Protein AF-A0A2G9MST7-F1 (afdb_monomer_lite)

Foldseek 3Di:
DDPDPDDDLVNLLVVLCPPPVLVVQLVVQLVVQLVVVCQLVFVDADVVVSDGDDDLDDDDPVNVVLSNLLSNLVSSLRSLVVVCVVVPVPPDDPPVVVVLVCQQDPSCLSVCCVPVNPPPNPPPCPVCVVVPVVSSVVSSVSSVVSSVVSSVVVVVSPDDPPDDDDDDDDDDDDDPCVVDVVSVVVVVVVVVVVVCVVPVVVVVVPDADADQDDDDWDDQQPATAFQFKAKDWFAADVPGDELDPLFRTHIYIFGAPFGARQGDDPVDPLVNCLRGRQGFFATPCCVVLVHGSPCLPVLLVSLLVLLPDDDDPVLVVLLCVLQQRDWDCGRQHHRNGTHRLVRDPDSLSSSLSSQSSVCSVPPVVPDDSRRSSRNSVNSVCSSVVPVGSVRSNVSSVSD

pLDDT: mean 81.4, std 18.34, range [33.88, 98.69]

Sequence (399 aa):
MVKKKHKNEFSTLIDILKLEKIKKVFFISTVLSLIVYSFLYGIWKIPFLNLGINRTSEIVMNDYLFLILISVLLSLLIALIYYEKKNALVLASSGGFIGLLSAICPVCQSIGIVAFGSTLLNIPTAFLVPYLGFLKLASVLLLVLAVYLKIDHIHGNTCKTCKTKKSIHKKYKEPFILRNNIALTLLVVWVLLAGVNNLLIPKAFATTSLVESSGGSVSLGAFEYGPKMTLKPMPLAAGEQPAIASYKSKVKSLPTISELQMKPLTGDAVQDVLNNIIPTGTPWYGTQAGVSFDDPITAQNLWAKGKALQLSPDEEQRWSRIVNSFTCDYCCGSPQNPTIITRCGCAHAGAAQGMAKWFVKNYGDSYSDEEIYGEMARWYALWYPGPTIKRIMQEAQAS

Radius of gyration: 28.37 Å; chains: 1; bounding box: 69×52×87 Å

Structure (mmCIF, N/CA/C/O backbone):
data_AF-A0A2G9MST7-F1
#
_entry.id   AF-A0A2G9MST7-F1
#
loop_
_atom_site.group_PDB
_atom_site.id
_atom_site.type_symbol
_atom_site.label_atom_id
_atom_site.label_alt_id
_atom_site.label_comp_id
_atom_site.label_asym_id
_atom_site.label_entity_id
_atom_site.label_seq_id
_atom_site.pdbx_PDB_ins_code
_atom_site.Cartn_x
_atom_site.Cartn_y
_atom_site.Cartn_z
_atom_site.occupancy
_atom_site.B_iso_or_equiv
_atom_site.auth_seq_id
_atom_site.auth_comp_id
_atom_site.auth_asym_id
_atom_site.auth_atom_id
_atom_site.pdbx_PDB_model_num
ATOM 1 N N . MET A 1 1 ? -43.817 -6.602 53.966 1.00 50.41 1 MET A N 1
ATOM 2 C CA . MET A 1 1 ? -42.590 -6.895 53.187 1.00 50.41 1 MET A CA 1
ATOM 3 C C . MET A 1 1 ? -42.469 -5.890 52.048 1.00 50.41 1 MET A C 1
ATOM 5 O O . MET A 1 1 ? -43.285 -5.924 51.138 1.00 50.41 1 MET A O 1
ATOM 9 N N . VAL A 1 2 ? -41.504 -4.968 52.095 1.00 55.59 2 VAL A N 1
ATOM 10 C CA . VAL A 1 2 ? -41.272 -4.011 50.996 1.00 55.59 2 VAL A CA 1
ATOM 11 C C . VAL A 1 2 ? -40.466 -4.723 49.907 1.00 55.59 2 VAL A C 1
ATOM 13 O O . VAL A 1 2 ? -39.307 -5.070 50.131 1.00 55.59 2 VAL A O 1
ATOM 16 N N . LYS A 1 3 ? -41.068 -4.975 48.735 1.00 62.59 3 LYS A N 1
ATOM 17 C CA . LYS A 1 3 ? -40.346 -5.486 47.556 1.00 62.59 3 LYS A CA 1
ATOM 18 C C . LYS A 1 3 ? -39.276 -4.461 47.164 1.00 62.59 3 LYS A C 1
ATOM 20 O O . LYS A 1 3 ? -39.597 -3.412 46.610 1.00 62.59 3 LYS A O 1
ATOM 25 N N . LYS A 1 4 ? -38.001 -4.750 47.443 1.00 68.25 4 LYS A N 1
ATOM 26 C CA . LYS A 1 4 ? -36.882 -3.974 46.887 1.00 68.25 4 LYS A CA 1
ATOM 27 C C . LYS A 1 4 ? -36.927 -4.117 45.365 1.00 68.25 4 LYS A C 1
ATOM 29 O O . LYS A 1 4 ? -36.751 -5.213 44.840 1.00 68.25 4 LYS A O 1
ATOM 34 N N . LYS A 1 5 ? -37.190 -3.015 44.662 1.00 79.38 5 LYS A N 1
ATOM 35 C CA . LYS A 1 5 ? -37.153 -2.958 43.197 1.00 79.38 5 LYS A CA 1
ATOM 36 C C . LYS A 1 5 ? -35.712 -3.230 42.754 1.00 79.38 5 LYS A C 1
ATOM 38 O O . LYS A 1 5 ? -34.819 -2.456 43.094 1.00 79.38 5 LYS A O 1
ATOM 43 N N . HIS A 1 6 ? -35.482 -4.334 42.046 1.00 75.69 6 HIS A N 1
ATOM 44 C CA . HIS A 1 6 ? -34.188 -4.616 41.427 1.00 75.69 6 HIS A CA 1
ATOM 45 C C . HIS A 1 6 ? -33.892 -3.508 40.409 1.00 75.69 6 HIS A C 1
ATOM 47 O O . HIS A 1 6 ? -34.579 -3.393 39.395 1.00 75.69 6 HIS A O 1
ATOM 53 N N . LYS A 1 7 ? -32.913 -2.649 40.708 1.00 84.19 7 LYS A N 1
ATOM 54 C CA . LYS A 1 7 ? -32.352 -1.726 39.718 1.00 84.19 7 LYS A CA 1
ATOM 55 C C . LYS A 1 7 ? -31.540 -2.554 38.726 1.00 84.19 7 LYS A C 1
ATOM 57 O O . LYS A 1 7 ? -30.720 -3.358 39.153 1.00 84.19 7 LYS A O 1
ATOM 62 N N . ASN A 1 8 ? -31.786 -2.376 37.430 1.00 90.94 8 ASN A N 1
ATOM 63 C CA . ASN A 1 8 ? -30.961 -2.994 36.395 1.00 90.94 8 ASN A CA 1
ATOM 64 C C . ASN A 1 8 ? -29.635 -2.227 36.247 1.00 90.94 8 ASN A C 1
ATOM 66 O O . ASN A 1 8 ? -29.546 -1.046 36.589 1.00 90.94 8 ASN A O 1
ATOM 70 N N . GLU A 1 9 ? -28.613 -2.883 35.710 1.00 89.94 9 GLU A N 1
ATOM 71 C CA . GLU A 1 9 ? -27.285 -2.304 35.460 1.00 89.94 9 GLU A CA 1
ATOM 72 C C . GLU A 1 9 ? -27.353 -1.004 34.640 1.00 89.94 9 GLU A C 1
ATOM 74 O O . GLU A 1 9 ? -26.670 -0.023 34.936 1.00 89.94 9 GLU A O 1
ATOM 79 N N . PHE A 1 10 ? -28.262 -0.949 33.664 1.00 92.12 10 PHE A N 1
ATOM 80 C CA . PHE A 1 10 ? -28.488 0.238 32.842 1.00 92.12 10 PHE A CA 1
ATOM 81 C C . PHE A 1 10 ? -28.939 1.456 33.665 1.00 92.12 10 PHE A C 1
ATOM 83 O O . PHE A 1 10 ? -28.467 2.571 33.444 1.00 92.12 10 PHE A O 1
ATOM 90 N N . SER A 1 11 ? -29.802 1.261 34.668 1.00 93.75 11 SER A N 1
ATOM 91 C CA . SER A 1 11 ? -30.194 2.342 35.578 1.00 93.75 11 SER A CA 1
ATOM 92 C C . SER A 1 11 ? -29.020 2.835 36.424 1.00 93.75 11 SER A C 1
ATOM 94 O O . SER A 1 11 ? -28.901 4.037 36.646 1.00 93.75 11 SER A O 1
ATOM 96 N N . THR A 1 12 ? -28.111 1.940 36.829 1.00 92.38 12 THR A N 1
ATOM 97 C CA . THR A 1 12 ? -26.875 2.316 37.528 1.00 92.38 12 THR A CA 1
ATOM 98 C C . THR A 1 12 ? -25.975 3.170 36.640 1.00 92.38 12 THR A C 1
ATOM 100 O O . THR A 1 12 ? -25.480 4.194 37.105 1.00 92.38 12 THR A O 1
ATOM 103 N N . LEU A 1 13 ? -25.817 2.818 35.360 1.00 95.12 13 LEU A N 1
ATOM 104 C CA . LEU A 1 13 ? -25.071 3.641 34.404 1.00 95.12 13 LEU A CA 1
ATOM 105 C C . LEU A 1 13 ? -25.666 5.052 34.290 1.00 95.12 13 LEU A C 1
ATOM 107 O O . LEU A 1 13 ? -24.936 6.037 34.400 1.00 95.12 13 LEU A O 1
ATOM 111 N N . ILE A 1 14 ? -26.988 5.161 34.114 1.00 97.00 14 ILE A N 1
ATOM 112 C CA . ILE A 1 14 ? -27.676 6.458 34.026 1.00 97.00 14 ILE A CA 1
ATOM 113 C C . ILE A 1 14 ? -27.476 7.275 35.308 1.00 97.00 14 ILE A C 1
ATOM 115 O O . ILE A 1 14 ? -27.196 8.472 35.235 1.00 97.00 14 ILE A O 1
ATOM 119 N N . ASP A 1 15 ? -27.601 6.648 36.477 1.00 95.31 15 ASP A N 1
ATOM 120 C CA . ASP A 1 15 ? -27.421 7.317 37.767 1.00 95.31 15 ASP A CA 1
ATOM 121 C C . ASP A 1 15 ? -25.981 7.835 37.939 1.00 95.31 15 ASP A C 1
ATOM 123 O O . ASP A 1 15 ? -25.781 8.961 38.395 1.00 95.31 15 ASP A O 1
ATOM 127 N N . ILE A 1 16 ? -24.976 7.065 37.503 1.00 95.19 16 ILE A N 1
ATOM 128 C CA . ILE A 1 16 ? -23.566 7.484 37.505 1.00 95.19 16 ILE A CA 1
ATOM 129 C C . ILE A 1 16 ? -23.345 8.672 36.561 1.00 95.19 16 ILE A C 1
ATOM 131 O O . ILE A 1 16 ? -22.702 9.651 36.943 1.00 95.19 16 ILE A O 1
ATOM 135 N N . LEU A 1 17 ? -23.901 8.626 35.347 1.00 96.69 17 LEU A N 1
ATOM 136 C CA . LEU A 1 17 ? -23.744 9.689 34.347 1.00 96.69 17 LEU A CA 1
ATOM 137 C C . LEU A 1 17 ? -24.474 10.988 34.714 1.00 96.69 17 LEU A C 1
ATOM 139 O O . LEU A 1 17 ? -24.108 12.053 34.216 1.00 96.69 17 LEU A O 1
ATOM 143 N N . LYS A 1 18 ? -25.473 10.939 35.602 1.00 97.44 18 LYS A N 1
ATOM 144 C CA . LYS A 1 18 ? -26.136 12.139 36.139 1.00 97.44 18 LYS A CA 1
ATOM 145 C C . LYS A 1 18 ? -25.251 12.938 37.095 1.00 97.44 18 LYS A C 1
ATOM 147 O O . LYS A 1 18 ? -25.505 14.124 37.296 1.00 97.44 18 LYS A O 1
ATOM 152 N N . LEU A 1 19 ? -24.214 12.331 37.673 1.00 96.00 19 LEU A N 1
ATOM 153 C CA . LEU A 1 19 ? -23.286 13.036 38.555 1.00 96.00 19 LEU A CA 1
ATOM 154 C C . LEU A 1 19 ? -22.510 14.083 37.752 1.00 96.00 19 LEU A C 1
ATOM 156 O O . LEU A 1 19 ? -21.767 13.738 36.837 1.00 96.00 19 LEU A O 1
ATOM 160 N N . GLU A 1 20 ? -22.621 15.359 38.125 1.00 97.12 20 GLU A N 1
ATOM 161 C CA . GLU A 1 20 ? -22.095 16.489 37.342 1.00 97.12 20 GLU A CA 1
ATOM 162 C C . GLU A 1 20 ? -20.607 16.339 36.977 1.00 97.12 20 GLU A C 1
ATOM 164 O O . GLU A 1 20 ? -20.201 16.586 35.840 1.00 97.12 20 GLU A O 1
ATOM 169 N N . LYS A 1 21 ? -19.788 15.861 37.924 1.00 96.25 21 LYS A N 1
ATOM 170 C CA . LYS A 1 21 ? -18.356 15.619 37.693 1.00 96.25 21 LYS A CA 1
ATOM 171 C C . LYS A 1 21 ? -18.115 14.495 36.677 1.00 96.25 21 LYS A C 1
ATOM 173 O O . LYS A 1 21 ? -17.229 14.628 35.842 1.00 96.25 21 LYS A O 1
ATOM 178 N N . ILE A 1 22 ? -18.902 13.418 36.720 1.00 95.94 22 ILE A N 1
ATOM 179 C CA . ILE A 1 22 ? -18.782 12.291 35.780 1.00 95.94 22 ILE A CA 1
ATOM 180 C C . ILE A 1 22 ? -19.303 12.688 34.400 1.00 95.94 22 ILE A C 1
ATOM 182 O O . ILE A 1 22 ? -18.644 12.415 33.401 1.00 95.94 22 ILE A O 1
ATOM 186 N N . LYS A 1 23 ? -20.428 13.411 34.350 1.00 97.38 23 LYS A N 1
ATOM 187 C CA . LYS A 1 23 ? -20.981 13.999 33.128 1.00 97.38 23 LYS A CA 1
ATOM 188 C C . LYS A 1 23 ? -19.923 14.831 32.399 1.00 97.38 23 LYS A C 1
ATOM 190 O O . LYS A 1 23 ? -19.689 14.614 31.216 1.00 97.38 23 LYS A O 1
ATOM 195 N N . LYS A 1 24 ? -19.233 15.732 33.112 1.00 96.69 24 LYS A N 1
ATOM 196 C CA . LYS A 1 24 ? -18.137 16.547 32.555 1.00 96.69 24 LYS A CA 1
ATOM 197 C C . LYS A 1 24 ? -17.011 15.685 31.970 1.00 96.69 24 LYS A C 1
ATOM 199 O O . LYS A 1 24 ? -16.608 15.922 30.835 1.00 96.69 24 LYS A O 1
ATOM 204 N N . VAL A 1 25 ? -16.548 14.663 32.696 1.00 94.19 25 VAL A N 1
ATOM 205 C CA . VAL A 1 25 ? -15.507 13.735 32.206 1.00 94.19 25 VAL A CA 1
ATOM 206 C C . VAL A 1 25 ? -15.961 12.993 30.946 1.00 94.19 25 VAL A C 1
ATOM 208 O O . VAL A 1 25 ? -15.200 12.914 29.984 1.00 94.19 25 VAL A O 1
ATOM 211 N N . PHE A 1 26 ? -17.199 12.499 30.915 1.00 96.06 26 PHE A N 1
ATOM 212 C CA . PHE A 1 26 ? -17.776 11.817 29.755 1.00 96.06 26 PHE A CA 1
ATOM 213 C C . PHE A 1 26 ? -17.820 12.716 28.506 1.00 96.06 26 PHE A C 1
ATOM 215 O O . PHE A 1 26 ? -17.359 12.312 27.441 1.00 96.06 26 PHE A O 1
ATOM 222 N N . PHE A 1 27 ? -18.309 13.955 28.625 1.00 97.69 27 PHE A N 1
ATOM 223 C CA . PHE A 1 27 ? -18.374 14.873 27.480 1.00 97.69 27 PHE A CA 1
ATOM 224 C C . PHE A 1 27 ? -16.985 15.272 26.967 1.00 97.69 27 PHE A C 1
ATOM 226 O O . PHE A 1 27 ? -16.748 15.217 25.762 1.00 97.69 27 PHE A O 1
ATOM 233 N N . ILE A 1 28 ? -16.054 15.617 27.867 1.00 94.69 28 ILE A N 1
ATOM 234 C CA . ILE A 1 28 ? -14.681 15.995 27.487 1.00 94.69 28 ILE A CA 1
ATOM 235 C C . ILE A 1 28 ? -13.982 14.829 26.779 1.00 94.69 28 ILE A C 1
ATOM 237 O O . ILE A 1 28 ? -13.390 15.018 25.718 1.00 94.69 28 ILE A O 1
ATOM 241 N N . SER A 1 29 ? -14.085 13.615 27.332 1.00 90.94 29 SER A N 1
ATOM 242 C CA . SER A 1 29 ? -13.493 12.421 26.713 1.00 90.94 29 SER A CA 1
ATOM 243 C C . SER A 1 29 ? -14.134 12.073 25.368 1.00 90.94 29 SER A C 1
ATOM 245 O O . SER A 1 29 ? -13.408 11.658 24.467 1.00 90.94 29 SER A O 1
ATOM 247 N N . THR A 1 30 ? -15.435 12.320 25.180 1.00 94.88 30 THR A N 1
ATOM 248 C CA . THR A 1 30 ? -16.123 12.063 23.900 1.00 94.88 30 THR A CA 1
ATOM 249 C C . THR A 1 30 ? -15.610 12.980 22.801 1.00 94.88 30 THR A C 1
ATOM 251 O O . THR A 1 30 ? -15.257 12.503 21.723 1.00 94.88 30 THR A O 1
ATOM 254 N N . VAL A 1 31 ? -15.508 14.283 23.081 1.00 96.44 31 VAL A N 1
ATOM 255 C CA . VAL A 1 31 ? -14.976 15.269 22.127 1.00 96.44 31 VAL A CA 1
ATOM 256 C C . VAL A 1 31 ? -13.520 14.959 21.788 1.00 96.44 31 VAL A C 1
ATOM 258 O O . VAL A 1 31 ? -13.163 14.915 20.613 1.00 96.44 31 VAL A O 1
ATOM 261 N N . LEU A 1 32 ? -12.690 14.679 22.798 1.00 90.44 32 LEU A N 1
ATOM 262 C CA . LEU A 1 32 ? -11.285 14.338 22.581 1.00 90.44 32 LEU A CA 1
ATOM 263 C C . LEU A 1 32 ? -11.137 13.058 21.744 1.00 90.44 32 LEU A C 1
ATOM 265 O O . LEU A 1 32 ? -10.347 13.032 20.802 1.00 90.44 32 LEU A O 1
ATOM 269 N N . SER A 1 33 ? -11.928 12.024 22.043 1.00 88.31 33 SER A N 1
ATOM 270 C CA . SER A 1 33 ? -11.906 10.756 21.304 1.00 88.31 33 SER A CA 1
ATOM 271 C C . SER A 1 33 ? -12.343 10.944 19.852 1.00 88.31 33 SER A C 1
ATOM 273 O O . SER A 1 33 ? -11.692 10.413 18.960 1.00 88.31 33 SER A O 1
ATOM 275 N N . LEU A 1 34 ? -13.376 11.752 19.587 1.00 93.44 34 LEU A N 1
ATOM 276 C CA . LEU A 1 34 ? -13.817 12.072 18.225 1.00 93.44 34 LEU A CA 1
ATOM 277 C C . LEU A 1 34 ? -12.734 12.795 17.419 1.00 93.44 34 LEU A C 1
ATOM 279 O O . LEU A 1 34 ? -12.506 12.456 16.258 1.00 93.44 34 LEU A O 1
ATOM 283 N N . ILE A 1 35 ? -12.046 13.769 18.019 1.00 91.12 35 ILE A N 1
ATOM 284 C CA . ILE A 1 35 ? -10.950 14.498 17.361 1.00 91.12 35 ILE A CA 1
ATOM 285 C C . ILE A 1 35 ? -9.809 13.535 17.021 1.00 91.12 35 ILE A C 1
ATOM 287 O O . ILE A 1 35 ? -9.371 13.475 15.873 1.00 91.12 35 ILE A O 1
ATOM 291 N N . VAL A 1 36 ? -9.364 12.740 17.997 1.00 85.81 36 VAL A N 1
ATOM 292 C CA . VAL A 1 36 ? -8.258 11.792 17.810 1.00 85.81 36 VAL A CA 1
ATOM 293 C C . VAL A 1 36 ? -8.626 10.718 16.791 1.00 85.81 36 VAL A C 1
ATOM 295 O O . VAL A 1 36 ? -7.870 10.480 15.852 1.00 85.81 36 VAL A O 1
ATOM 298 N N . TYR A 1 37 ? -9.796 10.090 16.919 1.00 86.38 37 TYR A N 1
ATOM 299 C CA . TYR A 1 37 ? -10.200 9.039 15.996 1.00 86.38 37 TYR A CA 1
ATOM 300 C C . TYR A 1 37 ? -10.483 9.571 14.595 1.00 86.38 37 TYR A C 1
ATOM 302 O O . TYR A 1 37 ? -10.068 8.923 13.646 1.00 86.38 37 TYR A O 1
ATOM 310 N N . SER A 1 38 ? -11.101 10.743 14.424 1.00 90.62 38 SER A N 1
ATOM 311 C CA . SER A 1 38 ? -11.298 11.327 13.084 1.00 90.62 38 SER A CA 1
ATOM 312 C C . SER A 1 38 ? -9.972 11.628 12.379 1.00 90.62 38 SER A C 1
ATOM 314 O O . SER A 1 38 ? -9.843 11.348 11.186 1.00 90.62 38 SER A O 1
ATOM 316 N N . PHE A 1 39 ? -8.969 12.116 13.116 1.00 86.81 39 PHE A N 1
ATOM 317 C CA . PHE A 1 39 ? -7.615 12.299 12.598 1.00 86.81 39 PHE A CA 1
ATOM 318 C C . PHE A 1 39 ? -6.977 10.960 12.203 1.00 86.81 39 PHE A C 1
ATOM 320 O O . PHE A 1 39 ? -6.524 10.791 11.071 1.00 86.81 39 PHE A O 1
ATOM 327 N N . LEU A 1 40 ? -6.998 9.976 13.110 1.00 81.06 40 LEU A N 1
ATOM 328 C CA . LEU A 1 40 ? -6.417 8.648 12.881 1.00 81.06 40 LEU A CA 1
ATOM 329 C C . LEU A 1 40 ? -7.111 7.865 11.758 1.00 81.06 40 LEU A C 1
ATOM 331 O O . LEU A 1 40 ? -6.500 6.998 11.132 1.00 81.06 40 LEU A O 1
ATOM 335 N N . TYR A 1 41 ? -8.381 8.168 11.509 1.00 82.69 41 TYR A N 1
ATOM 336 C CA . TYR A 1 41 ? -9.174 7.598 10.427 1.00 82.69 41 TYR A CA 1
ATOM 337 C C . TYR A 1 41 ? -8.927 8.282 9.072 1.00 82.69 41 TYR A C 1
ATOM 339 O O . TYR A 1 41 ? -9.440 7.826 8.051 1.00 82.69 41 TYR A O 1
ATOM 347 N N . GLY A 1 42 ? -8.146 9.367 9.049 1.00 84.38 42 GLY A N 1
ATOM 348 C CA . GLY A 1 42 ? -7.814 10.106 7.833 1.00 84.38 42 GLY A CA 1
ATOM 349 C C . GLY A 1 42 ? -8.934 11.015 7.327 1.00 84.38 42 GLY A C 1
ATOM 350 O O . GLY A 1 42 ? -8.991 11.290 6.132 1.00 84.38 42 GLY A O 1
ATOM 351 N N . ILE A 1 43 ? -9.840 11.474 8.202 1.00 89.75 43 ILE A N 1
ATOM 352 C CA . ILE A 1 43 ? -10.917 12.404 7.808 1.00 89.75 43 ILE A CA 1
ATOM 353 C C . ILE A 1 43 ? -10.360 13.790 7.479 1.00 89.75 43 ILE A C 1
ATOM 355 O O . ILE A 1 43 ? -10.877 14.479 6.603 1.00 89.75 43 ILE A O 1
ATOM 359 N N . TRP A 1 44 ? -9.312 14.213 8.179 1.00 91.75 44 TRP A N 1
ATOM 360 C CA . TRP A 1 44 ? -8.703 15.525 8.004 1.00 91.75 44 TRP A CA 1
ATOM 361 C C . TRP A 1 44 ? -7.190 15.458 8.210 1.00 91.75 44 TRP A C 1
ATOM 363 O O . TRP A 1 44 ? -6.653 14.499 8.767 1.00 91.75 44 TRP A O 1
ATOM 373 N N . LYS A 1 45 ? -6.502 16.494 7.731 1.00 85.56 45 LYS A N 1
ATOM 374 C CA . LYS A 1 45 ? -5.056 16.687 7.881 1.00 85.56 45 LYS A CA 1
ATOM 375 C C . LYS A 1 45 ? -4.796 17.982 8.629 1.00 85.56 45 LYS A C 1
ATOM 377 O O . LYS A 1 45 ? -5.592 18.914 8.536 1.00 85.56 45 LYS A O 1
ATOM 382 N N . ILE A 1 46 ? -3.666 18.063 9.319 1.00 84.38 46 ILE A N 1
ATOM 383 C CA . ILE A 1 46 ? -3.212 19.306 9.941 1.00 84.38 46 ILE A CA 1
ATOM 384 C C . ILE A 1 46 ? -2.712 20.229 8.816 1.00 84.38 46 ILE A C 1
ATOM 386 O O . ILE A 1 46 ? -1.675 19.925 8.217 1.00 84.38 46 ILE A O 1
ATOM 390 N N . PRO A 1 47 ? -3.417 21.333 8.500 1.00 77.56 47 PRO A N 1
ATOM 391 C CA . PRO A 1 47 ? -3.209 22.079 7.256 1.00 77.56 47 PRO A CA 1
ATOM 392 C C . PRO A 1 47 ? -1.808 22.690 7.141 1.00 77.56 47 PRO A C 1
ATOM 394 O O . PRO A 1 47 ? -1.244 22.720 6.055 1.00 77.56 47 PRO A O 1
ATOM 397 N N . PHE A 1 48 ? -1.211 23.115 8.256 1.00 86.25 48 PHE A N 1
ATOM 398 C CA . PHE A 1 48 ? 0.110 23.754 8.273 1.00 86.25 48 PHE A CA 1
ATOM 399 C C . PHE A 1 48 ? 1.286 22.765 8.308 1.00 86.25 48 PHE A C 1
ATOM 401 O O . PHE A 1 48 ? 2.400 23.143 7.964 1.00 86.25 48 PHE A O 1
ATOM 408 N N . LEU A 1 49 ? 1.060 21.504 8.696 1.00 71.69 49 LEU A N 1
ATOM 409 C CA . LEU A 1 49 ? 2.104 20.465 8.713 1.00 71.69 49 LEU A CA 1
ATOM 410 C C . LEU A 1 49 ? 1.999 19.500 7.529 1.00 71.69 49 LEU A C 1
ATOM 412 O O . LEU A 1 49 ? 2.868 18.650 7.362 1.00 71.69 49 LEU A O 1
ATOM 416 N N . ASN A 1 50 ? 0.901 19.567 6.764 1.00 73.62 50 ASN A N 1
ATOM 417 C CA . ASN A 1 50 ? 0.496 18.533 5.807 1.00 73.62 50 ASN A CA 1
ATOM 418 C C . ASN A 1 50 ? 0.551 17.110 6.408 1.00 73.62 50 ASN A C 1
ATOM 420 O O . ASN A 1 50 ? 0.761 16.116 5.713 1.00 73.62 50 ASN A O 1
ATOM 424 N N . LEU A 1 51 ? 0.381 17.019 7.729 1.00 75.62 51 LEU A N 1
ATOM 425 C CA . LEU A 1 51 ? 0.485 15.785 8.486 1.00 75.62 51 LEU A CA 1
ATOM 426 C C . LEU A 1 51 ? -0.919 15.209 8.653 1.00 75.62 51 LEU A C 1
ATOM 428 O O . LEU A 1 51 ? -1.814 15.855 9.200 1.00 75.62 51 LEU A O 1
ATOM 432 N N . GLY A 1 52 ? -1.120 13.999 8.149 1.00 72.56 52 GLY A N 1
ATOM 433 C CA . GLY A 1 52 ? -2.372 13.267 8.271 1.00 72.56 52 GLY A CA 1
ATOM 434 C C . GLY A 1 52 ? -2.315 11.937 7.535 1.00 72.56 52 GLY A C 1
ATOM 435 O O . GLY A 1 52 ? -1.390 11.673 6.765 1.00 72.56 52 GLY A O 1
ATOM 436 N N . ILE A 1 53 ? -3.298 11.085 7.798 1.00 73.75 53 ILE A N 1
ATOM 437 C CA . ILE A 1 53 ? -3.346 9.733 7.244 1.00 73.75 53 ILE A CA 1
ATOM 438 C C . ILE A 1 53 ? -4.144 9.771 5.946 1.00 73.75 53 ILE A C 1
ATOM 440 O O . ILE A 1 53 ? -5.314 10.146 5.935 1.00 73.75 53 ILE A O 1
ATOM 444 N N . ASN A 1 54 ? -3.496 9.411 4.838 1.00 65.62 54 ASN A N 1
ATOM 445 C CA . ASN A 1 54 ? -4.176 9.276 3.556 1.00 65.62 54 ASN A CA 1
ATOM 446 C C . ASN A 1 54 ? -4.953 7.968 3.544 1.00 65.62 54 ASN A C 1
ATOM 448 O O . ASN A 1 54 ? -4.370 6.888 3.649 1.00 65.62 54 ASN A O 1
ATOM 452 N N . ARG A 1 55 ? -6.270 8.068 3.393 1.00 63.72 55 ARG A N 1
ATOM 453 C CA . ARG A 1 55 ? -7.124 6.903 3.216 1.00 63.72 55 ARG A CA 1
ATOM 454 C C . ARG A 1 55 ? -7.212 6.554 1.732 1.00 63.72 55 ARG A C 1
ATOM 456 O O . ARG A 1 55 ? -7.395 7.432 0.897 1.00 63.72 55 ARG A O 1
ATOM 463 N N . THR A 1 56 ? -7.096 5.268 1.416 1.00 58.19 56 THR A N 1
ATOM 464 C CA . THR A 1 56 ? -7.194 4.743 0.042 1.00 58.19 56 THR A CA 1
ATOM 465 C C . THR A 1 56 ? -8.634 4.470 -0.397 1.00 58.19 56 THR A C 1
ATOM 467 O O . THR A 1 56 ? -8.880 4.190 -1.566 1.00 58.19 56 THR A O 1
ATOM 470 N N . SER A 1 57 ? -9.593 4.542 0.528 1.00 71.88 57 SER A N 1
ATOM 471 C CA . SER A 1 57 ? -11.021 4.346 0.277 1.00 71.88 57 SER A CA 1
ATOM 472 C C . SER A 1 57 ? -11.812 5.597 0.641 1.00 71.88 57 SER A C 1
ATOM 474 O O . SER A 1 57 ? -11.493 6.262 1.631 1.00 71.88 57 SER A O 1
ATOM 476 N N . GLU A 1 58 ? -12.898 5.846 -0.084 1.00 79.88 58 GLU A N 1
ATOM 477 C CA . GLU A 1 58 ? -13.861 6.896 0.246 1.00 79.88 58 GLU A CA 1
ATOM 478 C C . GLU A 1 58 ? -14.460 6.705 1.648 1.00 79.88 58 GLU A C 1
ATOM 480 O O . GLU A 1 58 ? -14.537 5.591 2.181 1.00 79.88 58 GLU A O 1
ATOM 485 N N . ILE A 1 59 ? -14.855 7.819 2.267 1.00 84.31 59 ILE A N 1
ATOM 486 C CA . ILE A 1 59 ? -15.513 7.813 3.571 1.00 84.31 59 ILE A CA 1
ATOM 487 C C . ILE A 1 59 ? -17.007 7.613 3.351 1.00 84.31 59 ILE A C 1
ATOM 489 O O . ILE A 1 59 ? -17.679 8.467 2.782 1.00 84.31 59 ILE A O 1
ATOM 493 N N . VAL A 1 60 ? -17.526 6.484 3.827 1.00 90.31 60 VAL A N 1
ATOM 494 C CA . VAL A 1 60 ? -18.953 6.153 3.741 1.00 90.31 60 VAL A CA 1
ATOM 495 C C . VAL A 1 60 ? -19.662 6.461 5.060 1.00 90.31 60 VAL A C 1
ATOM 497 O O . VAL A 1 60 ? -19.030 6.545 6.111 1.00 90.31 60 VAL A O 1
ATOM 500 N N . MET A 1 61 ? -20.995 6.564 5.049 1.00 93.44 61 MET A N 1
ATOM 501 C CA . MET A 1 61 ? -21.799 6.841 6.255 1.00 93.44 61 MET A CA 1
ATOM 502 C C . MET A 1 61 ? -21.478 5.894 7.430 1.00 93.44 61 MET A C 1
ATOM 504 O O . MET A 1 61 ? -21.367 6.323 8.579 1.00 93.44 61 MET A O 1
ATOM 508 N N . ASN A 1 62 ? -21.243 4.612 7.136 1.00 87.75 62 ASN A N 1
ATOM 509 C CA . ASN A 1 62 ? -20.900 3.601 8.142 1.00 87.75 62 ASN A CA 1
ATOM 510 C C . ASN A 1 62 ? -19.599 3.915 8.895 1.00 87.75 62 ASN A C 1
ATOM 512 O O . ASN A 1 62 ? -19.437 3.500 10.041 1.00 87.75 62 ASN A O 1
ATOM 516 N N . ASP A 1 63 ? -18.680 4.657 8.279 1.00 88.81 63 ASP A N 1
ATOM 517 C CA . ASP A 1 63 ? -17.440 5.074 8.921 1.00 88.81 63 ASP A CA 1
ATOM 518 C C . ASP A 1 63 ? -17.690 6.138 9.992 1.00 88.81 63 ASP A C 1
ATOM 520 O O . ASP A 1 63 ? -17.150 6.041 11.094 1.00 88.81 63 ASP A O 1
ATOM 524 N N . TYR A 1 64 ? -18.556 7.113 9.705 1.00 94.62 64 TYR A N 1
ATOM 525 C CA . TYR A 1 64 ? -18.955 8.128 10.679 1.00 94.62 64 TYR A CA 1
ATOM 526 C C . TYR A 1 64 ? -19.704 7.505 11.858 1.00 94.62 64 TYR A C 1
ATOM 528 O O . TYR A 1 64 ? -19.405 7.817 13.010 1.00 94.62 64 TYR A O 1
ATOM 536 N N . LEU A 1 65 ? -20.627 6.576 11.584 1.00 94.62 65 LEU A N 1
ATOM 537 C CA . LEU A 1 65 ? -21.345 5.843 12.630 1.00 94.62 65 LEU A CA 1
ATOM 538 C C . LEU A 1 65 ? -20.385 5.054 13.525 1.00 94.62 65 LEU A C 1
ATOM 540 O O . LEU A 1 65 ? -20.489 5.127 14.749 1.00 94.62 65 LEU A O 1
ATOM 544 N N . PHE A 1 66 ? -19.420 4.354 12.925 1.00 92.12 66 PHE A N 1
ATOM 545 C CA . PHE A 1 66 ? -18.387 3.630 13.663 1.00 92.12 66 PHE A CA 1
ATOM 546 C C . PHE A 1 66 ? -17.562 4.566 14.560 1.00 92.12 66 PHE A C 1
ATOM 548 O O . PHE A 1 66 ? -17.378 4.272 15.741 1.00 92.12 66 PHE A O 1
ATOM 555 N N . LEU A 1 67 ? -17.119 5.715 14.040 1.00 93.06 67 LEU A N 1
ATOM 556 C CA . LEU A 1 67 ? -16.324 6.691 14.793 1.00 93.06 67 LEU A CA 1
ATOM 557 C C . LEU A 1 67 ? -17.086 7.312 15.967 1.00 93.06 67 LEU A C 1
ATOM 559 O O . LEU A 1 67 ? -16.526 7.468 17.055 1.00 93.06 67 LEU A O 1
ATOM 563 N N . ILE A 1 68 ? -18.360 7.651 15.768 1.00 95.56 68 ILE A N 1
ATOM 564 C CA . ILE A 1 68 ? -19.214 8.185 16.834 1.00 95.56 68 ILE A CA 1
ATOM 565 C C . ILE A 1 68 ? -19.422 7.118 17.907 1.00 95.56 68 ILE A C 1
ATOM 567 O O . ILE A 1 68 ? -19.207 7.382 19.091 1.00 95.56 68 ILE A O 1
ATOM 571 N N . LEU A 1 69 ? -19.778 5.900 17.496 1.00 95.12 69 LEU A N 1
ATOM 572 C CA . LEU A 1 69 ? -20.064 4.805 18.414 1.00 95.12 69 LEU A CA 1
ATOM 573 C C . LEU A 1 69 ? -18.843 4.434 19.261 1.00 95.12 69 LEU A C 1
ATOM 575 O O . LEU A 1 69 ? -18.957 4.344 20.485 1.00 95.12 69 LEU A O 1
ATOM 579 N N . ILE A 1 70 ? -17.668 4.280 18.642 1.00 92.44 70 ILE A N 1
ATOM 580 C CA . ILE A 1 70 ? -16.445 3.921 19.369 1.00 92.44 70 ILE A CA 1
ATOM 581 C C . ILE A 1 70 ? -16.020 5.032 20.339 1.00 92.44 70 ILE A C 1
ATOM 583 O O . ILE A 1 70 ? -15.638 4.745 21.473 1.00 92.44 70 ILE A O 1
ATOM 587 N N . SER A 1 71 ? -16.173 6.301 19.946 1.00 92.69 71 SER A N 1
ATOM 588 C CA . SER A 1 71 ? -15.842 7.453 20.794 1.00 92.69 71 SER A CA 1
ATOM 589 C C . SER A 1 71 ? -16.748 7.538 22.018 1.00 92.69 71 SER A C 1
ATOM 591 O O . SER A 1 71 ? -16.266 7.772 23.127 1.00 92.69 71 SER A O 1
ATOM 593 N N . VAL A 1 72 ? -18.053 7.310 21.844 1.00 96.06 72 VAL A N 1
ATOM 594 C CA . VAL A 1 72 ? -19.024 7.301 22.947 1.00 96.06 72 VAL A CA 1
ATOM 595 C C . VAL A 1 72 ? -18.735 6.149 23.906 1.00 96.06 72 VAL A C 1
ATOM 597 O O . VAL A 1 72 ? -18.632 6.368 25.112 1.00 96.06 72 VAL A O 1
ATOM 600 N N . LEU A 1 73 ? -18.559 4.931 23.391 1.00 94.31 73 LEU A N 1
ATOM 601 C CA . LEU A 1 73 ? -18.310 3.751 24.218 1.00 94.31 73 LEU A CA 1
ATOM 602 C C . LEU A 1 73 ? -16.988 3.851 24.997 1.00 94.31 73 LEU A C 1
ATOM 604 O O . LEU A 1 73 ? -16.946 3.516 26.183 1.00 94.31 73 LEU A O 1
ATOM 608 N N . LEU A 1 74 ? -15.926 4.371 24.374 1.00 91.38 74 LEU A N 1
ATOM 609 C CA . LEU A 1 74 ? -14.644 4.587 25.047 1.00 91.38 74 LEU A CA 1
ATOM 610 C C . LEU A 1 74 ? -14.789 5.623 26.167 1.00 91.38 74 LEU A C 1
ATOM 612 O O . LEU A 1 74 ? -14.265 5.450 27.267 1.00 91.38 74 LEU A O 1
ATOM 616 N N . SER A 1 75 ? -15.552 6.680 25.911 1.00 93.62 75 SER A N 1
ATOM 617 C CA . SER A 1 75 ? -15.797 7.751 26.876 1.00 93.62 75 SER A CA 1
ATOM 618 C C . SER A 1 75 ? -16.653 7.290 28.053 1.00 93.62 75 SER A C 1
ATOM 620 O O . SER A 1 75 ? -16.389 7.677 29.193 1.00 93.62 75 SER A O 1
ATOM 622 N N . LEU A 1 76 ? -17.632 6.406 27.817 1.00 95.62 76 LEU A N 1
ATOM 623 C CA . LEU A 1 76 ? -18.373 5.722 28.882 1.00 95.62 76 LEU A CA 1
ATOM 624 C C . LEU A 1 76 ? -17.426 4.910 29.766 1.00 95.62 76 LEU A C 1
ATOM 626 O O . LEU A 1 76 ? -17.478 5.022 30.991 1.00 95.62 76 LEU A O 1
ATOM 630 N N . LEU A 1 77 ? -16.525 4.137 29.158 1.00 92.56 77 LEU A N 1
ATOM 631 C CA . LEU A 1 77 ? -15.550 3.339 29.894 1.00 92.56 77 LEU A CA 1
ATOM 632 C C . LEU A 1 77 ? -14.628 4.216 30.760 1.00 92.56 77 LEU A C 1
ATOM 634 O O . LEU A 1 77 ? -14.446 3.932 31.946 1.00 92.56 77 LEU A O 1
ATOM 638 N N . ILE A 1 78 ? -14.096 5.310 30.203 1.00 89.94 78 ILE A N 1
ATOM 639 C CA . ILE A 1 78 ? -13.258 6.280 30.930 1.00 89.94 78 ILE A CA 1
ATOM 640 C C . ILE A 1 78 ? -14.029 6.892 32.108 1.00 89.94 78 ILE A C 1
ATOM 642 O O . ILE A 1 78 ? -13.500 6.975 33.219 1.00 89.94 78 ILE A O 1
ATOM 646 N N . ALA A 1 79 ? -15.286 7.286 31.895 1.00 94.69 79 ALA A N 1
ATOM 647 C CA . ALA A 1 79 ? -16.134 7.863 32.934 1.00 94.69 79 ALA A CA 1
ATOM 648 C C . ALA A 1 79 ? -16.399 6.877 34.088 1.00 94.69 79 ALA A C 1
ATOM 650 O O . ALA A 1 79 ? -16.333 7.269 35.257 1.00 94.69 79 ALA A O 1
ATOM 651 N N . LEU A 1 80 ? -16.634 5.596 33.781 1.00 92.69 80 LEU A N 1
ATOM 652 C CA . LEU A 1 80 ? -16.834 4.540 34.780 1.00 92.69 80 LEU A CA 1
ATOM 653 C C . LEU A 1 80 ? -15.563 4.260 35.590 1.00 92.69 80 LEU A C 1
ATOM 655 O O . LEU A 1 80 ? -15.628 4.110 36.809 1.00 92.69 80 LEU A O 1
ATOM 659 N N . ILE A 1 81 ? -14.398 4.250 34.940 1.00 88.56 81 ILE A N 1
ATOM 660 C CA . ILE A 1 81 ? -13.102 4.088 35.618 1.00 88.56 81 ILE A CA 1
ATOM 661 C C . ILE A 1 81 ? -12.810 5.279 36.527 1.00 88.56 81 ILE A C 1
ATOM 663 O O . ILE A 1 81 ? -12.375 5.109 37.667 1.00 88.56 81 ILE A O 1
ATOM 667 N N . TYR A 1 82 ? -13.079 6.496 36.055 1.00 90.56 82 TYR A N 1
ATOM 668 C CA . TYR A 1 82 ? -12.928 7.694 36.870 1.00 90.56 82 TYR A CA 1
ATOM 669 C C . TYR A 1 82 ? -13.864 7.671 38.091 1.00 90.56 82 TYR A C 1
ATOM 671 O O . TYR A 1 82 ? -13.437 8.001 39.201 1.00 90.56 82 TYR A O 1
ATOM 679 N N . TYR A 1 83 ? -15.119 7.239 37.912 1.00 92.81 83 TYR A N 1
ATOM 680 C CA . TYR A 1 83 ? -16.076 7.057 39.005 1.00 92.81 83 TYR A CA 1
ATOM 681 C C . TYR A 1 83 ? -15.568 6.055 40.049 1.00 92.81 83 TYR A C 1
ATOM 683 O O . TYR A 1 83 ? -15.562 6.360 41.240 1.00 92.81 83 TYR A O 1
ATOM 691 N N . GLU A 1 84 ? -15.108 4.883 39.620 1.00 88.56 84 GLU A N 1
ATOM 692 C CA . GLU A 1 84 ? -14.577 3.850 40.511 1.00 88.56 84 GLU A CA 1
ATOM 693 C C . GLU A 1 84 ? -13.361 4.351 41.303 1.00 88.56 84 GLU A C 1
ATOM 695 O O . GLU A 1 84 ? -13.348 4.261 42.533 1.00 88.56 84 GLU A O 1
ATOM 700 N N . LYS A 1 85 ? -12.386 4.969 40.616 1.00 86.00 85 LYS A N 1
ATOM 701 C CA . LYS A 1 85 ? -11.175 5.528 41.236 1.00 86.00 85 LYS A CA 1
ATOM 702 C C . LYS A 1 85 ? -11.516 6.549 42.319 1.00 86.00 85 LYS A C 1
ATOM 704 O O . LYS A 1 85 ? -10.891 6.568 43.375 1.00 86.00 85 LYS A O 1
ATOM 709 N N . LYS A 1 86 ? -12.515 7.397 42.069 1.00 89.06 86 LYS A N 1
ATOM 710 C CA . LYS A 1 86 ? -12.928 8.439 43.012 1.00 89.06 86 LYS A CA 1
ATOM 711 C C . LYS A 1 86 ? -13.650 7.884 44.244 1.00 89.06 86 LYS A C 1
ATOM 713 O O . LYS A 1 86 ? -13.577 8.496 45.303 1.00 89.06 86 LYS A O 1
ATOM 718 N N . ASN A 1 87 ? -14.330 6.748 44.118 1.00 86.50 87 ASN A N 1
ATOM 719 C CA . ASN A 1 87 ? -15.043 6.115 45.230 1.00 86.50 87 ASN A CA 1
ATOM 720 C C . ASN A 1 87 ? -14.196 5.075 45.981 1.00 86.50 87 ASN A C 1
ATOM 722 O O . ASN A 1 87 ? -14.737 4.356 46.816 1.00 86.50 87 ASN A O 1
ATOM 726 N N . ALA A 1 88 ? -12.888 4.998 45.696 1.00 73.75 88 ALA A N 1
ATOM 727 C CA . ALA A 1 88 ? -11.944 4.085 46.341 1.00 73.75 88 ALA A CA 1
ATOM 728 C C . ALA A 1 88 ? -12.423 2.619 46.374 1.00 73.75 88 ALA A C 1
ATOM 730 O O . ALA A 1 88 ? -12.075 1.867 47.287 1.00 73.75 88 ALA A O 1
ATOM 731 N N . LEU A 1 89 ? -13.210 2.196 45.373 1.00 65.94 89 LEU A N 1
ATOM 732 C CA . LEU A 1 89 ? -13.468 0.777 45.157 1.00 65.94 89 LEU A CA 1
ATOM 733 C C . LEU A 1 89 ? -12.107 0.119 44.903 1.00 65.94 89 LEU A C 1
ATOM 735 O O . LEU A 1 89 ? -11.355 0.575 44.042 1.00 65.94 89 LEU A O 1
ATOM 739 N N . VAL A 1 90 ? -11.771 -0.882 45.721 1.00 55.66 90 VAL A N 1
ATOM 740 C CA . VAL A 1 90 ? -10.447 -1.517 45.797 1.00 55.66 90 VAL A CA 1
ATOM 741 C C . VAL A 1 90 ? -9.857 -1.736 44.404 1.00 55.66 90 VAL A C 1
ATOM 743 O O . VAL A 1 90 ? -10.385 -2.496 43.595 1.00 55.66 90 VAL A O 1
ATOM 746 N N . LEU A 1 91 ? -8.736 -1.058 44.157 1.00 48.78 91 LEU A N 1
ATOM 747 C CA . LEU A 1 91 ? -8.015 -1.019 42.892 1.00 48.78 91 LEU A CA 1
ATOM 748 C C . LEU A 1 91 ? -7.250 -2.338 42.671 1.00 48.78 91 LEU A C 1
ATOM 750 O O . LEU A 1 91 ? -6.027 -2.393 42.765 1.00 48.78 91 LEU A O 1
ATOM 754 N N . ALA A 1 92 ? -7.963 -3.433 42.415 1.00 48.09 92 ALA A N 1
ATOM 755 C CA . ALA A 1 92 ? -7.346 -4.677 41.975 1.00 48.09 92 ALA A CA 1
ATOM 756 C C . ALA A 1 92 ? -7.266 -4.695 40.435 1.00 48.09 92 ALA A C 1
ATOM 758 O O . ALA A 1 92 ? -8.259 -4.914 39.749 1.00 48.09 92 ALA A O 1
ATOM 759 N N . SER A 1 93 ? -6.050 -4.507 39.912 1.00 51.53 93 SER A N 1
ATOM 760 C CA . SER A 1 93 ? -5.619 -4.634 38.503 1.00 51.53 93 SER A CA 1
ATOM 761 C C . SER A 1 93 ? -5.795 -3.407 37.584 1.00 51.53 93 SER A C 1
ATOM 763 O O . SER A 1 93 ? -6.615 -3.348 36.674 1.00 51.53 93 SER A O 1
ATOM 765 N N . SER A 1 94 ? -4.889 -2.442 37.738 1.00 46.31 94 SER A N 1
ATOM 766 C CA . SER A 1 94 ? -4.622 -1.372 36.762 1.00 46.31 94 SER A CA 1
ATOM 767 C C . SER A 1 94 ? -3.970 -1.856 35.450 1.00 46.31 94 SER A C 1
ATOM 769 O O . SER A 1 94 ? -3.818 -1.066 34.522 1.00 46.31 94 SER A O 1
ATOM 771 N N . GLY A 1 95 ? -3.611 -3.142 35.331 1.00 49.56 95 GLY A N 1
ATOM 772 C CA . GLY A 1 95 ? -2.957 -3.699 34.137 1.00 49.56 95 GLY A CA 1
ATOM 773 C C . GLY A 1 95 ? -3.880 -3.938 32.933 1.00 49.56 95 GLY A C 1
ATOM 774 O O . GLY A 1 95 ? -3.407 -3.955 31.801 1.00 49.56 95 GLY A O 1
ATOM 775 N N . GLY A 1 96 ? -5.196 -4.078 33.136 1.00 54.38 96 GLY A N 1
ATOM 776 C CA . GLY A 1 96 ? -6.135 -4.397 32.047 1.00 54.38 96 GLY A CA 1
ATOM 777 C C . GLY A 1 96 ? -6.430 -3.235 31.090 1.00 54.38 96 GLY A C 1
ATOM 778 O O . GLY A 1 96 ? -6.834 -3.460 29.954 1.00 54.38 96 GLY A O 1
ATOM 779 N N . PHE A 1 97 ? -6.206 -1.988 31.517 1.00 52.56 97 PHE A N 1
ATOM 780 C CA . PHE A 1 97 ? -6.593 -0.805 30.741 1.00 52.56 97 PHE A CA 1
ATOM 781 C C . PHE A 1 97 ? -5.694 -0.567 29.518 1.00 52.56 97 PHE A C 1
ATOM 783 O O . PHE A 1 97 ? -6.178 -0.181 28.457 1.00 52.56 97 PHE A O 1
ATOM 790 N N . ILE A 1 98 ? -4.398 -0.875 29.641 1.00 50.97 98 ILE A N 1
ATOM 791 C CA . ILE A 1 98 ? -3.436 -0.772 28.533 1.00 50.97 98 ILE A CA 1
ATOM 792 C C . ILE A 1 98 ? -3.709 -1.860 27.480 1.00 50.97 98 ILE A C 1
ATOM 794 O O . ILE A 1 98 ? -3.642 -1.582 26.287 1.00 50.97 98 ILE A O 1
ATOM 798 N N . GLY A 1 99 ? -4.102 -3.066 27.908 1.00 52.84 99 GLY A N 1
ATOM 799 C CA . GLY A 1 99 ? -4.488 -4.158 27.005 1.00 52.84 99 GLY A CA 1
ATOM 800 C C . GLY A 1 99 ? -5.820 -3.930 26.281 1.00 52.84 99 GLY A C 1
ATOM 801 O O . GLY A 1 99 ? -6.014 -4.414 25.170 1.00 52.84 99 GLY A O 1
ATOM 802 N N . LEU A 1 100 ? -6.741 -3.170 26.880 1.00 54.06 100 LEU A N 1
ATOM 803 C CA . LEU A 1 100 ? -8.023 -2.867 26.247 1.00 54.06 100 LEU A CA 1
ATOM 804 C C . LEU A 1 100 ? -7.868 -1.822 25.131 1.00 54.06 100 LEU A C 1
ATOM 806 O O . LEU A 1 100 ? -8.460 -1.960 24.067 1.00 54.06 100 LEU A O 1
ATOM 810 N N . LEU A 1 101 ? -7.027 -0.805 25.340 1.00 53.59 101 LEU A N 1
ATOM 811 C CA . LEU A 1 101 ? -6.755 0.225 24.332 1.00 53.59 101 LEU A CA 1
ATOM 812 C C . LEU A 1 101 ? -6.011 -0.324 23.105 1.00 53.59 101 LEU A C 1
ATOM 814 O O . LEU A 1 101 ? -6.246 0.151 21.996 1.00 53.59 101 LEU A O 1
ATOM 818 N N . SER A 1 102 ? -5.164 -1.344 23.276 1.00 51.84 102 SER A N 1
ATOM 819 C CA . SER A 1 102 ? -4.476 -2.005 22.161 1.00 51.84 102 SER A CA 1
ATOM 820 C C . SER A 1 102 ? -5.376 -2.969 21.376 1.00 51.84 102 SER A C 1
ATOM 822 O O . SER A 1 102 ? -5.204 -3.099 20.166 1.00 51.84 102 SER A O 1
ATOM 824 N N . ALA A 1 103 ? -6.366 -3.597 22.022 1.00 47.16 103 ALA A N 1
ATOM 825 C CA . ALA A 1 103 ? -7.259 -4.576 21.394 1.00 47.16 103 ALA A CA 1
ATOM 826 C C . ALA A 1 103 ? -8.408 -3.965 20.567 1.00 47.16 103 ALA A C 1
ATOM 828 O O . ALA A 1 103 ? -9.040 -4.666 19.777 1.00 47.16 103 ALA A O 1
ATOM 829 N N . ILE A 1 104 ? -8.715 -2.677 20.746 1.00 54.00 104 ILE A N 1
ATOM 830 C CA . ILE A 1 104 ? -9.987 -2.105 20.283 1.00 54.00 104 ILE A CA 1
ATOM 831 C C . ILE A 1 104 ? -9.934 -1.489 18.879 1.00 54.00 104 ILE A C 1
ATOM 833 O O . ILE A 1 104 ? -10.993 -1.215 18.332 1.00 54.00 104 ILE A O 1
ATOM 837 N N . CYS A 1 105 ? -8.789 -1.311 18.213 1.00 57.12 105 CYS A N 1
ATOM 838 C CA . CYS A 1 105 ? -8.798 -0.578 16.939 1.00 57.12 105 CYS A CA 1
ATOM 839 C C . CYS A 1 105 ? -8.159 -1.309 15.748 1.00 57.12 105 CYS A C 1
ATOM 841 O O . CYS A 1 105 ? -6.946 -1.479 15.715 1.00 57.12 105 CYS A O 1
ATOM 843 N N . PRO A 1 106 ? -8.912 -1.582 14.666 1.00 52.06 106 PRO A N 1
ATOM 844 C CA . PRO A 1 106 ? -8.331 -1.794 13.336 1.00 52.06 106 PRO A CA 1
ATOM 845 C C . PRO A 1 106 ? -7.565 -0.549 12.838 1.00 52.06 106 PRO A C 1
ATOM 847 O O . PRO A 1 106 ? -6.676 -0.654 12.001 1.00 52.06 106 PRO A O 1
ATOM 850 N N . VAL A 1 107 ? -7.853 0.631 13.413 1.00 51.75 107 VAL A N 1
ATOM 851 C CA . VAL A 1 107 ? -7.091 1.885 13.230 1.00 51.75 107 VAL A CA 1
ATOM 852 C C . VAL A 1 107 ? -5.718 1.832 13.932 1.00 51.75 107 VAL A C 1
ATOM 854 O O . VAL A 1 107 ? -4.886 2.713 13.735 1.00 51.75 107 VAL A O 1
ATOM 857 N N . CYS A 1 108 ? -5.407 0.782 14.706 1.00 51.75 108 CYS A N 1
ATOM 858 C CA . CYS A 1 108 ? -4.075 0.577 15.283 1.00 51.75 108 CYS A CA 1
ATOM 859 C C . CYS A 1 108 ? -2.981 0.322 14.238 1.00 51.75 108 CYS A C 1
ATOM 861 O O . CYS A 1 108 ? -1.820 0.269 14.620 1.00 51.75 108 CYS A O 1
ATOM 863 N N . GLN A 1 109 ? -3.282 0.247 12.939 1.00 52.59 109 GLN A N 1
ATOM 864 C CA . GLN A 1 109 ? -2.224 0.444 11.945 1.00 52.59 109 GLN A CA 1
ATOM 865 C C . GLN A 1 109 ? -1.648 1.850 12.024 1.00 52.59 109 GLN A C 1
ATOM 867 O O . GLN A 1 109 ? -0.441 2.002 12.124 1.00 52.59 109 GLN A O 1
ATOM 872 N N . SER A 1 110 ? -2.494 2.877 12.085 1.00 49.41 110 SER A N 1
ATOM 873 C CA . SER A 1 110 ? -2.062 4.266 12.220 1.00 49.41 110 SER A CA 1
ATOM 874 C C . SER A 1 110 ? -1.309 4.499 13.533 1.00 49.41 110 SER A C 1
ATOM 876 O O . SER A 1 110 ? -0.247 5.112 13.540 1.00 49.41 110 SER A O 1
ATOM 878 N N . ILE A 1 111 ? -1.829 3.973 14.652 1.00 48.66 111 ILE A N 1
ATOM 879 C CA . ILE A 1 111 ? -1.172 4.103 15.963 1.00 48.66 111 ILE A CA 1
ATOM 880 C C . ILE A 1 111 ? 0.093 3.255 16.024 1.00 48.66 111 ILE A C 1
ATOM 882 O O . ILE A 1 111 ? 1.083 3.717 16.565 1.00 48.66 111 ILE A O 1
ATOM 886 N N . GLY A 1 112 ? 0.110 2.052 15.457 1.00 47.62 112 GLY A N 1
ATOM 887 C CA . GLY A 1 112 ? 1.312 1.230 15.433 1.00 47.62 112 GLY A CA 1
ATOM 888 C C . GLY A 1 112 ? 2.399 1.804 14.517 1.00 47.62 112 GLY A C 1
ATOM 889 O O . GLY A 1 112 ? 3.569 1.719 14.872 1.00 47.62 112 GLY A O 1
ATOM 890 N N . ILE A 1 113 ? 2.029 2.481 13.417 1.00 47.78 113 ILE A N 1
ATOM 891 C CA . ILE A 1 113 ? 2.959 3.234 12.555 1.00 47.78 113 ILE A CA 1
ATOM 892 C C . ILE A 1 113 ? 3.605 4.368 13.359 1.00 47.78 113 ILE A C 1
ATOM 894 O O . ILE A 1 113 ? 4.811 4.584 13.262 1.00 47.78 113 ILE A O 1
ATOM 898 N N . VAL A 1 114 ? 2.814 5.071 14.177 1.00 46.19 114 VAL A N 1
ATOM 899 C CA . VAL A 1 114 ? 3.282 6.203 14.993 1.00 46.19 114 VAL A CA 1
ATOM 900 C C . VAL A 1 114 ? 4.026 5.752 16.261 1.00 46.19 114 VAL A C 1
ATOM 902 O O . VAL A 1 114 ? 4.978 6.409 16.664 1.00 46.19 114 VAL A O 1
ATOM 905 N N . ALA A 1 115 ? 3.619 4.649 16.893 1.00 39.22 115 ALA A N 1
ATOM 906 C CA . ALA A 1 115 ? 4.112 4.220 18.206 1.00 39.22 115 ALA A CA 1
ATOM 907 C C . ALA A 1 115 ? 5.267 3.212 18.146 1.00 39.22 115 ALA A C 1
ATOM 909 O O . ALA A 1 115 ? 6.099 3.207 19.049 1.00 39.22 115 ALA A O 1
ATOM 910 N N . PHE A 1 116 ? 5.332 2.363 17.115 1.00 41.69 116 PHE A N 1
ATOM 911 C CA . PHE A 1 116 ? 6.343 1.300 17.014 1.00 41.69 116 PHE A CA 1
ATOM 912 C C . PHE A 1 116 ? 7.323 1.488 15.852 1.00 41.69 116 PHE A C 1
ATOM 914 O O . PHE A 1 116 ? 8.252 0.695 15.706 1.00 41.69 116 PHE A O 1
ATOM 921 N N . GLY A 1 117 ? 7.164 2.548 15.054 1.00 37.56 117 GLY A N 1
ATOM 922 C CA . GLY A 1 117 ? 7.951 2.734 13.841 1.00 37.56 117 GLY A CA 1
ATOM 923 C C . GLY A 1 117 ? 7.630 1.673 12.782 1.00 37.56 117 GLY A C 1
ATOM 924 O O . GLY A 1 117 ? 6.937 0.684 13.018 1.00 37.56 117 GLY A O 1
ATOM 925 N N . SER A 1 118 ? 8.123 1.890 11.567 1.00 45.44 118 SER A N 1
ATOM 926 C CA . SER A 1 118 ? 7.796 1.104 10.367 1.00 45.44 118 SER A CA 1
ATOM 927 C C . SER A 1 118 ? 8.179 -0.386 10.416 1.00 45.44 118 SER A C 1
ATOM 929 O O . SER A 1 118 ? 7.849 -1.124 9.490 1.00 45.44 118 SER A O 1
ATOM 931 N N . THR A 1 119 ? 8.860 -0.858 11.460 1.00 41.22 119 THR A N 1
ATOM 932 C CA . THR A 1 119 ? 9.481 -2.190 11.502 1.00 41.22 119 THR A CA 1
ATOM 933 C C . THR A 1 119 ? 8.512 -3.337 11.798 1.00 41.22 119 THR A C 1
ATOM 935 O O . THR A 1 119 ? 8.762 -4.446 11.339 1.00 41.22 119 THR A O 1
ATOM 938 N N . LEU A 1 120 ? 7.388 -3.105 12.492 1.00 37.25 120 LEU A N 1
ATOM 939 C CA . LEU A 1 120 ? 6.401 -4.160 12.806 1.00 37.25 120 LEU A CA 1
ATOM 940 C C . LEU A 1 120 ? 5.182 -4.201 11.862 1.00 37.25 120 LEU A C 1
ATOM 942 O O . LEU A 1 120 ? 4.344 -5.091 11.992 1.00 37.25 120 LEU A O 1
ATOM 946 N N . LEU A 1 121 ? 5.060 -3.266 10.910 1.00 42.22 121 LEU A N 1
ATOM 947 C CA . LEU A 1 121 ? 3.819 -3.055 10.141 1.00 42.22 121 LEU A CA 1
ATOM 948 C C . LEU A 1 121 ? 3.940 -3.157 8.619 1.00 42.22 121 LEU A C 1
ATOM 950 O O . LEU A 1 121 ? 2.975 -2.873 7.918 1.00 42.22 121 LEU A O 1
ATOM 954 N N . ASN A 1 122 ? 5.058 -3.660 8.100 1.00 44.97 122 ASN A N 1
ATOM 955 C CA . ASN A 1 122 ? 5.145 -4.049 6.687 1.00 44.97 122 ASN A CA 1
ATOM 956 C C . ASN A 1 122 ? 4.447 -5.387 6.374 1.00 44.97 122 ASN A C 1
ATOM 958 O O . ASN A 1 122 ? 4.592 -5.904 5.269 1.00 44.97 122 ASN A O 1
ATOM 962 N N . ILE A 1 123 ? 3.666 -5.951 7.305 1.00 47.84 123 ILE A N 1
ATOM 963 C CA . ILE A 1 123 ? 2.757 -7.053 6.977 1.00 47.84 123 ILE A CA 1
ATOM 964 C C . ILE A 1 123 ? 1.707 -6.485 6.011 1.00 47.84 123 ILE A C 1
ATOM 966 O O . ILE A 1 123 ? 0.985 -5.566 6.407 1.00 47.84 123 ILE A O 1
ATOM 970 N N . PRO A 1 124 ? 1.588 -6.995 4.769 1.00 48.81 124 PRO A N 1
ATOM 971 C CA . PRO A 1 124 ? 0.653 -6.469 3.784 1.00 48.81 124 PRO A CA 1
ATOM 972 C C . PRO A 1 124 ? -0.777 -6.691 4.265 1.00 48.81 124 PRO A C 1
ATOM 974 O O . PRO A 1 124 ? -1.402 -7.702 3.981 1.00 48.81 124 PRO A O 1
ATOM 977 N N . THR A 1 125 ? -1.358 -5.741 4.984 1.00 53.16 125 THR A N 1
ATOM 978 C CA . THR A 1 125 ? -2.713 -5.892 5.529 1.00 53.16 125 THR A CA 1
ATOM 979 C C . THR A 1 125 ? -3.802 -5.744 4.475 1.00 53.16 125 THR A C 1
ATOM 981 O O . THR A 1 125 ? -4.980 -5.639 4.807 1.00 53.16 125 THR A O 1
ATOM 984 N N . ALA A 1 126 ? -3.424 -5.746 3.197 1.00 53.03 126 ALA A N 1
ATOM 985 C CA . ALA A 1 126 ? -4.340 -5.893 2.082 1.00 53.03 126 ALA A CA 1
ATOM 986 C C . ALA A 1 126 ? -5.250 -7.122 2.271 1.00 53.03 126 ALA A C 1
ATOM 988 O O . ALA A 1 126 ? -6.433 -7.045 1.954 1.00 53.03 126 ALA A O 1
ATOM 989 N N . PHE A 1 127 ? -4.754 -8.206 2.888 1.00 60.56 127 PHE A N 1
ATOM 990 C CA . PHE A 1 127 ? -5.586 -9.373 3.208 1.00 60.56 127 PHE A CA 1
ATOM 991 C C . PHE A 1 127 ? -6.691 -9.077 4.239 1.00 60.56 127 PHE A C 1
ATOM 993 O O . PHE A 1 127 ? -7.690 -9.788 4.270 1.00 60.56 127 PHE A O 1
ATOM 1000 N N . LEU A 1 128 ? -6.553 -8.029 5.067 1.00 59.84 128 LEU A N 1
ATOM 1001 C CA . LEU A 1 128 ? -7.569 -7.614 6.045 1.00 59.84 128 LEU A CA 1
ATOM 1002 C C . LEU A 1 128 ? -8.674 -6.754 5.431 1.00 59.84 128 LEU A C 1
ATOM 1004 O O . LEU A 1 128 ? -9.721 -6.607 6.056 1.00 59.84 128 LEU A O 1
ATOM 1008 N N . VAL A 1 129 ? -8.475 -6.208 4.225 1.00 67.69 129 VAL A N 1
ATOM 1009 C CA . VAL A 1 129 ? -9.460 -5.365 3.525 1.00 67.69 129 VAL A CA 1
ATOM 1010 C C . VAL A 1 129 ? -10.853 -6.009 3.456 1.00 67.69 129 VAL A C 1
ATOM 1012 O O . VAL A 1 129 ? -11.800 -5.347 3.888 1.00 67.69 129 VAL A O 1
ATOM 1015 N N . PRO A 1 130 ? -11.024 -7.276 3.016 1.00 71.62 130 PRO A N 1
ATOM 1016 C CA . PRO A 1 130 ? -12.343 -7.920 3.012 1.00 71.62 130 PRO A CA 1
ATOM 1017 C C . PRO A 1 130 ? -12.928 -8.119 4.420 1.00 71.62 130 PRO A C 1
ATOM 1019 O O . PRO A 1 130 ? -14.143 -8.223 4.577 1.00 71.62 130 PRO A O 1
ATOM 1022 N N . TYR A 1 131 ? -12.090 -8.121 5.459 1.00 76.62 131 TYR A N 1
ATOM 1023 C CA . TYR A 1 131 ? -12.496 -8.339 6.847 1.00 76.62 131 TYR A CA 1
ATOM 1024 C C . TYR A 1 131 ? -12.683 -7.045 7.649 1.00 76.62 131 TYR A C 1
ATOM 1026 O O . TYR A 1 131 ? -13.116 -7.108 8.800 1.00 76.62 131 TYR A O 1
ATOM 1034 N N . LEU A 1 132 ? -12.416 -5.863 7.078 1.00 75.50 132 LEU A N 1
ATOM 1035 C CA . LEU A 1 132 ? -12.496 -4.586 7.803 1.00 75.50 132 LEU A CA 1
ATOM 1036 C C . LEU A 1 132 ? -13.870 -4.348 8.440 1.00 75.50 132 LEU A C 1
ATOM 1038 O O . LEU A 1 132 ? -13.942 -3.825 9.550 1.00 75.50 132 LEU A O 1
ATOM 1042 N N . GLY A 1 133 ? -14.957 -4.749 7.773 1.00 79.81 133 GLY A N 1
ATOM 1043 C CA . GLY A 1 133 ? -16.308 -4.663 8.336 1.00 79.81 133 GLY A CA 1
ATOM 1044 C C . GLY A 1 133 ? -16.472 -5.515 9.599 1.00 79.81 133 GLY A C 1
ATOM 1045 O O . GLY A 1 133 ? -16.931 -5.018 10.628 1.00 79.81 133 GLY A O 1
ATOM 1046 N N . PHE A 1 134 ? -16.019 -6.770 9.553 1.00 82.00 134 PHE A N 1
ATOM 1047 C CA . PHE A 1 134 ? -16.059 -7.686 10.695 1.00 82.00 134 PHE A CA 1
ATOM 1048 C C . PHE A 1 134 ? -15.164 -7.218 11.839 1.00 82.00 134 PHE A C 1
ATOM 1050 O O . PHE A 1 134 ? -15.569 -7.280 12.995 1.00 82.00 134 PHE A O 1
ATOM 1057 N N . LEU A 1 135 ? -13.979 -6.690 11.531 1.00 79.50 135 LEU A N 1
ATOM 1058 C CA . LEU A 1 135 ? -13.062 -6.153 12.534 1.00 79.50 135 LEU A CA 1
ATOM 1059 C C . LEU A 1 135 ? -13.635 -4.914 13.238 1.00 79.50 135 LEU A C 1
ATOM 1061 O O . LEU A 1 135 ? -13.508 -4.793 14.456 1.00 79.50 135 LEU A O 1
ATOM 1065 N N . LYS A 1 136 ? -14.309 -4.017 12.502 1.00 84.56 136 LYS A N 1
ATOM 1066 C CA . LYS A 1 136 ? -15.042 -2.880 13.088 1.00 84.56 136 LYS A CA 1
ATOM 1067 C C . LYS A 1 136 ? -16.152 -3.361 14.021 1.00 84.56 136 LYS A C 1
ATOM 1069 O O . LYS A 1 136 ? -16.265 -2.868 15.140 1.00 84.56 136 LYS A O 1
ATOM 1074 N N . LEU A 1 137 ? -16.942 -4.343 13.586 1.00 85.62 137 LEU A N 1
ATOM 1075 C CA . LEU A 1 137 ? -18.008 -4.916 14.405 1.00 85.62 137 LEU A CA 1
ATOM 1076 C C . LEU A 1 137 ? -17.451 -5.589 15.669 1.00 85.62 137 LEU A C 1
ATOM 1078 O O . LEU A 1 137 ? -17.939 -5.329 16.765 1.00 85.62 137 LEU A O 1
ATOM 1082 N N . ALA A 1 138 ? -16.403 -6.403 15.532 1.00 83.88 138 ALA A N 1
ATOM 1083 C CA . ALA A 1 138 ? -15.747 -7.082 16.646 1.00 83.88 138 ALA A CA 1
ATOM 1084 C C . ALA A 1 138 ? -15.188 -6.085 17.674 1.00 83.88 138 ALA A C 1
ATOM 1086 O O . ALA A 1 138 ? -15.381 -6.265 18.873 1.00 83.88 138 ALA A O 1
ATOM 1087 N N . SER A 1 139 ? -14.565 -5.001 17.207 1.00 83.62 139 SER A N 1
ATOM 1088 C CA . SER A 1 139 ? -14.090 -3.891 18.043 1.00 83.62 139 SER A CA 1
ATOM 1089 C C . SER A 1 139 ? -15.217 -3.265 18.874 1.00 83.62 139 SER A C 1
ATOM 1091 O O . SER A 1 139 ? -15.096 -3.144 20.096 1.00 83.62 139 SER A O 1
ATOM 1093 N N . VAL A 1 140 ? -16.342 -2.931 18.233 1.00 88.31 140 VAL A N 1
ATOM 1094 C CA . VAL A 1 140 ? -17.518 -2.377 18.917 1.00 88.31 140 VAL A CA 1
ATOM 1095 C C . VAL A 1 140 ? -18.057 -3.364 19.951 1.00 88.31 140 VAL A C 1
ATOM 1097 O O . VAL A 1 140 ? -18.296 -2.972 21.090 1.00 88.31 140 VAL A O 1
ATOM 1100 N N . LEU A 1 141 ? -18.206 -4.643 19.593 1.00 87.31 141 LEU A N 1
ATOM 1101 C CA . LEU A 1 141 ? -18.704 -5.684 20.499 1.00 87.31 141 LEU A CA 1
ATOM 1102 C C . LEU A 1 141 ? -17.804 -5.863 21.728 1.00 87.31 141 LEU A C 1
ATOM 1104 O O . LEU A 1 141 ? -18.307 -5.931 22.849 1.00 87.31 141 LEU A O 1
ATOM 1108 N N . LEU A 1 142 ? -16.483 -5.888 21.537 1.00 83.25 142 LEU A N 1
ATOM 1109 C CA . LEU A 1 142 ? -15.515 -5.983 22.632 1.00 83.25 142 LEU A CA 1
ATOM 1110 C C . LEU A 1 142 ? -15.592 -4.776 23.568 1.00 83.25 142 LEU A C 1
ATOM 1112 O O . LEU A 1 142 ? -15.530 -4.934 24.787 1.00 83.25 142 LEU A O 1
ATOM 1116 N N . LEU A 1 143 ? -15.759 -3.571 23.022 1.00 85.81 143 LEU A N 1
ATOM 1117 C CA . LEU A 1 143 ? -15.853 -2.365 23.833 1.00 85.81 143 LEU A CA 1
ATOM 1118 C C . LEU A 1 143 ? -17.211 -2.254 24.554 1.00 85.81 143 LEU A C 1
ATOM 1120 O O . LEU A 1 143 ? -17.241 -1.864 25.721 1.00 85.81 143 LEU A O 1
ATOM 1124 N N . VAL A 1 144 ? -18.317 -2.670 23.925 1.00 91.44 144 VAL A N 1
ATOM 1125 C CA . VAL A 1 144 ? -19.622 -2.825 24.598 1.00 91.44 144 VAL A CA 1
ATOM 1126 C C . VAL A 1 144 ? -19.508 -3.812 25.759 1.00 91.44 144 VAL A C 1
ATOM 1128 O O . VAL A 1 144 ? -19.945 -3.500 26.866 1.00 91.44 144 VAL A O 1
ATOM 1131 N N . LEU A 1 145 ? -18.872 -4.967 25.540 1.00 87.31 145 LEU A N 1
ATOM 1132 C CA . LEU A 1 145 ? -18.630 -5.967 26.580 1.00 87.31 145 LEU A CA 1
ATOM 1133 C C . LEU A 1 145 ? -17.774 -5.403 27.723 1.00 87.31 145 LEU A C 1
ATOM 1135 O O . LEU A 1 145 ? -18.069 -5.648 28.890 1.00 87.31 145 LEU A O 1
ATOM 1139 N N . ALA A 1 146 ? -16.745 -4.613 27.413 1.00 85.00 146 ALA A N 1
ATOM 1140 C CA . ALA A 1 146 ? -15.910 -3.971 28.424 1.00 85.00 146 ALA A CA 1
ATOM 1141 C C . ALA A 1 146 ? -16.693 -2.958 29.274 1.00 85.00 146 ALA A C 1
ATOM 1143 O O . ALA A 1 146 ? -16.547 -2.937 30.497 1.00 85.00 146 ALA A O 1
ATOM 1144 N N . VAL A 1 147 ? -17.549 -2.144 28.646 1.00 91.88 147 VAL A N 1
ATOM 1145 C CA . VAL A 1 147 ? -18.447 -1.217 29.352 1.00 91.88 147 VAL A CA 1
ATOM 1146 C C . VAL A 1 147 ? -19.430 -1.993 30.228 1.00 91.88 147 VAL A C 1
ATOM 1148 O O . VAL A 1 147 ? -19.556 -1.677 31.410 1.00 91.88 147 VAL A O 1
ATOM 1151 N N . TYR A 1 148 ? -20.063 -3.036 29.685 1.00 92.12 148 TYR A N 1
ATOM 1152 C CA . TYR A 1 148 ? -20.984 -3.916 30.408 1.00 92.12 148 TYR A CA 1
ATOM 1153 C C . TYR A 1 148 ? -20.332 -4.512 31.661 1.00 92.12 148 TYR A C 1
ATOM 1155 O O . TYR A 1 148 ? -20.812 -4.299 32.771 1.00 92.12 148 TYR A O 1
ATOM 1163 N N . LEU A 1 149 ? -19.173 -5.155 31.502 1.00 87.69 149 LEU A N 1
ATOM 1164 C CA . LEU A 1 149 ? -18.405 -5.734 32.604 1.00 87.69 149 LEU A CA 1
ATOM 1165 C C . LEU A 1 149 ? -18.045 -4.716 33.676 1.00 87.69 149 LEU A C 1
ATOM 1167 O O . LEU A 1 149 ? -18.034 -5.028 34.867 1.00 87.69 149 LEU A O 1
ATOM 1171 N N . LYS A 1 150 ? -17.719 -3.491 33.258 1.00 88.12 150 LYS A N 1
ATOM 1172 C CA . LYS A 1 150 ? -17.363 -2.437 34.197 1.00 88.12 150 LYS A CA 1
ATOM 1173 C C . LYS A 1 150 ? -18.574 -1.960 34.992 1.00 88.12 150 LYS A C 1
ATOM 1175 O O . LYS A 1 150 ? -18.443 -1.711 36.189 1.00 88.12 150 LYS A O 1
ATOM 1180 N N . ILE A 1 151 ? -19.739 -1.860 34.354 1.00 92.44 151 ILE A N 1
ATOM 1181 C CA . ILE A 1 151 ? -21.000 -1.524 35.023 1.00 92.44 151 ILE A CA 1
ATOM 1182 C C . ILE A 1 151 ? -21.393 -2.634 35.995 1.00 92.44 151 ILE A C 1
ATOM 1184 O O . ILE A 1 151 ? -21.685 -2.318 37.145 1.00 92.44 151 ILE A O 1
ATOM 1188 N N . ASP A 1 152 ? -21.356 -3.899 35.571 1.00 87.75 152 ASP A N 1
ATOM 1189 C CA . ASP A 1 152 ? -21.659 -5.049 36.430 1.00 87.75 152 ASP A CA 1
ATOM 1190 C C . ASP A 1 152 ? -20.724 -5.090 37.645 1.00 87.75 152 ASP A C 1
ATOM 1192 O O . ASP A 1 152 ? -21.178 -5.196 38.781 1.00 87.75 152 ASP A O 1
ATOM 1196 N N . HIS A 1 153 ? -19.424 -4.854 37.447 1.00 85.06 153 HIS A N 1
ATOM 1197 C CA . HIS A 1 153 ? -18.471 -4.745 38.551 1.00 85.06 153 HIS A CA 1
ATOM 1198 C C . HIS A 1 153 ? -18.851 -3.643 39.553 1.00 85.06 153 HIS A C 1
ATOM 1200 O O . HIS A 1 153 ? -18.841 -3.871 40.765 1.00 85.06 153 HIS A O 1
ATOM 1206 N N . ILE A 1 154 ? -19.208 -2.449 39.066 1.00 88.00 154 ILE A N 1
ATOM 1207 C CA . ILE A 1 154 ? -19.639 -1.331 39.917 1.00 88.00 154 ILE A CA 1
ATOM 1208 C C . ILE A 1 154 ? -20.963 -1.667 40.620 1.00 88.00 154 ILE A C 1
ATOM 1210 O O . ILE A 1 154 ? -21.115 -1.379 41.808 1.00 88.00 154 ILE A O 1
ATOM 1214 N N . HIS A 1 155 ? -21.905 -2.306 39.926 1.00 86.69 155 HIS A N 1
ATOM 1215 C CA . HIS A 1 155 ? -23.209 -2.700 40.456 1.00 86.69 155 HIS A CA 1
ATOM 1216 C C . HIS A 1 155 ? -23.090 -3.801 41.525 1.00 86.69 155 HIS A C 1
ATOM 1218 O O . HIS A 1 155 ? -23.688 -3.704 42.595 1.00 86.69 155 HIS A O 1
ATOM 1224 N N . GLY A 1 156 ? -22.263 -4.820 41.285 1.00 82.81 156 GLY A N 1
ATOM 1225 C CA . GLY A 1 156 ? -22.019 -5.928 42.207 1.00 82.81 156 GLY A CA 1
ATOM 1226 C C . GLY A 1 156 ? -21.245 -5.516 43.461 1.00 82.81 156 GLY A C 1
ATOM 1227 O O . GLY A 1 156 ? -21.523 -6.018 44.553 1.00 82.81 156 GLY A O 1
ATOM 1228 N N . ASN A 1 157 ? -20.319 -4.559 43.336 1.00 69.38 157 ASN A N 1
ATOM 1229 C CA . ASN A 1 157 ? -19.511 -4.073 44.457 1.00 69.38 157 ASN A CA 1
ATOM 1230 C C . ASN A 1 157 ? -20.144 -2.913 45.236 1.00 69.38 157 ASN A C 1
ATOM 1232 O O . ASN A 1 157 ? -19.665 -2.577 46.319 1.00 69.38 157 ASN A O 1
ATOM 1236 N N . THR A 1 158 ? -21.261 -2.343 44.776 1.00 58.97 158 THR A N 1
ATOM 1237 C CA . THR A 1 158 ? -22.008 -1.303 45.509 1.00 58.97 158 THR A CA 1
ATOM 1238 C C . THR A 1 158 ? -22.917 -1.858 46.624 1.00 58.97 158 THR A C 1
ATOM 1240 O O . THR A 1 158 ? -23.968 -1.293 46.909 1.00 58.97 158 THR A O 1
ATOM 1243 N N . CYS A 1 159 ? -22.421 -2.868 47.364 1.00 54.00 159 CYS A N 1
ATOM 1244 C CA . CYS A 1 159 ? -22.836 -3.291 48.717 1.00 54.00 159 CYS A CA 1
ATOM 1245 C C . CYS A 1 159 ? -23.787 -4.504 48.842 1.00 54.00 159 CYS A C 1
ATOM 1247 O O . CYS A 1 159 ? -25.001 -4.409 48.653 1.00 54.00 159 CYS A O 1
ATOM 1249 N N . LYS A 1 160 ? -23.247 -5.615 49.378 1.00 43.78 160 LYS A N 1
ATOM 1250 C CA . LYS A 1 160 ? -24.002 -6.532 50.263 1.00 43.78 160 LYS A CA 1
ATOM 1251 C C . LYS A 1 160 ? -23.449 -6.655 51.694 1.00 43.78 160 LYS A C 1
ATOM 1253 O O . LYS A 1 160 ? -24.179 -7.143 52.549 1.00 43.78 160 LYS A O 1
ATOM 1258 N N . THR A 1 161 ? -22.247 -6.159 52.011 1.00 42.78 161 THR A N 1
ATOM 1259 C CA . THR A 1 161 ? -21.659 -6.279 53.368 1.00 42.78 161 THR A CA 1
ATOM 1260 C C . THR A 1 161 ? -20.712 -5.126 53.746 1.00 42.78 161 THR A C 1
ATOM 1262 O O . THR A 1 161 ? -19.621 -5.342 54.264 1.00 42.78 161 THR A O 1
ATOM 1265 N N . CYS A 1 162 ? -21.164 -3.869 53.642 1.00 51.81 162 CYS A N 1
ATOM 1266 C CA . CYS A 1 162 ? -20.543 -2.766 54.407 1.00 51.81 162 CYS A CA 1
ATOM 1267 C C . CYS A 1 162 ? -20.716 -2.888 55.941 1.00 51.81 162 CYS A C 1
ATOM 1269 O O . CYS A 1 162 ? -20.322 -1.992 56.678 1.00 51.81 162 CYS A O 1
ATOM 1271 N N . LYS A 1 163 ? -21.218 -4.014 56.456 1.00 49.00 163 LYS A N 1
ATOM 1272 C CA . LYS A 1 163 ? -20.850 -4.529 57.779 1.00 49.00 163 LYS A CA 1
ATOM 1273 C C . LYS A 1 163 ? -20.737 -6.046 57.699 1.00 49.00 163 LYS A C 1
ATOM 1275 O O . LYS A 1 163 ? -21.748 -6.718 57.794 1.00 49.00 163 LYS A O 1
ATOM 1280 N N . THR A 1 164 ? -19.525 -6.566 57.544 1.00 40.84 164 THR A N 1
ATOM 1281 C CA . THR A 1 164 ? -19.002 -7.630 58.418 1.00 40.84 164 THR A CA 1
ATOM 1282 C C . THR A 1 164 ? -17.524 -7.845 58.120 1.00 40.84 164 THR A C 1
ATOM 1284 O O . THR A 1 164 ? -17.164 -8.350 57.059 1.00 40.84 164 THR A O 1
ATOM 1287 N N . LYS A 1 165 ? -16.680 -7.54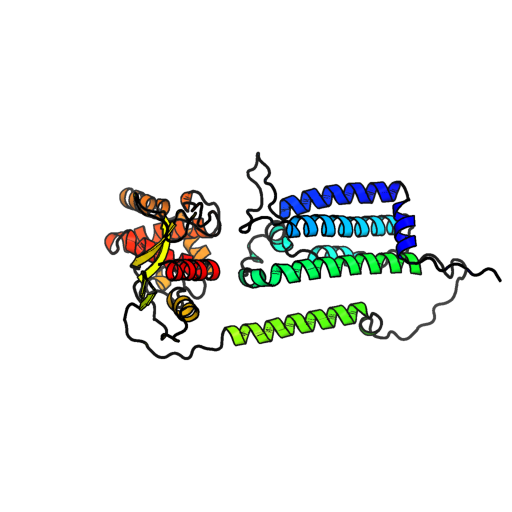3 59.113 1.00 58.59 165 LYS A N 1
ATOM 1288 C CA . LYS A 1 165 ? -15.439 -8.289 59.353 1.00 58.59 165 LYS A CA 1
ATOM 1289 C C . LYS A 1 165 ? -15.807 -9.777 59.334 1.00 58.59 165 LYS A C 1
ATOM 1291 O O . LYS A 1 165 ? -16.539 -10.212 60.222 1.00 58.59 165 LYS A O 1
ATOM 1296 N N . LYS A 1 166 ? -15.344 -10.560 58.359 1.00 45.12 166 LYS A N 1
ATOM 1297 C CA . LYS A 1 166 ? -15.296 -12.014 58.533 1.00 45.12 166 LYS A CA 1
ATOM 1298 C C . LYS A 1 166 ? -14.136 -12.654 57.789 1.00 45.12 166 LYS A C 1
ATOM 1300 O O . LYS A 1 166 ? -13.679 -12.180 56.756 1.00 45.12 166 LYS A O 1
ATOM 1305 N N . SER A 1 167 ? -13.656 -13.684 58.464 1.00 51.41 167 SER A N 1
ATOM 1306 C CA . SER A 1 167 ? -12.368 -14.342 58.401 1.00 51.41 167 SER A CA 1
ATOM 1307 C C . SER A 1 167 ? -12.046 -15.003 57.070 1.00 51.41 167 SER A C 1
ATOM 1309 O O . SER A 1 167 ? -12.904 -15.515 56.353 1.00 51.41 167 SER A O 1
ATOM 1311 N N . ILE A 1 168 ? -10.742 -15.036 56.822 1.00 48.22 168 ILE A N 1
ATOM 1312 C CA . ILE A 1 168 ? -10.046 -15.779 55.783 1.00 48.22 168 ILE A CA 1
ATOM 1313 C C . ILE A 1 168 ? -10.419 -17.263 55.905 1.00 48.22 168 ILE A C 1
ATOM 1315 O O . ILE A 1 168 ? -9.933 -17.953 56.795 1.00 48.22 168 ILE A O 1
ATOM 1319 N N . HIS A 1 169 ? -11.251 -17.771 54.997 1.00 47.75 169 HIS A N 1
ATOM 1320 C CA . HIS A 1 169 ? -11.292 -19.201 54.702 1.00 47.75 169 HIS A CA 1
ATOM 1321 C C . HIS A 1 169 ? -10.638 -19.437 53.343 1.00 47.75 169 HIS A C 1
ATOM 1323 O O . HIS A 1 169 ? -11.101 -18.935 52.317 1.00 47.75 169 HIS A O 1
ATOM 1329 N N . LYS A 1 170 ? -9.537 -20.202 53.357 1.00 56.84 170 LYS A N 1
ATOM 1330 C CA . LYS A 1 170 ? -8.876 -20.749 52.167 1.00 56.84 170 LYS A CA 1
ATOM 1331 C C . LYS A 1 170 ? -9.888 -21.601 51.399 1.00 56.84 170 LYS A C 1
ATOM 1333 O O . LYS A 1 170 ? -10.214 -22.705 51.822 1.00 56.84 170 LYS A O 1
ATOM 1338 N N . LYS A 1 171 ? -10.380 -21.080 50.277 1.00 45.44 171 LYS A N 1
ATOM 1339 C CA . LYS A 1 171 ? -11.175 -21.831 49.304 1.00 45.44 171 LYS A CA 1
ATOM 1340 C C . LYS A 1 171 ? -10.247 -22.226 48.159 1.00 45.44 171 LYS A C 1
ATOM 1342 O O . LYS A 1 171 ? -9.519 -21.373 47.649 1.00 45.44 171 LYS A O 1
ATOM 1347 N N . TYR A 1 172 ? -10.232 -23.515 47.825 1.00 56.81 172 TYR A N 1
ATOM 1348 C CA . TYR A 1 172 ? -9.426 -24.075 46.742 1.00 56.81 172 TYR A CA 1
ATOM 1349 C C . TYR A 1 172 ? -9.620 -23.255 45.456 1.00 56.81 172 TYR A C 1
ATOM 1351 O O . TYR A 1 172 ? -10.748 -22.967 45.053 1.00 56.81 172 TYR A O 1
ATOM 1359 N N . LYS A 1 173 ? -8.498 -22.815 44.871 1.00 44.62 173 LYS A N 1
ATOM 1360 C CA . LYS A 1 173 ? -8.448 -22.034 43.632 1.00 44.62 173 LYS A CA 1
ATOM 1361 C C . LYS A 1 173 ? -8.747 -22.964 42.461 1.00 44.62 173 LYS A C 1
ATOM 1363 O O . LYS A 1 173 ? -7.850 -23.645 41.978 1.00 44.62 173 LYS A O 1
ATOM 1368 N N . GLU A 1 174 ? -9.983 -22.961 41.986 1.00 52.16 174 GLU A N 1
ATOM 1369 C CA . GLU A 1 174 ? -10.241 -23.384 40.612 1.00 52.16 174 GLU A CA 1
ATOM 1370 C C . GLU A 1 174 ? -9.546 -22.415 39.638 1.00 52.16 174 GLU A C 1
ATOM 1372 O O . GLU A 1 174 ? -9.433 -21.215 39.934 1.00 52.16 174 GLU A O 1
ATOM 1377 N N . PRO A 1 175 ? -9.040 -22.905 38.493 1.00 58.09 175 PRO A N 1
ATOM 1378 C CA . PRO A 1 175 ? -8.366 -22.069 37.512 1.00 58.09 175 PRO A CA 1
ATOM 1379 C C . PRO A 1 175 ? -9.303 -20.961 37.007 1.00 58.09 175 PRO A C 1
ATOM 1381 O O . PRO A 1 175 ? -10.432 -21.203 36.583 1.00 58.09 175 PRO A O 1
ATOM 1384 N N . PHE A 1 176 ? -8.802 -19.724 37.042 1.00 55.69 176 PHE A N 1
ATOM 1385 C CA . PHE A 1 176 ? -9.516 -18.472 36.743 1.00 55.69 176 PHE A CA 1
ATOM 1386 C C . PHE A 1 176 ? -10.284 -18.473 35.405 1.00 55.69 176 PHE A C 1
ATOM 1388 O O . PHE A 1 176 ? -11.292 -17.781 35.276 1.00 55.69 176 PHE A O 1
ATOM 1395 N N . ILE A 1 177 ? -9.836 -19.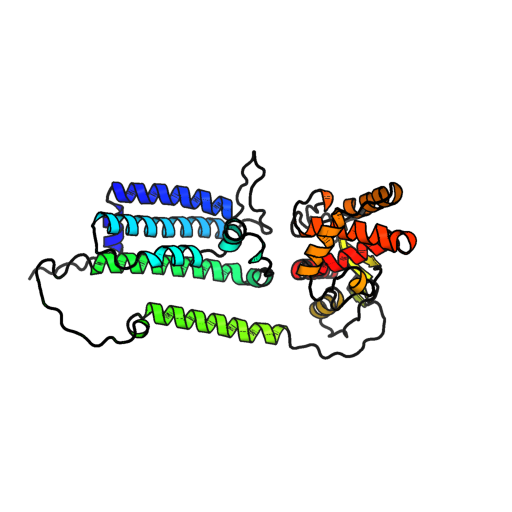279 34.437 1.00 49.25 177 ILE A N 1
ATOM 1396 C CA . ILE A 1 177 ? -10.397 -19.372 33.082 1.00 49.25 177 ILE A CA 1
ATOM 1397 C C . ILE A 1 177 ? -11.792 -20.021 33.072 1.00 49.25 177 ILE A C 1
ATOM 1399 O O . ILE A 1 177 ? -12.649 -19.580 32.315 1.00 49.25 177 ILE A O 1
ATOM 1403 N N . LEU A 1 178 ? -12.059 -21.006 33.939 1.00 54.41 178 LEU A N 1
ATOM 1404 C CA . LEU A 1 178 ? -13.343 -21.729 33.967 1.00 54.41 178 LEU A CA 1
ATOM 1405 C C . LEU A 1 178 ? -14.450 -20.989 34.724 1.00 54.41 178 LEU A C 1
ATOM 1407 O O . LEU A 1 178 ? -15.628 -21.189 34.452 1.00 54.41 178 LEU A O 1
ATOM 1411 N N . ARG A 1 179 ? -14.088 -20.106 35.659 1.00 56.97 179 ARG A N 1
ATOM 1412 C CA . ARG A 1 179 ? -15.065 -19.339 36.446 1.00 56.97 179 ARG A CA 1
ATOM 1413 C C . ARG A 1 179 ? -15.593 -18.111 35.703 1.00 56.97 179 ARG A C 1
ATOM 1415 O O . ARG A 1 179 ? -16.616 -17.549 36.088 1.00 56.97 179 ARG A O 1
ATOM 1422 N N . ASN A 1 180 ? -14.880 -17.664 34.673 1.00 66.62 180 ASN A N 1
ATOM 1423 C CA . ASN A 1 180 ? -15.210 -16.455 33.945 1.00 66.62 180 ASN A CA 1
ATOM 1424 C C . ASN A 1 180 ? -15.676 -16.825 32.535 1.00 66.62 180 ASN A C 1
ATOM 1426 O O . ASN A 1 180 ? -14.857 -16.971 31.628 1.00 66.62 180 ASN A O 1
ATOM 1430 N N . ASN A 1 181 ? -16.998 -16.946 32.353 1.00 65.12 181 ASN A N 1
ATOM 1431 C CA . ASN A 1 181 ? -17.630 -17.264 31.064 1.00 65.12 181 ASN A CA 1
ATOM 1432 C C . ASN A 1 181 ? -17.119 -16.365 29.926 1.00 65.12 181 ASN A C 1
ATOM 1434 O O . ASN A 1 181 ? -17.080 -16.778 28.771 1.00 65.12 181 ASN A O 1
ATOM 1438 N N . ILE A 1 182 ? -16.657 -15.157 30.247 1.00 63.09 182 ILE A N 1
ATOM 1439 C CA . ILE A 1 182 ? -16.113 -14.208 29.278 1.00 63.09 182 ILE A CA 1
ATOM 1440 C C . ILE A 1 182 ? -14.672 -14.539 28.884 1.00 63.09 182 ILE A C 1
ATOM 1442 O O . ILE A 1 182 ? -14.341 -14.454 27.705 1.00 63.09 182 ILE A O 1
ATOM 1446 N N . ALA A 1 183 ? -13.829 -14.970 29.826 1.00 63.12 183 ALA A N 1
ATOM 1447 C CA . ALA A 1 183 ? -12.476 -15.428 29.505 1.00 63.12 183 ALA A CA 1
ATOM 1448 C C . ALA A 1 183 ? -12.524 -16.678 28.615 1.00 63.12 183 ALA A C 1
ATOM 1450 O O . ALA A 1 183 ? -11.770 -16.775 27.650 1.00 63.12 183 ALA A O 1
ATOM 1451 N N . LEU A 1 184 ? -13.466 -17.586 28.891 1.00 67.75 184 LEU A N 1
ATOM 1452 C CA . LEU A 1 184 ? -13.716 -18.758 28.057 1.00 67.75 184 LEU A CA 1
ATOM 1453 C C . LEU A 1 184 ? -14.236 -18.369 26.664 1.00 67.75 184 LEU A C 1
ATOM 1455 O O . LEU A 1 184 ? -13.730 -18.867 25.666 1.00 67.75 184 LEU A O 1
ATOM 1459 N N . THR A 1 185 ? -15.191 -17.436 26.581 1.00 67.06 185 THR A N 1
ATOM 1460 C CA . THR A 1 185 ? -15.733 -16.968 25.293 1.00 67.06 185 THR A CA 1
ATOM 1461 C C . THR A 1 185 ? -14.653 -16.292 24.445 1.00 67.06 185 THR A C 1
ATOM 1463 O O . THR A 1 185 ? -14.536 -16.583 23.257 1.00 67.06 185 THR A O 1
ATOM 1466 N N . LEU A 1 186 ? -13.813 -15.443 25.045 1.00 67.50 186 LEU A N 1
ATOM 1467 C CA . LEU A 1 186 ? -12.698 -14.795 24.347 1.00 67.50 186 LEU A CA 1
ATOM 1468 C C . LEU A 1 186 ? -11.650 -15.808 23.872 1.00 67.50 186 LEU A C 1
ATOM 1470 O O . LEU A 1 186 ? -11.173 -15.689 22.748 1.00 67.50 186 LEU A O 1
ATOM 1474 N N . LEU A 1 187 ? -11.335 -16.824 24.682 1.00 71.75 187 LEU A N 1
ATOM 1475 C CA . LEU A 1 187 ? -10.432 -17.910 24.294 1.00 71.75 187 LEU A CA 1
ATOM 1476 C C . LEU A 1 187 ? -10.990 -18.699 23.098 1.00 71.75 187 LEU A C 1
ATOM 1478 O O . LEU A 1 187 ? -10.266 -18.945 22.139 1.00 71.75 187 LEU A O 1
ATOM 1482 N N . VAL A 1 188 ? -12.279 -19.052 23.126 1.00 77.06 188 VAL A N 1
ATOM 1483 C CA . VAL A 1 188 ? -12.947 -19.790 22.041 1.00 77.06 188 VAL A CA 1
ATOM 1484 C C . VAL A 1 188 ? -12.965 -18.976 20.747 1.00 77.06 188 VAL A C 1
ATOM 1486 O O . VAL A 1 188 ? -12.628 -19.506 19.690 1.00 77.06 188 VAL A O 1
ATOM 1489 N N . VAL A 1 189 ? -13.289 -17.680 20.819 1.00 75.56 189 VAL A N 1
ATOM 1490 C CA . VAL A 1 189 ? -13.248 -16.782 19.653 1.00 75.56 189 VAL A CA 1
ATOM 1491 C C . VAL A 1 189 ? -11.826 -16.669 19.099 1.00 75.56 189 VAL A C 1
ATOM 1493 O O . VAL A 1 189 ? -11.640 -16.724 17.886 1.00 75.56 189 VAL A O 1
ATOM 1496 N N . TRP A 1 190 ? -10.814 -16.570 19.964 1.00 79.75 190 TRP A N 1
ATOM 1497 C CA . TRP A 1 190 ? -9.416 -16.483 19.541 1.00 79.75 190 TRP A CA 1
ATOM 1498 C C . TRP A 1 190 ? -8.935 -17.770 18.857 1.00 79.75 190 TRP A C 1
ATOM 1500 O O . TRP A 1 190 ? -8.316 -17.704 17.798 1.00 79.75 190 TRP A O 1
ATOM 1510 N N . VAL A 1 191 ? -9.283 -18.942 19.402 1.00 76.12 191 VAL A N 1
ATOM 1511 C CA . VAL A 1 191 ? -8.976 -20.253 18.802 1.00 76.12 191 VAL A CA 1
ATOM 1512 C C . VAL A 1 191 ? -9.687 -20.431 17.458 1.00 76.12 191 VAL A C 1
ATOM 1514 O O . VAL A 1 191 ? -9.068 -20.907 16.510 1.00 76.12 191 VAL A O 1
ATOM 1517 N N . LEU A 1 192 ? -10.949 -20.006 17.336 1.00 73.31 192 LEU A N 1
ATOM 1518 C CA . LEU A 1 192 ? -11.681 -20.047 16.066 1.00 73.31 192 LEU A CA 1
ATOM 1519 C C . LEU A 1 192 ? -11.043 -19.138 15.012 1.00 73.31 192 LEU A C 1
ATOM 1521 O O . LEU A 1 192 ? -10.829 -19.576 13.885 1.00 73.31 192 LEU A O 1
ATOM 1525 N N . LEU A 1 193 ? -10.681 -17.904 15.372 1.00 63.44 193 LEU A N 1
ATOM 1526 C CA . LEU A 1 193 ? -10.004 -16.981 14.457 1.00 63.44 193 LEU A CA 1
ATOM 1527 C C . LEU A 1 193 ? -8.624 -17.506 14.038 1.00 63.44 193 LEU A C 1
ATOM 1529 O O . LEU A 1 193 ? -8.291 -17.465 12.856 1.00 63.44 193 LEU A O 1
ATOM 1533 N N . ALA A 1 194 ? -7.848 -18.059 14.974 1.00 65.81 194 ALA A N 1
ATOM 1534 C CA . ALA A 1 194 ? -6.557 -18.675 14.680 1.00 65.81 194 ALA A CA 1
ATOM 1535 C C . ALA A 1 194 ? -6.701 -19.927 13.794 1.00 65.81 194 ALA A C 1
ATOM 1537 O O . ALA A 1 194 ? -5.894 -20.125 12.886 1.00 65.81 194 ALA A O 1
ATOM 1538 N N . GLY A 1 195 ? -7.732 -20.747 14.015 1.00 71.12 195 GLY A N 1
ATOM 1539 C CA . GLY A 1 195 ? -8.031 -21.932 13.210 1.00 71.12 195 GLY A CA 1
ATOM 1540 C C . GLY A 1 195 ? -8.463 -21.583 11.787 1.00 71.12 195 GLY A C 1
ATOM 1541 O O . GLY A 1 195 ? -7.941 -22.147 10.831 1.00 71.12 195 GLY A O 1
ATOM 1542 N N . VAL A 1 196 ? -9.350 -20.598 11.628 1.00 62.97 196 VAL A N 1
ATOM 1543 C CA . VAL A 1 196 ? -9.773 -20.087 10.314 1.00 62.97 196 VAL A CA 1
ATOM 1544 C C . VAL A 1 196 ? -8.584 -19.484 9.560 1.00 62.97 196 VAL A C 1
ATOM 1546 O O . VAL A 1 196 ? -8.400 -19.778 8.381 1.00 62.97 196 VAL A O 1
ATOM 1549 N N . ASN A 1 197 ? -7.723 -18.725 10.245 1.00 68.19 197 ASN A N 1
ATOM 1550 C CA . ASN A 1 197 ? -6.514 -18.153 9.655 1.00 68.19 197 ASN A CA 1
ATOM 1551 C C . ASN A 1 197 ? -5.531 -19.243 9.183 1.00 68.19 197 ASN A C 1
ATOM 1553 O O . ASN A 1 197 ? -5.051 -19.190 8.057 1.00 68.19 197 ASN A O 1
ATOM 1557 N N . ASN A 1 198 ? -5.282 -20.274 9.997 1.00 60.84 198 ASN A N 1
ATOM 1558 C CA . ASN A 1 198 ? -4.358 -21.358 9.642 1.00 60.84 198 ASN A CA 1
ATOM 1559 C C . ASN A 1 198 ? -4.932 -22.376 8.641 1.00 60.84 198 ASN A C 1
ATOM 1561 O O . ASN A 1 198 ? -4.154 -23.072 8.001 1.00 60.84 198 ASN A O 1
ATOM 1565 N N . LEU A 1 199 ? -6.256 -22.488 8.479 1.00 61.19 199 LEU A N 1
ATOM 1566 C CA . LEU A 1 199 ? -6.872 -23.430 7.530 1.00 61.19 199 LEU A CA 1
ATOM 1567 C C . LEU A 1 199 ? -7.196 -22.805 6.171 1.00 61.19 199 LEU A C 1
ATOM 1569 O O . LEU A 1 199 ? -7.133 -23.503 5.158 1.00 61.19 199 LEU A O 1
ATOM 1573 N N . LEU A 1 200 ? -7.552 -21.518 6.128 1.00 51.81 200 LEU A N 1
ATOM 1574 C CA . LEU A 1 200 ? -7.910 -20.848 4.875 1.00 51.81 200 LEU A CA 1
ATOM 1575 C C . LEU A 1 200 ? -6.693 -20.297 4.132 1.00 51.81 200 LEU A C 1
ATOM 1577 O O . LEU A 1 200 ? -6.691 -20.320 2.904 1.00 51.81 200 LEU A O 1
ATOM 1581 N N . ILE A 1 201 ? -5.644 -19.868 4.844 1.00 48.06 201 ILE A N 1
ATOM 1582 C CA . ILE A 1 201 ? -4.430 -19.345 4.205 1.00 48.06 201 ILE A CA 1
ATOM 1583 C C . ILE A 1 201 ? -3.733 -20.434 3.372 1.00 48.06 201 ILE A C 1
ATOM 1585 O O . ILE A 1 201 ? -3.555 -20.211 2.180 1.00 48.06 201 ILE A O 1
ATOM 1589 N N . PRO A 1 202 ? -3.422 -21.644 3.882 1.00 43.78 202 PRO A N 1
ATOM 1590 C CA . PRO A 1 202 ? -2.718 -22.645 3.076 1.00 43.78 202 PRO A CA 1
ATOM 1591 C C . PRO A 1 202 ? -3.544 -23.152 1.891 1.00 43.78 202 PRO A C 1
ATOM 1593 O O . PRO A 1 202 ? -2.990 -23.414 0.831 1.00 43.78 202 PRO A O 1
ATOM 1596 N N . LYS A 1 203 ? -4.876 -23.243 2.024 1.00 48.53 203 LYS A N 1
ATOM 1597 C CA . LYS A 1 203 ? -5.757 -23.674 0.925 1.00 48.53 203 LYS A CA 1
ATOM 1598 C C . LYS A 1 203 ? -5.867 -22.642 -0.199 1.00 48.53 203 LYS A C 1
ATOM 1600 O O . LYS A 1 203 ? -6.040 -23.043 -1.343 1.00 48.53 203 LYS A O 1
ATOM 1605 N N . ALA A 1 204 ? -5.704 -21.355 0.106 1.00 47.66 204 ALA A N 1
ATOM 1606 C CA . ALA A 1 204 ? -5.582 -20.307 -0.906 1.00 47.66 204 ALA A CA 1
ATOM 1607 C C . ALA A 1 204 ? -4.243 -20.355 -1.672 1.00 47.66 204 ALA A C 1
ATOM 1609 O O . ALA A 1 204 ? -4.153 -19.781 -2.750 1.00 47.66 204 ALA A O 1
ATOM 1610 N N . PHE A 1 205 ? -3.223 -21.056 -1.156 1.00 45.91 205 PHE A N 1
ATOM 1611 C CA . PHE A 1 205 ? -1.885 -21.130 -1.763 1.00 45.91 205 PHE A CA 1
ATOM 1612 C C . PHE A 1 205 ? -1.481 -22.533 -2.267 1.00 45.91 205 PHE A C 1
ATOM 1614 O O . PHE A 1 205 ? -0.417 -22.676 -2.861 1.00 45.91 205 PHE A O 1
ATOM 1621 N N . ALA A 1 206 ? -2.301 -23.573 -2.067 1.00 35.88 206 ALA A N 1
ATOM 1622 C CA . ALA A 1 206 ? -1.927 -24.972 -2.329 1.00 35.88 206 ALA A CA 1
ATOM 1623 C C . ALA A 1 206 ? -2.319 -25.532 -3.716 1.00 35.88 206 ALA A C 1
ATOM 1625 O O . ALA A 1 206 ? -2.283 -26.745 -3.905 1.00 35.88 206 ALA A O 1
ATOM 1626 N N . THR A 1 207 ? -2.694 -24.707 -4.697 1.00 40.28 207 THR A N 1
ATOM 1627 C CA . THR A 1 207 ? -3.105 -25.198 -6.030 1.00 40.28 207 THR A CA 1
ATOM 1628 C C . THR A 1 207 ? -2.324 -24.550 -7.167 1.00 40.28 207 THR A C 1
ATOM 1630 O O . THR A 1 207 ? -2.882 -23.788 -7.937 1.00 40.28 207 THR A O 1
ATOM 1633 N N . THR A 1 208 ? -1.046 -24.898 -7.334 1.00 39.75 208 THR A N 1
ATOM 1634 C CA . THR A 1 208 ? -0.390 -24.814 -8.655 1.00 39.75 208 THR A CA 1
ATOM 1635 C C . THR A 1 208 ? 0.758 -25.816 -8.744 1.00 39.75 208 THR A C 1
ATOM 1637 O O . THR A 1 208 ? 1.850 -25.567 -8.233 1.00 39.75 208 THR A O 1
ATOM 1640 N N . SER A 1 209 ? 0.502 -26.946 -9.399 1.00 35.47 209 SER A N 1
ATOM 1641 C CA . SER A 1 209 ? 1.523 -27.876 -9.886 1.00 35.47 209 SER A CA 1
ATOM 1642 C C . SER A 1 209 ? 2.181 -27.280 -11.133 1.00 35.47 209 SER A C 1
ATOM 1644 O O . SER A 1 209 ? 1.487 -26.788 -12.022 1.00 35.47 209 SER A O 1
ATOM 1646 N N . LEU A 1 210 ? 3.511 -27.305 -11.185 1.00 33.88 210 LEU A N 1
ATOM 1647 C CA . LEU A 1 210 ? 4.315 -26.770 -12.282 1.00 33.88 210 LEU A CA 1
ATOM 1648 C C . LEU A 1 210 ? 4.230 -27.698 -13.506 1.00 33.88 210 LEU A C 1
ATOM 1650 O O . LEU A 1 210 ? 4.641 -28.853 -13.436 1.00 33.88 210 LEU A O 1
ATOM 1654 N N . VAL A 1 211 ? 3.721 -27.181 -14.622 1.00 38.31 211 VAL A N 1
ATOM 1655 C CA . VAL A 1 211 ? 4.032 -27.678 -15.972 1.00 38.31 211 VAL A CA 1
ATOM 1656 C C . VAL A 1 211 ? 4.868 -26.578 -16.630 1.00 38.31 211 VAL A C 1
ATOM 1658 O O . VAL A 1 211 ? 4.626 -25.400 -16.400 1.00 38.31 211 VAL A O 1
ATOM 1661 N N . GLU A 1 212 ? 5.906 -26.907 -17.384 1.00 38.81 212 GLU A N 1
ATOM 1662 C CA . GLU A 1 212 ? 6.665 -25.895 -18.124 1.00 38.81 212 GLU A CA 1
ATOM 1663 C C . GLU A 1 212 ? 5.853 -25.483 -19.359 1.00 38.81 212 GLU A C 1
ATOM 1665 O O . GLU A 1 212 ? 5.722 -26.257 -20.306 1.00 38.81 212 GLU A O 1
ATOM 1670 N N . SER A 1 213 ? 5.261 -24.282 -19.353 1.00 43.97 213 SER A N 1
ATOM 1671 C CA . SER A 1 213 ? 4.654 -23.714 -20.561 1.00 43.97 213 SER A CA 1
ATOM 1672 C C . SER A 1 213 ? 5.692 -22.901 -21.329 1.00 43.97 213 SER A C 1
ATOM 1674 O O . SER A 1 213 ? 6.211 -21.897 -20.841 1.00 43.97 213 SER A O 1
ATOM 1676 N N . SER A 1 214 ? 5.982 -23.345 -22.546 1.00 44.66 214 SER A N 1
ATOM 1677 C CA . SER A 1 214 ? 6.924 -22.749 -23.485 1.00 44.66 214 SER A CA 1
ATOM 1678 C C . SER A 1 214 ? 6.537 -21.319 -23.901 1.00 44.66 214 SER A C 1
ATOM 1680 O O . SER A 1 214 ? 5.594 -21.131 -24.665 1.00 44.66 214 SER A O 1
ATOM 1682 N N . GLY A 1 215 ? 7.296 -20.325 -23.430 1.00 57.22 215 GLY A N 1
ATOM 1683 C CA . GLY A 1 215 ? 7.807 -19.162 -24.184 1.00 57.22 215 GLY A CA 1
ATOM 1684 C C . GLY A 1 215 ? 6.878 -18.160 -24.897 1.00 57.22 215 GLY A C 1
ATOM 1685 O O . GLY A 1 215 ? 7.403 -17.195 -25.446 1.00 57.22 215 GLY A O 1
ATOM 1686 N N . GLY A 1 216 ? 5.557 -18.332 -24.931 1.00 75.88 216 GLY A N 1
ATOM 1687 C CA . GLY A 1 216 ? 4.643 -17.425 -25.647 1.00 75.88 216 GLY A CA 1
ATOM 1688 C C . GLY A 1 216 ? 4.176 -16.215 -24.827 1.00 75.88 216 GLY A C 1
ATOM 1689 O O . GLY A 1 216 ? 4.057 -16.298 -23.603 1.00 75.88 216 GLY A O 1
ATOM 1690 N N . SER A 1 217 ? 3.876 -15.093 -25.495 1.00 82.00 217 SER A N 1
ATOM 1691 C CA . SER A 1 217 ? 3.017 -14.054 -24.915 1.00 82.00 217 SER A CA 1
ATOM 1692 C C . SER A 1 217 ? 1.577 -14.569 -24.799 1.00 82.00 217 SER A C 1
ATOM 1694 O O . SER A 1 217 ? 1.127 -15.408 -25.577 1.00 82.00 217 SER A O 1
ATOM 1696 N N . VAL A 1 218 ? 0.860 -14.084 -23.792 1.00 86.12 218 VAL A N 1
ATOM 1697 C CA . VAL A 1 218 ? -0.536 -14.402 -23.502 1.00 86.12 218 VAL A CA 1
ATOM 1698 C C . VAL A 1 218 ? -1.361 -13.141 -23.712 1.00 86.12 218 VAL A C 1
ATOM 1700 O O . VAL A 1 218 ? -1.043 -12.081 -23.164 1.00 86.12 218 VAL A O 1
ATOM 1703 N N . SER A 1 219 ? -2.428 -13.259 -24.496 1.00 89.00 219 SER A N 1
ATOM 1704 C CA . SER A 1 219 ? -3.389 -12.180 -24.710 1.00 89.00 219 SER A CA 1
ATOM 1705 C C . SER A 1 219 ? -4.462 -12.193 -23.618 1.00 89.00 219 SER A C 1
ATOM 1707 O O . SER A 1 219 ? -5.061 -13.228 -23.330 1.00 89.00 219 SER A O 1
ATOM 1709 N N . LEU A 1 220 ? -4.737 -11.029 -23.035 1.00 86.69 220 LEU A N 1
ATOM 1710 C CA . LEU A 1 220 ? -5.819 -10.782 -22.086 1.00 86.69 220 LEU A CA 1
ATOM 1711 C C . LEU A 1 220 ? -6.635 -9.589 -22.583 1.00 86.69 220 LEU A C 1
ATOM 1713 O O . LEU A 1 220 ? -6.280 -8.436 -22.334 1.00 86.69 220 LEU A O 1
ATOM 1717 N N . GLY A 1 221 ? -7.721 -9.867 -23.305 1.00 86.88 221 GLY A N 1
ATOM 1718 C CA . GLY A 1 221 ? -8.493 -8.825 -23.983 1.00 86.88 221 GLY A CA 1
ATOM 1719 C C . GLY A 1 221 ? -7.606 -8.054 -24.964 1.00 86.88 221 GLY A C 1
ATOM 1720 O O . GLY A 1 221 ? -7.038 -8.645 -25.879 1.00 86.88 221 GLY A O 1
ATOM 1721 N N . ALA A 1 222 ? -7.452 -6.748 -24.740 1.00 85.94 222 ALA A N 1
ATOM 1722 C CA . ALA A 1 222 ? -6.629 -5.861 -25.564 1.00 85.94 222 ALA A CA 1
ATOM 1723 C C . ALA A 1 222 ? -5.136 -5.806 -25.167 1.00 85.94 222 ALA A C 1
ATOM 1725 O O . ALA A 1 222 ? -4.386 -5.011 -25.735 1.00 85.94 222 ALA A O 1
ATOM 1726 N N . PHE A 1 223 ? -4.697 -6.592 -24.178 1.00 89.56 223 PHE A N 1
ATOM 1727 C CA . PHE A 1 223 ? -3.333 -6.535 -23.645 1.00 89.56 223 PHE A CA 1
ATOM 1728 C C . PHE A 1 223 ? -2.559 -7.822 -23.908 1.00 89.56 223 PHE A C 1
ATOM 1730 O O . PHE A 1 223 ? -3.129 -8.909 -23.917 1.00 89.56 223 PHE A O 1
ATOM 1737 N N . GLU A 1 224 ? -1.240 -7.705 -24.016 1.00 90.88 224 GLU A N 1
ATOM 1738 C CA . GLU A 1 224 ? -0.324 -8.845 -24.063 1.00 90.88 224 GLU A CA 1
ATOM 1739 C C . GLU A 1 224 ? 0.632 -8.814 -22.869 1.00 90.88 224 GLU A C 1
ATOM 1741 O O . GLU A 1 224 ? 1.181 -7.763 -22.521 1.00 90.88 224 GLU A O 1
ATOM 1746 N N . TYR A 1 225 ? 0.845 -9.965 -22.239 1.00 91.88 225 TYR A N 1
ATOM 1747 C CA . TYR A 1 225 ? 1.851 -10.157 -21.194 1.00 91.88 225 TYR A CA 1
ATOM 1748 C C . TYR A 1 225 ? 2.626 -11.454 -21.420 1.00 91.88 225 TYR A C 1
ATOM 1750 O O . TYR A 1 225 ? 2.201 -12.305 -22.190 1.00 91.88 225 TYR A O 1
ATOM 1758 N N . GLY A 1 226 ? 3.791 -11.620 -20.799 1.00 92.62 226 GLY A N 1
ATOM 1759 C CA . GLY A 1 226 ? 4.621 -12.793 -21.062 1.00 92.62 226 GLY A CA 1
ATOM 1760 C C . GLY A 1 226 ? 6.008 -12.711 -20.434 1.00 92.62 226 GLY A C 1
ATOM 1761 O O . GLY A 1 226 ? 6.275 -11.810 -19.634 1.00 92.62 226 GLY A O 1
ATOM 1762 N N . PRO A 1 227 ? 6.936 -13.597 -20.841 1.00 93.06 227 PRO A N 1
ATOM 1763 C CA . PRO A 1 227 ? 8.270 -13.672 -20.253 1.00 93.06 227 PRO A CA 1
ATOM 1764 C C . PRO A 1 227 ? 9.003 -12.330 -20.244 1.00 93.06 227 PRO A C 1
ATOM 1766 O O . PRO A 1 227 ? 9.620 -11.996 -19.242 1.00 93.06 227 PRO A O 1
ATOM 1769 N N . LYS A 1 228 ? 8.871 -11.513 -21.297 1.00 95.31 228 LYS A N 1
ATOM 1770 C CA . LYS A 1 228 ? 9.489 -10.175 -21.424 1.00 95.31 228 LYS A CA 1
ATOM 1771 C C . LYS A 1 228 ? 8.494 -9.015 -21.437 1.00 95.31 228 LYS A C 1
ATOM 1773 O O . LYS A 1 228 ? 8.855 -7.909 -21.817 1.00 95.31 228 LYS A O 1
ATOM 1778 N N . MET A 1 229 ? 7.241 -9.267 -21.064 1.00 95.94 229 MET A N 1
ATOM 1779 C CA . MET A 1 229 ? 6.175 -8.268 -21.115 1.00 95.94 229 MET A CA 1
ATOM 1780 C C . MET A 1 229 ? 5.437 -8.228 -19.781 1.00 95.94 229 MET A C 1
ATOM 1782 O O . MET A 1 229 ? 5.040 -9.262 -19.250 1.00 95.94 229 MET A O 1
ATOM 1786 N N . THR A 1 230 ? 5.223 -7.036 -19.238 1.00 96.06 230 THR A N 1
ATOM 1787 C CA . THR A 1 230 ? 4.398 -6.817 -18.044 1.00 96.06 230 THR A CA 1
ATOM 1788 C C . THR A 1 230 ? 3.264 -5.843 -18.338 1.00 96.06 230 THR A C 1
ATOM 1790 O O . THR A 1 230 ? 3.216 -5.234 -19.405 1.00 96.06 230 THR A O 1
ATOM 1793 N N . LEU A 1 231 ? 2.357 -5.677 -17.379 1.00 96.19 231 LEU A N 1
ATOM 1794 C CA . LEU A 1 231 ? 1.223 -4.767 -17.467 1.00 96.19 231 LEU A CA 1
ATOM 1795 C C . LEU A 1 231 ? 1.312 -3.708 -16.372 1.00 96.19 231 LEU A C 1
ATOM 1797 O O . LEU A 1 231 ? 1.515 -4.024 -15.197 1.00 96.19 231 LEU A O 1
ATOM 1801 N N . LYS A 1 232 ? 1.112 -2.440 -16.737 1.00 95.62 232 LYS A N 1
ATOM 1802 C CA . LYS A 1 232 ? 1.037 -1.343 -15.764 1.00 95.62 232 LYS A CA 1
ATOM 1803 C C . LYS A 1 232 ? 0.033 -0.276 -16.186 1.00 95.62 232 LYS A C 1
ATOM 1805 O O . LYS A 1 232 ? 0.021 0.107 -17.354 1.00 95.62 232 LYS A O 1
ATOM 1810 N N . PRO A 1 233 ? -0.757 0.276 -15.247 1.00 93.62 233 PRO A N 1
ATOM 1811 C CA . PRO A 1 233 ? -1.474 1.521 -15.479 1.00 93.62 233 PRO A CA 1
ATOM 1812 C C . PRO A 1 233 ? -0.494 2.673 -15.717 1.00 93.62 233 PRO A C 1
ATOM 1814 O O . PRO A 1 233 ? 0.397 2.936 -14.908 1.00 93.62 233 PRO A O 1
ATOM 1817 N N . MET A 1 234 ? -0.668 3.365 -16.833 1.00 93.31 234 MET A N 1
ATOM 1818 C CA . MET A 1 234 ? 0.107 4.536 -17.213 1.00 93.31 234 MET A CA 1
ATOM 1819 C C . MET A 1 234 ? -0.815 5.729 -17.438 1.00 93.31 234 MET A C 1
ATOM 1821 O O . MET A 1 234 ? -1.932 5.530 -17.917 1.00 93.31 234 MET A O 1
ATOM 1825 N N . PRO A 1 235 ? -0.373 6.966 -17.147 1.00 91.94 235 PRO A N 1
ATOM 1826 C CA . PRO A 1 235 ? -1.123 8.161 -17.508 1.00 91.94 235 PRO A CA 1
ATOM 1827 C C . PRO A 1 235 ? -1.496 8.154 -18.990 1.00 91.94 235 PRO A C 1
ATOM 1829 O O . PRO A 1 235 ? -0.730 7.669 -19.829 1.00 91.94 235 PRO A O 1
ATOM 1832 N N . LEU A 1 236 ? -2.670 8.697 -19.298 1.00 93.12 236 LEU A N 1
ATOM 1833 C CA . LEU A 1 236 ? -3.126 8.826 -20.678 1.00 93.12 236 LEU A CA 1
ATOM 1834 C C . LEU A 1 236 ? -2.159 9.714 -21.468 1.00 93.12 236 LEU A C 1
ATOM 1836 O O . LEU A 1 236 ? -1.794 10.805 -21.024 1.00 93.12 236 LEU A O 1
ATOM 1840 N N . ALA A 1 237 ? -1.753 9.243 -22.644 1.00 92.12 237 ALA A N 1
ATOM 1841 C CA . ALA A 1 237 ? -1.056 10.068 -23.618 1.00 92.12 237 ALA A CA 1
ATOM 1842 C C . ALA A 1 237 ? -2.004 11.132 -24.198 1.00 92.12 237 ALA A C 1
ATOM 1844 O O . ALA A 1 237 ? -3.228 11.046 -24.073 1.00 92.12 237 ALA A O 1
ATOM 1845 N N . ALA A 1 238 ? -1.447 12.149 -24.857 1.00 93.44 238 ALA A N 1
ATOM 1846 C CA . ALA A 1 238 ? -2.253 13.168 -25.521 1.00 93.44 238 ALA A CA 1
ATOM 1847 C C . ALA A 1 238 ? -3.210 12.522 -26.545 1.00 93.44 238 ALA A C 1
ATOM 1849 O O . ALA A 1 238 ? -2.776 11.781 -27.423 1.00 93.44 238 ALA A O 1
ATOM 1850 N N . GLY A 1 239 ? -4.511 12.797 -26.410 1.00 93.88 239 GLY A N 1
ATOM 1851 C CA . GLY A 1 239 ? -5.566 12.240 -27.269 1.00 93.88 239 GLY A CA 1
ATOM 1852 C C . GLY A 1 239 ? -6.060 10.841 -26.880 1.00 93.88 239 GLY A C 1
ATOM 1853 O O . GLY A 1 239 ? -7.052 10.375 -27.434 1.00 93.88 239 GLY A O 1
ATOM 1854 N N . GLU A 1 240 ? -5.425 10.182 -25.910 1.00 94.50 240 GLU A N 1
ATOM 1855 C CA . GLU A 1 240 ? -5.813 8.850 -25.453 1.00 94.50 240 GLU A CA 1
ATOM 1856 C C . GLU A 1 240 ? -7.035 8.915 -24.524 1.00 94.50 240 GLU A C 1
ATOM 1858 O O . GLU A 1 240 ? -7.097 9.740 -23.612 1.00 94.50 240 GLU A O 1
ATOM 1863 N N . GLN A 1 241 ? -8.012 8.032 -24.747 1.00 94.38 241 GLN A N 1
ATOM 1864 C CA . GLN A 1 241 ? -9.187 7.896 -23.884 1.00 94.38 241 GLN A CA 1
ATOM 1865 C C . GLN A 1 241 ? -8.970 6.782 -22.850 1.00 94.38 241 GLN A C 1
ATOM 1867 O O . GLN A 1 241 ? -8.312 5.782 -23.159 1.00 94.38 241 GLN A O 1
ATOM 1872 N N . PRO A 1 242 ? -9.505 6.919 -21.624 1.00 94.00 242 PRO A N 1
ATOM 1873 C CA . PRO A 1 242 ? -9.434 5.851 -20.639 1.00 94.00 242 PRO A CA 1
ATOM 1874 C C . PRO A 1 242 ? -10.374 4.699 -21.004 1.00 94.00 242 PRO A C 1
ATOM 1876 O O . PRO A 1 242 ? -11.482 4.929 -21.481 1.00 94.00 242 PRO A O 1
ATOM 1879 N N . ALA A 1 243 ? -9.968 3.464 -20.694 1.00 91.75 243 ALA A N 1
ATOM 1880 C CA . ALA A 1 243 ? -10.834 2.287 -20.834 1.00 91.75 243 ALA A CA 1
ATOM 1881 C C . ALA A 1 243 ? -12.035 2.325 -19.868 1.00 91.75 243 ALA A C 1
ATOM 1883 O O . ALA A 1 243 ? -13.100 1.792 -20.154 1.00 91.75 243 ALA A O 1
ATOM 1884 N N . ILE A 1 244 ? -11.878 2.983 -18.714 1.00 92.12 244 ILE A N 1
ATOM 1885 C CA . ILE A 1 244 ? -12.923 3.135 -17.698 1.00 92.12 244 ILE A CA 1
ATOM 1886 C C . ILE A 1 244 ? -13.184 4.623 -17.483 1.00 92.12 244 ILE A C 1
ATOM 1888 O O . ILE A 1 244 ? -12.267 5.391 -17.180 1.00 92.12 244 ILE A O 1
ATOM 1892 N N . ALA A 1 245 ? -14.448 5.034 -17.592 1.00 92.69 245 ALA A N 1
ATOM 1893 C CA . ALA A 1 245 ? -14.854 6.414 -17.348 1.00 92.69 245 ALA A CA 1
ATOM 1894 C C . ALA A 1 245 ? -14.356 6.903 -15.974 1.00 92.69 245 ALA A C 1
ATOM 1896 O O . ALA A 1 245 ? -14.385 6.155 -14.998 1.00 92.69 245 ALA A O 1
ATOM 1897 N N . SER A 1 246 ? -13.919 8.166 -15.894 1.00 91.50 246 SER A N 1
ATOM 1898 C CA . SER A 1 246 ? -13.242 8.826 -14.753 1.00 91.50 246 SER A CA 1
ATOM 1899 C C . SER A 1 246 ? -11.754 8.524 -14.554 1.00 91.50 246 SER A C 1
ATOM 1901 O O . SER A 1 246 ? -11.086 9.280 -13.844 1.00 91.50 246 SER A O 1
ATOM 1903 N N . TYR A 1 247 ? -11.207 7.464 -15.154 1.00 93.56 247 TYR A N 1
ATOM 1904 C CA . TYR A 1 247 ? -9.788 7.158 -14.988 1.00 93.56 247 TYR A CA 1
ATOM 1905 C C . TYR A 1 247 ? -8.927 8.119 -15.818 1.00 93.56 247 TYR A C 1
ATOM 1907 O O . TYR A 1 247 ? -9.304 8.534 -16.910 1.00 93.56 247 TYR A O 1
ATOM 1915 N N . LYS A 1 248 ? -7.760 8.487 -15.284 1.00 94.25 248 LYS A N 1
ATOM 1916 C CA . LYS A 1 248 ? -6.741 9.310 -15.966 1.00 94.25 248 LYS A CA 1
ATOM 1917 C C . LYS A 1 248 ? -5.484 8.513 -16.317 1.00 94.25 248 LYS A C 1
ATOM 1919 O O . LYS A 1 248 ? -4.454 9.080 -16.681 1.00 94.25 248 LYS A O 1
ATOM 1924 N N . SER A 1 249 ? -5.575 7.197 -16.195 1.00 93.94 249 SER A N 1
ATOM 1925 C CA . SER A 1 249 ? -4.576 6.231 -16.624 1.00 93.94 249 SER A CA 1
ATOM 1926 C C . SER A 1 249 ? -5.254 5.089 -17.373 1.00 93.94 249 SER A C 1
ATOM 1928 O O . SER A 1 249 ? -6.462 4.892 -17.221 1.00 93.94 249 SER A O 1
ATOM 1930 N N . LYS A 1 250 ? -4.479 4.327 -18.145 1.00 94.81 250 LYS A N 1
ATOM 1931 C CA . LYS A 1 250 ? -4.891 3.044 -18.719 1.00 94.81 250 LYS A CA 1
ATOM 1932 C C . LYS A 1 250 ? -3.776 2.008 -18.635 1.00 94.81 250 LYS A C 1
ATOM 1934 O O . LYS A 1 250 ? -2.600 2.374 -18.609 1.00 94.81 250 LYS A O 1
ATOM 1939 N N . VAL A 1 251 ? -4.131 0.734 -18.581 1.00 95.81 251 VAL A N 1
ATOM 1940 C CA . VAL A 1 251 ? -3.184 -0.381 -18.578 1.00 95.81 251 VAL A CA 1
ATOM 1941 C C . VAL A 1 251 ? -2.506 -0.470 -19.943 1.00 95.81 251 VAL A C 1
ATOM 1943 O O . VAL A 1 251 ? -3.143 -0.346 -20.989 1.00 95.81 251 VAL A O 1
ATOM 1946 N N . LYS A 1 252 ? -1.184 -0.641 -19.924 1.00 95.69 252 LYS A N 1
ATOM 1947 C CA . LYS A 1 252 ? -0.356 -0.835 -21.114 1.00 95.69 252 LYS A CA 1
ATOM 1948 C C . LYS A 1 252 ? 0.565 -2.033 -20.923 1.00 95.69 252 LYS A C 1
ATOM 1950 O O . LYS A 1 252 ? 1.058 -2.263 -19.815 1.00 95.69 252 LYS A O 1
ATOM 1955 N N . SER A 1 253 ? 0.797 -2.747 -22.020 1.00 96.56 253 SER A N 1
ATOM 1956 C CA . SER A 1 253 ? 1.854 -3.745 -22.146 1.00 96.56 253 SER A CA 1
ATOM 1957 C C . SER A 1 253 ? 3.204 -3.052 -22.262 1.00 96.56 253 SER A C 1
ATOM 1959 O O . SER A 1 253 ? 3.358 -2.118 -23.047 1.00 96.56 253 SER A O 1
ATOM 1961 N N . LEU A 1 254 ? 4.165 -3.489 -21.455 1.00 96.69 254 LEU A N 1
ATOM 1962 C CA . LEU A 1 254 ? 5.488 -2.885 -21.353 1.00 96.69 254 LEU A CA 1
ATOM 1963 C C . LEU A 1 254 ? 6.570 -3.955 -21.466 1.00 96.69 254 LEU A C 1
ATOM 1965 O O . LEU A 1 254 ? 6.473 -4.955 -20.747 1.00 96.69 254 LEU A O 1
ATOM 1969 N N . PRO A 1 255 ? 7.592 -3.750 -22.313 1.00 97.50 255 PRO A N 1
ATOM 1970 C CA . PRO A 1 255 ? 8.727 -4.654 -22.380 1.00 97.50 255 PRO A CA 1
ATOM 1971 C C . PRO A 1 255 ? 9.562 -4.557 -21.102 1.00 97.50 255 PRO A C 1
ATOM 1973 O O . PRO A 1 255 ? 9.533 -3.546 -20.403 1.00 97.50 255 PRO A O 1
ATOM 1976 N N . THR A 1 256 ? 10.297 -5.612 -20.776 1.00 97.50 256 THR A N 1
ATOM 1977 C CA . THR A 1 256 ? 11.071 -5.711 -19.533 1.00 97.50 256 THR A CA 1
ATOM 1978 C C . THR A 1 256 ? 12.463 -6.260 -19.798 1.00 97.50 256 THR A C 1
ATOM 1980 O O . THR A 1 256 ? 12.637 -7.095 -20.684 1.00 97.50 256 THR A O 1
ATOM 1983 N N . ILE A 1 257 ? 13.441 -5.877 -18.977 1.00 97.44 257 ILE A N 1
ATOM 1984 C CA . ILE A 1 257 ? 14.830 -6.337 -19.140 1.00 97.44 257 ILE A CA 1
ATOM 1985 C C . ILE A 1 257 ? 15.041 -7.781 -18.657 1.00 97.44 257 ILE A C 1
ATOM 1987 O O . ILE A 1 257 ? 15.972 -8.454 -19.100 1.00 97.44 257 ILE A O 1
ATOM 1991 N N . SER A 1 258 ? 14.227 -8.271 -17.712 1.00 96.06 258 SER A N 1
ATOM 1992 C CA . SER A 1 258 ? 14.294 -9.661 -17.244 1.00 96.06 258 SER A CA 1
ATOM 1993 C C . SER A 1 258 ? 13.290 -10.564 -17.957 1.00 96.06 258 SER A C 1
ATOM 1995 O O . SER A 1 258 ? 12.307 -10.095 -18.532 1.00 96.06 258 SER A O 1
ATOM 1997 N N . GLU A 1 259 ? 13.528 -11.874 -17.909 1.00 94.00 259 GLU A N 1
ATOM 1998 C CA . GLU A 1 259 ? 12.556 -12.880 -18.335 1.00 94.00 259 GLU A CA 1
ATOM 1999 C C . GLU A 1 259 ? 11.907 -13.526 -17.108 1.00 94.00 259 GLU A C 1
ATOM 2001 O O . GLU A 1 259 ? 12.615 -13.952 -16.195 1.00 94.00 259 GLU A O 1
ATOM 2006 N N . LEU A 1 260 ? 10.575 -13.598 -17.073 1.00 88.94 260 LEU A N 1
ATOM 2007 C CA . LEU A 1 260 ? 9.846 -14.381 -16.075 1.00 88.94 260 LEU A CA 1
ATOM 2008 C C . LEU A 1 260 ? 9.577 -15.786 -16.596 1.00 88.94 260 LEU A C 1
ATOM 2010 O O . LEU A 1 260 ? 9.220 -15.981 -17.760 1.00 88.94 260 LEU A O 1
ATOM 2014 N N . GLN A 1 261 ? 9.681 -16.760 -15.697 1.00 88.06 261 GLN A N 1
ATOM 2015 C CA . GLN A 1 261 ? 9.159 -18.093 -15.948 1.00 88.06 261 GLN A CA 1
ATOM 2016 C C . GLN A 1 261 ? 7.636 -18.043 -15.859 1.00 88.06 261 GLN A C 1
ATOM 2018 O O . GLN A 1 261 ? 7.072 -17.824 -14.787 1.00 88.06 261 GLN A O 1
ATOM 2023 N N . MET A 1 262 ? 6.982 -18.227 -17.003 1.00 87.50 262 MET A N 1
ATOM 2024 C CA . MET A 1 262 ? 5.528 -18.274 -17.073 1.00 87.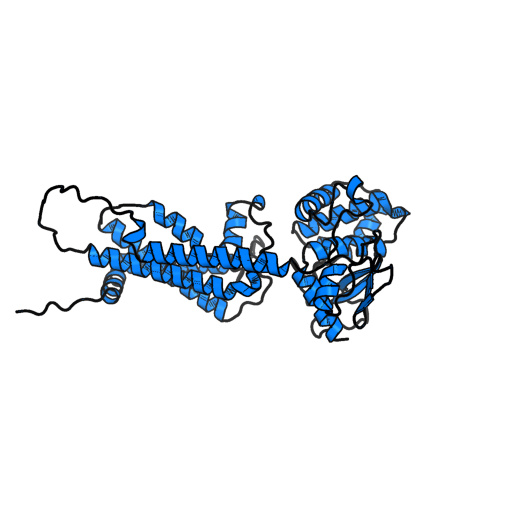50 262 MET A CA 1
ATOM 2025 C C . MET A 1 262 ? 5.029 -19.587 -16.475 1.00 87.50 262 MET A C 1
ATOM 2027 O O . MET A 1 262 ? 5.505 -20.670 -16.822 1.00 87.50 262 MET A O 1
ATOM 2031 N N . LYS A 1 263 ? 4.045 -19.485 -15.588 1.00 88.44 263 LYS A N 1
ATOM 2032 C CA . LYS A 1 263 ? 3.256 -20.622 -15.132 1.00 88.44 263 LYS A CA 1
ATOM 2033 C C . LYS A 1 263 ? 2.216 -20.979 -16.201 1.00 88.44 263 LYS A C 1
ATOM 2035 O O . LYS A 1 263 ? 1.667 -20.070 -16.834 1.00 88.44 263 LYS A O 1
ATOM 2040 N N . PRO A 1 264 ? 1.879 -22.271 -16.348 1.00 88.38 264 PRO A N 1
ATOM 2041 C CA . PRO A 1 264 ? 0.806 -22.718 -17.222 1.00 88.38 264 PRO A CA 1
ATOM 2042 C C . PRO A 1 264 ? -0.486 -21.968 -16.967 1.00 88.38 264 PRO A C 1
ATOM 2044 O O . PRO A 1 264 ? -0.834 -21.681 -15.818 1.00 88.38 264 PRO A O 1
ATOM 2047 N N . LEU A 1 265 ? -1.214 -21.732 -18.050 1.00 87.88 265 LEU A N 1
ATOM 2048 C CA . LEU A 1 265 ? -2.562 -21.203 -17.977 1.00 87.88 265 LEU A CA 1
ATOM 2049 C C . LEU A 1 265 ? -3.487 -22.252 -17.362 1.00 87.88 265 LEU A C 1
ATOM 2051 O O . LEU A 1 265 ? -3.531 -23.408 -17.786 1.00 87.88 265 LEU A O 1
ATOM 2055 N N . THR A 1 266 ? -4.215 -21.826 -16.344 1.00 88.75 266 THR A N 1
ATOM 2056 C CA . THR A 1 266 ? -5.228 -22.601 -15.630 1.00 88.75 266 THR A CA 1
ATOM 2057 C C . THR A 1 266 ? -6.590 -22.516 -16.318 1.00 88.75 266 THR A C 1
ATOM 2059 O O . THR A 1 266 ? -7.459 -23.343 -16.050 1.00 88.75 266 THR A O 1
ATOM 2062 N N . GLY A 1 267 ? -6.777 -21.526 -17.200 1.00 86.75 267 GLY A N 1
ATOM 2063 C CA . GLY A 1 267 ? -8.059 -21.195 -17.823 1.00 86.75 267 GLY A CA 1
ATOM 2064 C C . GLY A 1 267 ? -8.898 -20.214 -16.997 1.00 86.75 267 GLY A C 1
ATOM 2065 O O . GLY A 1 267 ? -9.899 -19.706 -17.498 1.00 86.75 267 GLY A O 1
ATOM 2066 N N . ASP A 1 268 ? -8.488 -19.908 -15.762 1.00 87.19 268 ASP A N 1
ATOM 2067 C CA . ASP A 1 268 ? -9.041 -18.807 -14.977 1.00 87.19 268 ASP A CA 1
ATOM 2068 C C . ASP A 1 268 ? -8.197 -17.547 -15.196 1.00 87.19 268 ASP A C 1
ATOM 2070 O O . ASP A 1 268 ? -7.045 -17.464 -14.772 1.00 87.19 268 ASP A O 1
ATOM 2074 N N . ALA A 1 269 ? -8.782 -16.538 -15.844 1.00 85.50 269 ALA A N 1
ATOM 2075 C CA . ALA A 1 269 ? -8.057 -15.325 -16.211 1.00 85.50 269 ALA A CA 1
ATOM 2076 C C . ALA A 1 269 ? -7.484 -14.569 -14.998 1.00 85.50 269 ALA A C 1
ATOM 2078 O O . ALA A 1 269 ? -6.402 -13.995 -15.089 1.00 85.50 269 ALA A O 1
ATOM 2079 N N . VAL A 1 270 ? -8.169 -14.563 -13.849 1.00 84.56 270 VAL A N 1
ATOM 2080 C CA . VAL A 1 270 ? -7.672 -13.862 -12.654 1.00 84.56 270 VAL A CA 1
ATOM 2081 C C . VAL A 1 270 ? -6.454 -14.589 -12.095 1.00 84.56 270 VAL A C 1
ATOM 2083 O O . VAL A 1 270 ? -5.447 -13.951 -11.779 1.00 84.56 270 VAL A O 1
ATOM 2086 N N . GLN A 1 271 ? -6.535 -15.915 -11.992 1.00 85.69 271 GLN A N 1
ATOM 2087 C CA . GLN A 1 271 ? -5.452 -16.754 -11.506 1.00 85.69 271 GLN A CA 1
ATOM 2088 C C . GLN A 1 271 ? -4.257 -16.729 -12.460 1.00 85.69 271 GLN A C 1
ATOM 2090 O O . GLN A 1 271 ? -3.119 -16.653 -12.004 1.00 85.69 271 GLN A O 1
ATOM 2095 N N . ASP A 1 272 ? -4.498 -16.718 -13.768 1.00 87.44 272 ASP A N 1
ATOM 2096 C CA . ASP A 1 272 ? -3.455 -16.681 -14.792 1.00 87.44 272 ASP A CA 1
ATOM 2097 C C . ASP A 1 272 ? -2.698 -15.354 -14.783 1.00 87.44 272 ASP A C 1
ATOM 2099 O O . ASP A 1 272 ? -1.469 -15.352 -14.875 1.00 87.44 272 ASP A O 1
ATOM 2103 N N . VAL A 1 273 ? -3.396 -14.234 -14.586 1.00 87.88 273 VAL A N 1
ATOM 2104 C CA . VAL A 1 273 ? -2.767 -12.918 -14.408 1.00 87.88 273 VAL A CA 1
ATOM 2105 C C . VAL A 1 273 ? -2.025 -12.862 -13.072 1.00 87.88 273 VAL A C 1
ATOM 2107 O O . VAL A 1 273 ? -0.885 -12.406 -13.032 1.00 87.88 273 VAL A O 1
ATOM 2110 N N . LEU A 1 274 ? -2.602 -13.368 -11.978 1.00 87.25 274 LEU A N 1
ATOM 2111 C CA . LEU A 1 274 ? -1.925 -13.420 -10.676 1.00 87.25 274 LEU A CA 1
ATOM 2112 C C . LEU A 1 274 ? -0.622 -14.227 -10.746 1.00 87.25 274 LEU A C 1
ATOM 2114 O O . LEU A 1 274 ? 0.395 -13.808 -10.199 1.00 87.25 274 LEU A O 1
ATOM 2118 N N . ASN A 1 275 ? -0.659 -15.359 -11.443 1.00 88.38 275 ASN A N 1
ATOM 2119 C CA . ASN A 1 275 ? 0.449 -16.294 -11.579 1.00 88.38 275 ASN A CA 1
ATOM 2120 C C . ASN A 1 275 ? 1.607 -15.767 -12.432 1.00 88.38 275 ASN A C 1
ATOM 2122 O O . ASN A 1 275 ? 2.724 -16.246 -12.258 1.00 88.38 275 ASN A O 1
ATOM 2126 N N . ASN A 1 276 ? 1.335 -14.837 -13.351 1.00 90.44 276 ASN A N 1
ATOM 2127 C CA . ASN A 1 276 ? 2.271 -14.463 -14.412 1.00 90.44 276 ASN A CA 1
ATOM 2128 C C . ASN A 1 276 ? 2.596 -12.961 -14.486 1.00 90.44 276 ASN A C 1
ATOM 2130 O O . ASN A 1 276 ? 3.592 -12.588 -15.098 1.00 90.44 276 ASN A O 1
ATOM 2134 N N . ILE A 1 277 ? 1.793 -12.086 -13.869 1.00 91.56 277 ILE A N 1
ATOM 2135 C CA . ILE A 1 277 ? 2.099 -10.649 -13.740 1.00 91.56 277 ILE A CA 1
ATOM 2136 C C . ILE A 1 277 ? 2.850 -10.351 -12.445 1.00 91.56 277 ILE A C 1
ATOM 2138 O O . ILE A 1 277 ? 3.680 -9.442 -12.417 1.00 91.56 277 ILE A O 1
ATOM 2142 N N . ILE A 1 278 ? 2.561 -11.087 -11.365 1.00 94.12 278 ILE A N 1
ATOM 2143 C CA . ILE A 1 278 ? 3.293 -10.936 -10.108 1.00 94.12 278 ILE A CA 1
ATOM 2144 C C . ILE A 1 278 ? 4.575 -11.762 -10.214 1.00 94.12 278 ILE A C 1
ATOM 2146 O O . ILE A 1 278 ? 4.494 -12.991 -10.255 1.00 94.12 278 ILE A O 1
ATOM 2150 N N . PRO A 1 279 ? 5.750 -11.116 -10.294 1.00 94.25 279 PRO A N 1
ATOM 2151 C CA . PRO A 1 279 ? 6.991 -11.834 -10.518 1.00 94.25 279 PRO A CA 1
ATOM 2152 C C . PRO A 1 279 ? 7.372 -12.655 -9.279 1.00 94.25 279 PRO A C 1
ATOM 2154 O O . PRO A 1 279 ? 7.104 -12.251 -8.148 1.00 94.25 279 PRO A O 1
ATOM 2157 N N . THR A 1 280 ? 8.038 -13.785 -9.500 1.00 94.31 280 THR A N 1
ATOM 2158 C CA . THR A 1 280 ? 8.630 -14.639 -8.457 1.00 94.31 280 THR A CA 1
ATOM 2159 C C . THR A 1 280 ? 10.063 -14.997 -8.838 1.00 94.31 280 THR A C 1
ATOM 2161 O O . THR A 1 280 ? 10.443 -14.877 -10.005 1.00 94.31 280 THR A O 1
ATOM 2164 N N . GLY A 1 281 ? 10.856 -15.472 -7.883 1.00 94.69 281 GLY A N 1
ATOM 2165 C CA . GLY A 1 281 ? 12.251 -15.837 -8.103 1.00 94.69 281 GLY A CA 1
ATOM 2166 C C . GLY A 1 281 ? 13.207 -14.648 -8.060 1.00 94.69 281 GLY A C 1
ATOM 2167 O O . GLY A 1 281 ? 12.882 -13.542 -7.628 1.00 94.69 281 GLY A O 1
ATOM 2168 N N . THR A 1 282 ? 14.427 -14.873 -8.535 1.00 96.62 282 THR A N 1
ATOM 2169 C CA . THR A 1 282 ? 15.478 -13.851 -8.587 1.00 96.62 282 THR A CA 1
ATOM 2170 C C . THR A 1 282 ? 15.764 -13.514 -10.050 1.00 96.62 282 THR A C 1
ATOM 2172 O O . THR A 1 282 ? 16.165 -14.415 -10.789 1.00 96.62 282 THR A O 1
ATOM 2175 N N . PRO A 1 283 ? 15.567 -12.257 -10.501 1.00 96.69 283 PRO A N 1
ATOM 2176 C CA . PRO A 1 283 ? 15.890 -11.880 -11.876 1.00 96.69 283 PRO A CA 1
ATOM 2177 C C . PRO A 1 283 ? 17.397 -12.027 -12.122 1.00 96.69 283 PRO A C 1
ATOM 2179 O O . PRO A 1 283 ? 18.181 -12.022 -11.175 1.00 96.69 283 PRO A O 1
ATOM 2182 N N . TRP A 1 284 ? 17.834 -12.110 -13.382 1.00 97.31 284 TRP A N 1
ATOM 2183 C CA . TRP A 1 284 ? 19.251 -12.339 -13.714 1.00 97.31 284 TRP A CA 1
ATOM 2184 C C . TRP A 1 284 ? 20.199 -11.268 -13.137 1.00 97.31 284 TRP A C 1
ATOM 2186 O O . TRP A 1 284 ? 21.329 -11.574 -12.768 1.00 97.31 284 TRP A O 1
ATOM 2196 N N . TYR A 1 285 ? 19.729 -10.025 -12.982 1.00 97.44 285 TYR A N 1
ATOM 2197 C CA . TYR A 1 285 ? 20.480 -8.942 -12.334 1.00 97.44 285 TYR A CA 1
ATOM 2198 C C . TYR A 1 285 ? 20.349 -8.951 -10.800 1.00 97.44 285 TYR A C 1
ATOM 2200 O O . TYR A 1 285 ? 21.039 -8.206 -10.101 1.00 97.44 285 TYR A O 1
ATOM 2208 N N . GLY A 1 286 ? 19.443 -9.766 -10.257 1.00 97.62 286 GLY A N 1
ATOM 2209 C CA . GLY A 1 286 ? 19.054 -9.787 -8.851 1.00 97.62 286 GLY A CA 1
ATOM 2210 C C . GLY A 1 286 ? 20.216 -10.117 -7.925 1.00 97.62 286 GLY A C 1
ATOM 2211 O O . GLY A 1 286 ? 20.382 -9.455 -6.906 1.00 97.62 286 GLY A O 1
ATOM 2212 N N . THR A 1 287 ? 21.097 -11.043 -8.316 1.00 97.50 287 THR A N 1
ATOM 2213 C CA . THR A 1 287 ? 22.320 -11.357 -7.559 1.00 97.50 287 THR A CA 1
ATOM 2214 C C . THR A 1 287 ? 23.249 -10.147 -7.437 1.00 97.50 287 THR A C 1
ATOM 2216 O O . THR A 1 287 ? 23.764 -9.886 -6.354 1.00 97.50 287 THR A O 1
ATOM 2219 N N . GLN A 1 288 ? 23.431 -9.375 -8.514 1.00 97.75 288 GLN A N 1
ATOM 2220 C CA . GLN A 1 288 ? 24.271 -8.171 -8.505 1.00 97.75 288 GLN A CA 1
ATOM 2221 C C . GLN A 1 288 ? 23.641 -7.047 -7.670 1.00 97.75 288 GLN A C 1
ATOM 2223 O O . GLN A 1 288 ? 24.339 -6.347 -6.939 1.00 97.75 288 GLN A O 1
ATOM 2228 N N . ALA A 1 289 ? 22.323 -6.872 -7.773 1.00 97.12 289 ALA A N 1
ATOM 2229 C CA . ALA A 1 289 ? 21.578 -5.875 -7.008 1.00 97.12 289 ALA A CA 1
ATOM 2230 C C . ALA A 1 289 ? 21.317 -6.290 -5.544 1.00 97.12 289 ALA A C 1
ATOM 2232 O O . ALA A 1 289 ? 20.938 -5.450 -4.726 1.00 97.12 289 ALA A O 1
ATOM 2233 N N . GLY A 1 290 ? 21.510 -7.567 -5.201 1.00 97.69 290 GLY A N 1
ATOM 2234 C CA . GLY A 1 290 ? 21.173 -8.138 -3.896 1.00 97.69 290 GLY A CA 1
ATOM 2235 C C . GLY A 1 290 ? 19.667 -8.279 -3.650 1.00 97.69 290 GLY A C 1
ATOM 2236 O O . GLY A 1 290 ? 19.240 -8.290 -2.500 1.00 97.69 290 GLY A O 1
ATOM 2237 N N . VAL A 1 291 ? 18.851 -8.348 -4.702 1.00 97.94 291 VAL A N 1
ATOM 2238 C CA . VAL A 1 291 ? 17.382 -8.338 -4.621 1.00 97.94 291 VAL A CA 1
ATOM 2239 C C . VAL A 1 291 ? 16.774 -9.623 -5.175 1.00 97.94 291 VAL A C 1
ATOM 2241 O O . VAL A 1 291 ? 17.333 -10.256 -6.068 1.00 97.94 291 VAL A O 1
ATOM 2244 N N . SER A 1 292 ? 15.584 -9.969 -4.690 1.00 97.75 292 SER A N 1
ATOM 2245 C CA . SER A 1 292 ? 14.773 -11.081 -5.190 1.00 97.75 292 SER A CA 1
ATOM 2246 C C . SER A 1 292 ? 13.299 -10.682 -5.183 1.00 97.75 292 SER A C 1
ATOM 2248 O O . SER A 1 292 ? 12.872 -9.939 -4.295 1.00 97.75 292 SER A O 1
ATOM 2250 N N . PHE A 1 293 ? 12.519 -11.156 -6.157 1.00 96.50 293 PHE A N 1
ATOM 2251 C CA . PHE A 1 293 ? 11.066 -10.983 -6.140 1.00 96.50 293 PHE A CA 1
ATOM 2252 C C . PHE A 1 293 ? 10.420 -11.768 -4.989 1.00 96.50 293 PHE A C 1
ATOM 2254 O O . PHE A 1 293 ? 9.350 -11.393 -4.518 1.00 96.50 293 PHE A O 1
ATOM 2261 N N . ASP A 1 294 ? 11.093 -12.798 -4.474 1.00 95.50 294 ASP A N 1
ATOM 2262 C CA . ASP A 1 294 ? 10.610 -13.578 -3.331 1.00 95.50 294 ASP A CA 1
ATOM 2263 C C . ASP A 1 294 ? 10.846 -12.873 -1.978 1.00 95.50 294 ASP A C 1
ATOM 2265 O O . ASP A 1 294 ? 10.281 -13.279 -0.963 1.00 95.50 294 ASP A O 1
ATOM 2269 N N . ASP A 1 295 ? 11.631 -11.786 -1.952 1.00 95.31 295 ASP A N 1
ATOM 2270 C CA . ASP A 1 295 ? 11.824 -10.927 -0.774 1.00 95.31 295 ASP A CA 1
ATOM 2271 C C . ASP A 1 295 ? 11.568 -9.440 -1.108 1.00 95.31 295 ASP A C 1
ATOM 2273 O O . ASP A 1 295 ? 12.490 -8.610 -1.149 1.00 95.31 295 ASP A O 1
ATOM 2277 N N . PRO A 1 296 ? 10.296 -9.063 -1.352 1.00 92.69 296 PRO A N 1
ATOM 2278 C CA . PRO A 1 296 ? 9.934 -7.713 -1.779 1.00 92.69 296 PRO A CA 1
ATOM 2279 C C . PRO A 1 296 ? 10.292 -6.616 -0.774 1.00 92.69 296 PRO A C 1
ATOM 2281 O O . PRO A 1 296 ? 10.488 -5.465 -1.173 1.00 92.69 296 PRO A O 1
ATOM 2284 N N . ILE A 1 297 ? 10.347 -6.942 0.522 1.00 89.38 297 ILE A N 1
ATOM 2285 C CA . ILE A 1 297 ? 10.598 -5.968 1.591 1.00 89.38 297 ILE A CA 1
ATOM 2286 C C . ILE A 1 297 ? 12.087 -5.640 1.647 1.00 89.38 297 ILE A C 1
ATOM 2288 O O . ILE A 1 297 ? 12.458 -4.462 1.640 1.00 89.38 297 ILE A O 1
ATOM 2292 N N . THR A 1 298 ? 12.952 -6.656 1.663 1.00 92.62 298 THR A N 1
ATOM 2293 C CA . THR A 1 298 ? 14.398 -6.428 1.604 1.00 92.62 298 THR A CA 1
ATOM 2294 C C . THR A 1 298 ? 14.774 -5.758 0.289 1.00 92.62 298 THR A C 1
ATOM 2296 O O . THR A 1 298 ? 15.512 -4.769 0.305 1.00 92.62 298 THR A O 1
ATOM 2299 N N . ALA A 1 299 ? 14.194 -6.204 -0.831 1.00 96.56 299 ALA A N 1
ATOM 2300 C CA . ALA A 1 299 ? 14.412 -5.585 -2.132 1.00 96.56 299 ALA A CA 1
ATOM 2301 C C . ALA A 1 299 ? 14.012 -4.103 -2.146 1.00 96.56 299 ALA A C 1
ATOM 2303 O O . ALA A 1 299 ? 14.791 -3.267 -2.595 1.00 96.56 299 ALA A O 1
ATOM 2304 N N . GLN A 1 300 ? 12.851 -3.736 -1.586 1.00 95.81 300 GLN A N 1
ATOM 2305 C CA . GL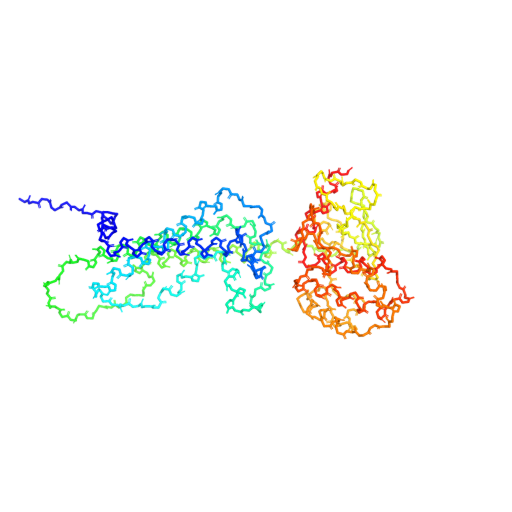N A 1 300 ? 12.438 -2.333 -1.461 1.00 95.81 300 GLN A CA 1
ATOM 2306 C C . GLN A 1 300 ? 13.478 -1.492 -0.706 1.00 95.81 300 GLN A C 1
ATOM 2308 O O . GLN A 1 300 ? 13.838 -0.399 -1.152 1.00 95.81 300 GLN A O 1
ATOM 2313 N N . ASN A 1 301 ? 13.973 -1.996 0.426 1.00 93.06 301 ASN A N 1
ATOM 2314 C CA . ASN A 1 301 ? 14.963 -1.290 1.237 1.00 93.06 301 ASN A CA 1
ATOM 2315 C C . ASN A 1 301 ? 16.301 -1.128 0.505 1.00 93.06 301 ASN A C 1
ATOM 2317 O O . ASN A 1 301 ? 16.939 -0.080 0.612 1.00 93.06 301 ASN A O 1
ATOM 2321 N N . LEU A 1 302 ? 16.730 -2.142 -0.249 1.00 96.50 302 LEU A N 1
ATOM 2322 C CA . LEU A 1 302 ? 17.943 -2.079 -1.064 1.00 96.50 302 LEU A CA 1
ATOM 2323 C C . LEU A 1 302 ? 17.786 -1.104 -2.227 1.00 96.50 302 LEU A C 1
ATOM 2325 O O . LEU A 1 302 ? 18.643 -0.242 -2.419 1.00 96.50 302 LEU A O 1
ATOM 2329 N N . TRP A 1 303 ? 16.652 -1.145 -2.924 1.00 98.06 303 TRP A N 1
ATOM 2330 C CA . TRP A 1 303 ? 16.345 -0.190 -3.979 1.00 98.06 303 TRP A CA 1
ATOM 2331 C C . TRP A 1 303 ? 16.336 1.251 -3.487 1.00 98.06 303 TRP A C 1
ATOM 2333 O O . TRP A 1 303 ? 16.861 2.131 -4.166 1.00 98.06 303 TRP A O 1
ATOM 2343 N N . ALA A 1 304 ? 15.835 1.508 -2.277 1.00 94.38 304 ALA A N 1
ATOM 2344 C CA . ALA A 1 304 ? 15.866 2.845 -1.693 1.00 94.38 304 ALA A CA 1
ATOM 2345 C C . ALA A 1 304 ? 17.300 3.382 -1.505 1.00 94.38 304 ALA A C 1
ATOM 2347 O O . ALA A 1 304 ? 17.523 4.583 -1.676 1.00 94.38 304 ALA A O 1
ATOM 2348 N N . LYS A 1 305 ? 18.290 2.515 -1.229 1.00 94.56 305 LYS A N 1
ATOM 2349 C CA . LYS A 1 305 ? 19.712 2.910 -1.146 1.00 94.56 305 LYS A CA 1
ATOM 2350 C C . LYS A 1 305 ? 20.259 3.385 -2.492 1.00 94.56 305 LYS A C 1
ATOM 2352 O O . LYS A 1 305 ? 21.122 4.260 -2.517 1.00 94.56 305 LYS A O 1
ATOM 2357 N N . GLY A 1 306 ? 19.706 2.889 -3.602 1.00 95.31 306 GLY A N 1
ATOM 2358 C CA . GLY A 1 306 ? 20.058 3.313 -4.960 1.00 95.31 306 GLY A CA 1
ATOM 2359 C C . GLY A 1 306 ? 19.875 4.815 -5.209 1.00 95.31 306 GLY A C 1
ATOM 2360 O O . GLY A 1 306 ? 20.512 5.374 -6.095 1.00 95.31 306 GLY A O 1
ATOM 2361 N N . LYS A 1 307 ? 19.080 5.522 -4.390 1.00 93.44 307 LYS A N 1
ATOM 2362 C CA . LYS A 1 307 ? 18.948 6.987 -4.484 1.00 93.44 307 LYS A CA 1
ATOM 2363 C C . LYS A 1 307 ? 20.257 7.740 -4.242 1.00 93.44 307 LYS A C 1
ATOM 2365 O O . LYS A 1 307 ? 20.393 8.853 -4.740 1.00 93.44 307 LYS A O 1
ATOM 2370 N N . ALA A 1 308 ? 21.178 7.157 -3.475 1.00 95.25 308 ALA A N 1
ATOM 2371 C CA . ALA A 1 308 ? 22.483 7.746 -3.192 1.00 95.25 308 ALA A CA 1
ATOM 2372 C C . ALA A 1 308 ? 23.494 7.551 -4.337 1.00 95.25 308 ALA A C 1
ATOM 2374 O O . ALA A 1 308 ? 24.589 8.106 -4.272 1.00 95.25 308 ALA A O 1
ATOM 2375 N N . LEU A 1 309 ? 23.149 6.775 -5.374 1.00 97.38 309 LEU A N 1
ATOM 2376 C CA . LEU A 1 309 ? 24.008 6.597 -6.541 1.00 97.38 309 LEU A CA 1
ATOM 2377 C C . LEU A 1 309 ? 24.176 7.924 -7.282 1.00 97.38 309 LEU A C 1
ATOM 2379 O O . LEU A 1 309 ? 23.204 8.634 -7.561 1.00 97.38 309 LEU A O 1
ATOM 2383 N N . GLN A 1 310 ? 25.427 8.229 -7.610 1.00 98.00 310 GLN A N 1
ATOM 2384 C CA . GLN A 1 310 ? 25.784 9.370 -8.439 1.00 98.00 310 GLN A CA 1
ATOM 2385 C C . GLN A 1 310 ? 25.709 8.963 -9.908 1.00 98.00 310 GLN A C 1
ATOM 2387 O O . GLN A 1 310 ? 26.303 7.963 -10.317 1.00 98.00 310 GLN A O 1
ATOM 2392 N N . LEU A 1 311 ? 24.961 9.745 -10.676 1.00 98.12 311 LEU A N 1
ATOM 2393 C CA . LEU A 1 311 ? 24.817 9.590 -12.114 1.00 98.12 311 LEU A CA 1
ATOM 2394 C C . LEU A 1 311 ? 25.645 10.663 -12.830 1.00 98.12 311 LEU A C 1
ATOM 2396 O O . LEU A 1 311 ? 25.867 11.751 -12.292 1.00 98.12 311 LEU A O 1
ATOM 2400 N N . SER A 1 312 ? 26.103 10.361 -14.042 1.00 98.31 312 SER A N 1
ATOM 2401 C CA . SER A 1 312 ? 26.603 11.369 -14.976 1.00 98.31 312 SER A CA 1
ATOM 2402 C C . SER A 1 312 ? 25.468 12.331 -15.375 1.00 98.31 312 SER A C 1
ATOM 2404 O O . SER A 1 312 ? 24.294 12.017 -15.160 1.00 98.31 312 SER A O 1
ATOM 2406 N N . PRO A 1 313 ? 25.768 13.499 -15.969 1.00 98.44 313 PRO A N 1
ATOM 2407 C CA . PRO A 1 313 ? 24.726 14.421 -16.427 1.00 98.44 313 PRO A CA 1
ATOM 2408 C C . PRO A 1 313 ? 23.702 13.775 -17.377 1.00 98.44 313 PRO A C 1
ATOM 2410 O O . PRO A 1 313 ? 22.497 13.964 -17.199 1.00 98.44 313 PRO A O 1
ATOM 2413 N N . ASP A 1 314 ? 24.167 12.958 -18.326 1.00 98.38 314 ASP A N 1
ATOM 2414 C CA . ASP A 1 314 ? 23.305 12.273 -19.298 1.00 98.38 314 ASP A CA 1
ATOM 2415 C C . ASP A 1 314 ? 22.459 11.176 -18.631 1.00 98.38 314 ASP A C 1
ATOM 2417 O O . ASP A 1 314 ? 21.253 11.060 -18.878 1.00 98.38 314 ASP A O 1
ATOM 2421 N N . GLU A 1 315 ? 23.067 10.410 -17.718 1.00 98.62 315 GLU A N 1
ATOM 2422 C CA . GLU A 1 315 ? 22.378 9.411 -16.897 1.00 98.62 315 GLU A CA 1
ATOM 2423 C C . GLU A 1 315 ? 21.301 10.073 -16.009 1.00 98.62 315 GLU A C 1
ATOM 2425 O O . GLU A 1 315 ? 20.182 9.569 -15.916 1.00 98.62 315 GLU A O 1
ATOM 2430 N N . GLU A 1 316 ? 21.579 11.222 -15.384 1.00 98.50 316 GLU A N 1
ATOM 2431 C CA . GLU A 1 316 ? 20.622 11.928 -14.518 1.00 98.50 316 GLU A CA 1
ATOM 2432 C C . GLU A 1 316 ? 19.449 12.501 -15.330 1.00 98.50 316 GLU A C 1
ATOM 2434 O O . GLU A 1 316 ? 18.293 12.416 -14.901 1.00 98.50 316 GLU A O 1
ATOM 2439 N N . GLN A 1 317 ? 19.704 13.025 -16.536 1.00 98.38 317 GLN A N 1
ATOM 2440 C CA . GLN A 1 317 ? 18.639 13.474 -17.436 1.00 98.38 317 GLN A CA 1
ATOM 2441 C C . GLN A 1 317 ? 17.726 12.310 -17.830 1.00 98.38 317 GLN A C 1
ATOM 2443 O O . GLN A 1 317 ? 16.498 12.439 -17.822 1.00 98.38 317 GLN A O 1
ATOM 2448 N N . ARG A 1 318 ? 18.320 11.161 -18.155 1.00 98.38 318 ARG A N 1
ATOM 2449 C CA . ARG A 1 318 ? 17.585 9.946 -18.495 1.00 98.38 318 ARG A CA 1
ATOM 2450 C C . ARG A 1 318 ? 16.770 9.414 -17.323 1.00 98.38 318 ARG A C 1
ATOM 2452 O O . ARG A 1 318 ? 15.567 9.198 -17.461 1.00 98.38 318 ARG A O 1
ATOM 2459 N N . TRP A 1 319 ? 17.393 9.290 -16.155 1.00 98.50 319 TRP A N 1
ATOM 2460 C CA . TRP A 1 319 ? 16.713 8.938 -14.913 1.00 98.50 319 TRP A CA 1
ATOM 2461 C C . TRP A 1 319 ? 15.509 9.849 -14.667 1.00 98.50 319 TRP A C 1
ATOM 2463 O O . TRP A 1 319 ? 14.413 9.349 -14.422 1.00 98.50 319 TRP A O 1
ATOM 2473 N N . SER A 1 320 ? 15.685 11.167 -14.815 1.00 98.12 320 SER A N 1
ATOM 2474 C CA . SER A 1 320 ? 14.624 12.160 -14.640 1.00 98.12 320 SER A CA 1
ATOM 2475 C C . SER A 1 320 ? 13.427 11.908 -15.563 1.00 98.12 320 SER A C 1
ATOM 2477 O O . SER A 1 320 ? 12.286 11.984 -15.103 1.00 98.12 320 SER A O 1
ATOM 2479 N N . ARG A 1 321 ? 13.639 11.544 -16.836 1.00 97.69 321 ARG A N 1
ATOM 2480 C CA . ARG A 1 321 ? 12.538 11.184 -17.754 1.00 97.69 321 ARG A CA 1
ATOM 2481 C C . ARG A 1 321 ? 11.772 9.948 -17.278 1.00 97.69 321 ARG A C 1
ATOM 2483 O O . ARG A 1 321 ? 10.538 9.970 -17.231 1.00 97.69 321 ARG A O 1
ATOM 2490 N N . ILE A 1 322 ? 12.488 8.902 -16.870 1.00 97.94 322 ILE A N 1
ATOM 2491 C CA . ILE A 1 322 ? 11.887 7.652 -16.382 1.00 97.94 322 ILE A CA 1
ATOM 2492 C C . ILE A 1 322 ? 11.074 7.918 -15.107 1.00 97.94 322 ILE A C 1
ATOM 2494 O O . ILE A 1 322 ? 9.888 7.599 -15.036 1.00 97.94 322 ILE A O 1
ATOM 2498 N N . VAL A 1 323 ? 11.657 8.566 -14.093 1.00 97.31 323 VAL A N 1
ATOM 2499 C CA . VAL A 1 323 ? 10.958 8.757 -12.810 1.00 97.31 323 VAL A CA 1
ATOM 2500 C C . VAL A 1 323 ? 9.838 9.794 -12.868 1.00 97.31 323 VAL A C 1
ATOM 2502 O O . VAL A 1 323 ? 8.919 9.725 -12.053 1.00 97.31 323 VAL A O 1
ATOM 2505 N N . ASN A 1 324 ? 9.876 10.738 -13.815 1.00 95.94 324 ASN A N 1
ATOM 2506 C CA . ASN A 1 324 ? 8.794 11.709 -13.999 1.00 95.94 324 ASN A CA 1
ATOM 2507 C C . ASN A 1 324 ? 7.633 11.186 -14.858 1.00 95.94 324 ASN A C 1
ATOM 2509 O O . ASN A 1 324 ? 6.556 11.779 -14.838 1.00 95.94 324 ASN A O 1
ATOM 2513 N N . SER A 1 325 ? 7.812 10.065 -15.558 1.00 94.50 325 SER A N 1
ATOM 2514 C CA . SER A 1 325 ? 6.730 9.342 -16.243 1.00 94.50 325 SER A CA 1
ATOM 2515 C C . SER A 1 325 ? 6.182 8.175 -15.411 1.00 94.50 325 SER A C 1
ATOM 2517 O O . SER A 1 325 ? 5.071 7.689 -15.651 1.00 94.50 325 SER A O 1
ATOM 2519 N N . PHE A 1 326 ? 6.932 7.709 -14.408 1.00 96.25 326 PHE A N 1
ATOM 2520 C CA . PHE A 1 326 ? 6.499 6.623 -13.538 1.00 96.25 326 PHE A CA 1
ATOM 2521 C C . PHE A 1 326 ? 5.520 7.130 -12.476 1.00 96.25 326 PHE A C 1
ATOM 2523 O O . PHE A 1 326 ? 5.833 8.003 -11.664 1.00 96.25 326 PHE A O 1
ATOM 2530 N N . THR A 1 327 ? 4.314 6.567 -12.462 1.00 94.56 327 THR A N 1
ATOM 2531 C CA . THR A 1 327 ? 3.246 6.980 -11.543 1.00 94.56 327 THR A CA 1
ATOM 2532 C C . THR A 1 327 ? 2.886 5.900 -10.533 1.00 94.56 327 THR A C 1
ATOM 2534 O O . THR A 1 327 ? 3.134 4.704 -10.719 1.00 94.56 327 THR A O 1
ATOM 2537 N N . CYS A 1 328 ? 2.335 6.366 -9.418 1.00 90.81 328 CYS A N 1
ATOM 2538 C CA . CYS A 1 328 ? 1.766 5.586 -8.342 1.00 90.81 328 CYS A CA 1
ATOM 2539 C C . CYS A 1 328 ? 0.245 5.763 -8.368 1.00 90.81 328 CYS A C 1
ATOM 2541 O O . CYS A 1 328 ? -0.267 6.822 -8.000 1.00 90.81 328 CYS A O 1
ATOM 2543 N N . ASP A 1 329 ? -0.459 4.715 -8.785 1.00 88.50 329 ASP A N 1
ATOM 2544 C CA . ASP A 1 329 ? -1.919 4.694 -8.923 1.00 88.50 329 ASP A CA 1
ATOM 2545 C C . ASP A 1 329 ? -2.635 4.165 -7.669 1.00 88.50 329 ASP A C 1
ATOM 2547 O O . ASP A 1 329 ? -3.860 4.087 -7.664 1.00 88.50 329 ASP A O 1
ATOM 2551 N N . TYR A 1 330 ? -1.903 3.768 -6.618 1.00 86.31 330 TYR A N 1
ATOM 2552 C CA . TYR A 1 330 ? -2.500 3.063 -5.470 1.00 86.31 330 TYR A CA 1
ATOM 2553 C C . TYR A 1 330 ? -2.250 3.708 -4.102 1.00 86.31 330 TYR A C 1
ATOM 2555 O O . TYR A 1 330 ? -3.159 3.768 -3.280 1.00 86.31 330 TYR A O 1
ATOM 2563 N N . CYS A 1 331 ? -1.016 4.141 -3.813 1.00 82.25 331 CYS A N 1
ATOM 2564 C CA . CYS A 1 331 ? -0.642 4.622 -2.475 1.00 82.25 331 CYS A CA 1
ATOM 2565 C C . CYS A 1 331 ? -0.715 6.149 -2.352 1.00 82.25 331 CYS A C 1
ATOM 2567 O O . CYS A 1 331 ? -1.401 6.675 -1.481 1.00 82.25 331 CYS A O 1
ATOM 2569 N N . CYS A 1 332 ? 0.005 6.863 -3.220 1.00 80.62 332 CYS A N 1
ATOM 2570 C CA . CYS A 1 332 ? 0.056 8.331 -3.234 1.00 80.62 332 CYS A CA 1
ATOM 2571 C C . CYS A 1 332 ? -0.891 8.956 -4.264 1.00 80.62 332 CYS A C 1
ATOM 2573 O O . CYS A 1 332 ? -1.024 10.178 -4.311 1.00 80.62 332 CYS A O 1
ATOM 2575 N N . GLY A 1 333 ? -1.486 8.139 -5.123 1.00 87.88 333 GLY A N 1
ATOM 2576 C CA . GLY A 1 333 ? -2.421 8.556 -6.154 1.00 87.88 333 GLY A CA 1
ATOM 2577 C C . GLY A 1 333 ? -3.567 7.564 -6.252 1.00 87.88 333 GLY A C 1
ATOM 2578 O O . GLY A 1 333 ? -3.697 6.660 -5.424 1.00 87.88 333 GLY A O 1
ATOM 2579 N N . SER A 1 334 ? -4.389 7.752 -7.272 1.00 89.50 334 SER A N 1
ATOM 2580 C CA . SER A 1 334 ? -5.491 6.860 -7.612 1.00 89.50 334 SER A CA 1
ATOM 2581 C C . SER A 1 334 ? -5.593 6.714 -9.132 1.00 89.50 334 SER A C 1
ATOM 2583 O O . SER A 1 334 ? -5.049 7.549 -9.856 1.00 89.50 334 SER A O 1
ATOM 2585 N N . PRO A 1 335 ? -6.358 5.739 -9.646 1.00 88.88 335 PRO A N 1
ATOM 2586 C CA . PRO A 1 335 ? -6.776 5.698 -11.047 1.00 88.88 335 PRO A CA 1
ATOM 2587 C C . PRO A 1 335 ? -7.255 7.030 -11.644 1.00 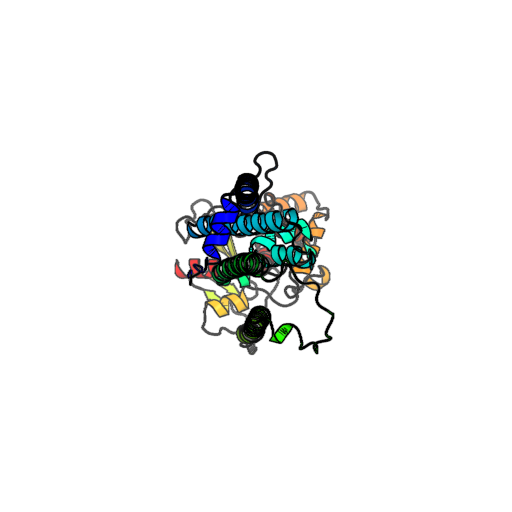88.88 335 PRO A C 1
ATOM 2589 O O . PRO A 1 335 ? -7.018 7.311 -12.815 1.00 88.88 335 PRO A O 1
ATOM 2592 N N . GLN A 1 336 ? -7.955 7.843 -10.851 1.00 92.44 336 GLN A N 1
ATOM 2593 C CA . GLN A 1 336 ? -8.522 9.132 -11.261 1.00 92.44 336 GLN A CA 1
ATOM 2594 C C . GLN A 1 336 ? -7.531 10.288 -11.106 1.00 92.44 336 GLN A C 1
ATOM 2596 O O . GLN A 1 336 ? -7.733 11.364 -11.672 1.00 92.44 336 GLN A O 1
ATOM 2601 N N . ASN A 1 337 ? -6.482 10.096 -10.310 1.00 90.44 337 ASN A N 1
ATOM 2602 C CA . ASN A 1 337 ? -5.450 11.090 -10.075 1.00 90.44 337 ASN A CA 1
ATOM 2603 C C . ASN A 1 337 ? -4.090 10.412 -9.815 1.00 90.44 337 ASN A C 1
ATOM 2605 O O . ASN A 1 337 ? -3.655 10.342 -8.659 1.00 90.44 337 ASN A O 1
ATOM 2609 N N . PRO A 1 338 ? -3.434 9.869 -10.860 1.00 92.56 338 PRO A N 1
ATOM 2610 C CA . PRO A 1 338 ? -2.137 9.220 -10.712 1.00 92.56 338 PRO A CA 1
ATOM 2611 C C . PRO A 1 338 ? -1.085 10.216 -10.223 1.00 92.56 338 PRO A C 1
ATOM 2613 O O . PRO A 1 338 ? -0.990 11.337 -10.725 1.00 92.56 338 PRO A O 1
ATOM 2616 N N . THR A 1 339 ? -0.257 9.801 -9.265 1.00 92.06 339 THR A N 1
ATOM 2617 C CA . THR A 1 339 ? 0.789 10.664 -8.700 1.00 92.06 339 THR A CA 1
ATOM 2618 C C . THR A 1 339 ? 2.156 10.217 -9.192 1.00 92.06 339 THR A C 1
ATOM 2620 O O . THR A 1 339 ? 2.540 9.070 -8.986 1.00 92.06 339 THR A O 1
ATOM 2623 N N . ILE A 1 340 ? 2.924 11.120 -9.800 1.00 94.00 340 ILE A N 1
ATOM 2624 C CA . ILE A 1 340 ? 4.312 10.859 -10.218 1.00 94.00 340 ILE A CA 1
ATOM 2625 C C . ILE A 1 340 ? 5.167 10.497 -8.995 1.00 94.00 340 ILE A C 1
ATOM 2627 O O . ILE A 1 340 ? 5.066 11.149 -7.952 1.00 94.00 340 ILE A O 1
ATOM 2631 N N . ILE A 1 341 ? 6.028 9.480 -9.105 1.00 95.00 341 ILE A N 1
ATOM 2632 C CA . ILE A 1 341 ? 6.797 8.973 -7.954 1.00 95.00 341 ILE A CA 1
ATOM 2633 C C . ILE A 1 341 ? 7.755 10.007 -7.353 1.00 95.00 341 ILE A C 1
ATOM 2635 O O . ILE A 1 341 ? 8.038 9.937 -6.161 1.00 95.00 341 ILE A O 1
ATOM 2639 N N . THR A 1 342 ? 8.215 11.002 -8.114 1.00 94.12 342 THR A N 1
ATOM 2640 C CA . THR A 1 342 ? 9.040 12.113 -7.598 1.00 94.12 342 THR A CA 1
ATOM 2641 C C . THR A 1 342 ? 8.276 13.054 -6.664 1.00 94.12 342 THR A C 1
ATOM 2643 O O . THR A 1 342 ? 8.891 13.774 -5.883 1.00 94.12 342 THR A O 1
ATOM 2646 N N . ARG A 1 343 ? 6.938 13.015 -6.683 1.00 91.31 343 ARG A N 1
ATOM 2647 C CA . ARG A 1 343 ? 6.049 13.821 -5.827 1.00 91.31 343 ARG A CA 1
ATOM 2648 C C . ARG A 1 343 ? 5.485 13.040 -4.636 1.00 91.31 343 ARG A C 1
ATOM 2650 O O . ARG A 1 343 ? 4.629 13.546 -3.916 1.00 91.31 343 ARG A O 1
ATOM 2657 N N . CYS A 1 344 ? 5.929 11.802 -4.437 1.00 87.06 344 CYS A N 1
ATOM 2658 C CA . CYS A 1 344 ? 5.445 10.908 -3.392 1.00 87.06 344 CYS A CA 1
ATOM 2659 C C . CYS A 1 344 ? 6.558 10.626 -2.373 1.00 87.06 344 CYS A C 1
ATOM 2661 O O . CYS A 1 344 ? 7.669 10.252 -2.737 1.00 87.06 344 CYS A O 1
ATOM 2663 N N . GLY A 1 345 ? 6.249 10.788 -1.083 1.00 83.25 345 GLY A N 1
ATOM 2664 C CA . GLY A 1 345 ? 7.195 10.589 0.022 1.00 83.25 345 GLY A CA 1
ATOM 2665 C C . GLY A 1 345 ? 7.208 9.179 0.621 1.00 83.25 345 GLY A C 1
ATOM 2666 O O . GLY A 1 345 ? 7.752 8.998 1.706 1.00 83.25 345 GLY A O 1
ATOM 2667 N N . CYS A 1 346 ? 6.570 8.188 -0.012 1.00 87.25 346 CYS A N 1
ATOM 2668 C CA . CYS A 1 346 ? 6.497 6.834 0.543 1.00 87.25 346 CYS A CA 1
ATOM 2669 C C . CYS A 1 346 ? 7.756 6.005 0.231 1.00 87.25 346 CYS A C 1
ATOM 2671 O O . CYS A 1 346 ? 8.477 6.277 -0.733 1.00 87.25 346 CYS A O 1
ATOM 2673 N N . ALA A 1 347 ? 7.987 4.946 1.012 1.00 90.25 347 ALA A N 1
ATOM 2674 C CA . ALA A 1 347 ? 9.120 4.039 0.819 1.00 90.25 347 ALA A CA 1
ATOM 2675 C C . ALA A 1 347 ? 9.156 3.433 -0.597 1.00 90.25 347 ALA A C 1
ATOM 2677 O O . ALA A 1 347 ? 10.216 3.382 -1.211 1.00 90.25 347 ALA A O 1
ATOM 2678 N N . HIS A 1 348 ? 7.995 3.084 -1.166 1.00 94.00 348 HIS A N 1
ATOM 2679 C CA . HIS A 1 348 ? 7.887 2.572 -2.538 1.00 94.00 348 HIS A CA 1
ATOM 2680 C C . HIS A 1 348 ? 8.368 3.573 -3.591 1.00 94.00 348 HIS A C 1
ATOM 2682 O O . HIS A 1 348 ? 9.031 3.189 -4.547 1.00 94.00 348 HIS A O 1
ATOM 2688 N N . ALA A 1 349 ? 8.045 4.859 -3.428 1.00 94.62 349 ALA A N 1
ATOM 2689 C CA . ALA A 1 349 ? 8.499 5.897 -4.347 1.00 94.62 349 ALA A CA 1
ATOM 2690 C C . ALA A 1 349 ? 10.009 6.121 -4.219 1.00 94.62 349 ALA A C 1
ATOM 2692 O O . ALA A 1 349 ? 10.697 6.263 -5.228 1.00 94.62 349 ALA A O 1
ATOM 2693 N N . GLY A 1 350 ? 10.535 6.082 -2.990 1.00 95.31 350 GLY A N 1
ATOM 2694 C CA . GLY A 1 350 ? 11.974 6.105 -2.744 1.00 95.31 350 GLY A CA 1
ATOM 2695 C C . GLY A 1 350 ? 12.699 4.924 -3.398 1.00 95.31 350 GLY A C 1
ATOM 2696 O O . GLY A 1 350 ? 13.685 5.127 -4.103 1.00 95.31 350 GLY A O 1
ATOM 2697 N N . ALA A 1 351 ? 12.167 3.714 -3.228 1.00 97.62 351 ALA A N 1
ATOM 2698 C CA . ALA A 1 351 ? 12.673 2.499 -3.851 1.00 97.62 351 ALA A CA 1
ATOM 2699 C C . ALA A 1 351 ? 12.611 2.569 -5.380 1.00 97.62 351 ALA A C 1
ATOM 2701 O O . ALA A 1 351 ? 13.622 2.349 -6.030 1.00 97.62 351 ALA A O 1
ATOM 2702 N N . ALA A 1 352 ? 11.477 2.960 -5.967 1.00 98.06 352 ALA A N 1
ATOM 2703 C CA . ALA A 1 352 ? 11.340 3.100 -7.417 1.00 98.06 352 ALA A CA 1
ATOM 2704 C C . ALA A 1 352 ? 12.335 4.114 -8.006 1.00 98.06 352 ALA A C 1
ATOM 2706 O O . ALA A 1 352 ? 12.953 3.843 -9.032 1.00 98.06 352 ALA A O 1
ATOM 2707 N N . GLN A 1 353 ? 12.541 5.256 -7.341 1.00 98.25 353 GLN A N 1
ATOM 2708 C CA . GLN A 1 353 ? 13.532 6.246 -7.773 1.00 98.25 353 GLN A CA 1
ATOM 2709 C C . GLN A 1 353 ? 14.963 5.696 -7.718 1.00 98.25 353 GLN A C 1
ATOM 2711 O O . GLN A 1 353 ? 15.736 5.935 -8.645 1.00 98.25 353 GLN A O 1
ATOM 2716 N N . GLY A 1 354 ? 15.325 4.984 -6.647 1.00 98.44 354 GLY A N 1
ATOM 2717 C CA . GLY A 1 354 ? 16.663 4.411 -6.496 1.00 98.44 354 GLY A CA 1
ATOM 2718 C C . GLY A 1 354 ? 16.916 3.212 -7.413 1.00 98.44 354 GLY A C 1
ATOM 2719 O O . GLY A 1 354 ? 18.000 3.102 -7.979 1.00 98.44 354 GLY A O 1
ATOM 2720 N N . MET A 1 355 ? 15.898 2.384 -7.648 1.00 98.56 355 MET A N 1
ATOM 2721 C CA . MET A 1 355 ? 15.896 1.320 -8.654 1.00 98.56 355 MET A CA 1
ATOM 2722 C C . MET A 1 355 ? 16.129 1.887 -10.059 1.00 98.56 355 MET A C 1
ATOM 2724 O O . MET A 1 355 ? 16.991 1.392 -10.778 1.00 98.56 355 MET A O 1
ATOM 2728 N N . ALA A 1 356 ? 15.435 2.971 -10.428 1.00 98.69 356 ALA A N 1
ATOM 2729 C CA . ALA A 1 356 ? 15.655 3.641 -11.708 1.00 98.69 356 ALA A CA 1
ATOM 2730 C C . ALA A 1 356 ? 17.104 4.135 -11.856 1.00 98.69 356 ALA A C 1
ATOM 2732 O O . ALA A 1 356 ? 17.707 3.929 -12.905 1.00 98.69 356 ALA A O 1
ATOM 2733 N N . LYS A 1 357 ? 17.690 4.743 -10.807 1.00 98.69 357 LYS A N 1
ATOM 2734 C CA . LYS A 1 357 ? 19.110 5.149 -10.829 1.00 98.69 357 LYS A CA 1
ATOM 2735 C C . LYS A 1 357 ? 20.021 3.951 -11.056 1.00 98.69 357 LYS A C 1
ATOM 2737 O O . LYS A 1 357 ? 20.932 4.024 -11.872 1.00 98.69 357 LYS A O 1
ATOM 2742 N N . TRP A 1 358 ? 19.765 2.852 -10.352 1.00 98.69 358 TRP A N 1
ATOM 2743 C CA . TRP A 1 358 ? 20.569 1.644 -10.472 1.00 98.69 358 TRP A CA 1
ATOM 2744 C C . TRP A 1 358 ? 20.496 1.043 -11.882 1.00 98.69 358 TRP A C 1
ATOM 2746 O O . TRP A 1 358 ? 21.542 0.739 -12.452 1.00 98.69 358 TRP A O 1
ATOM 2756 N N . PHE A 1 359 ? 19.306 0.943 -12.482 1.00 98.69 359 PHE A N 1
ATOM 2757 C CA . PHE A 1 359 ? 19.165 0.444 -13.853 1.00 98.69 359 PHE A CA 1
ATOM 2758 C C . PHE A 1 359 ? 19.814 1.361 -14.884 1.00 98.69 359 PHE A C 1
ATOM 2760 O O . PHE A 1 359 ? 20.558 0.871 -15.725 1.00 98.69 359 PHE A O 1
ATOM 2767 N N . VAL A 1 360 ? 19.605 2.678 -14.795 1.00 98.69 360 VAL A N 1
ATOM 2768 C CA . VAL A 1 360 ? 20.268 3.631 -15.699 1.00 98.69 360 VAL A CA 1
ATOM 2769 C C . VAL A 1 360 ? 21.787 3.517 -15.580 1.00 98.69 360 VAL A C 1
ATOM 2771 O O . VAL A 1 360 ? 22.469 3.477 -16.597 1.00 98.69 360 VAL A O 1
ATOM 2774 N N . LYS A 1 361 ? 22.315 3.397 -14.355 1.00 98.50 361 LYS A N 1
ATOM 2775 C CA . LYS A 1 361 ? 23.760 3.343 -14.121 1.00 98.50 361 LYS A CA 1
ATOM 2776 C C . LYS A 1 361 ? 24.423 2.069 -14.637 1.00 98.50 361 LYS A C 1
ATOM 2778 O O . LYS A 1 361 ? 25.547 2.124 -15.118 1.00 98.50 361 LYS A O 1
ATOM 2783 N N . ASN A 1 362 ? 23.767 0.925 -14.462 1.00 98.31 362 ASN A N 1
ATOM 2784 C CA . ASN A 1 362 ? 24.369 -0.377 -14.760 1.00 98.31 362 ASN A CA 1
ATOM 2785 C C . ASN A 1 362 ? 23.984 -0.906 -16.144 1.00 98.31 362 ASN A C 1
ATOM 2787 O O . ASN A 1 362 ? 24.714 -1.719 -16.698 1.00 98.31 362 ASN A O 1
ATOM 2791 N N . TYR A 1 363 ? 22.849 -0.464 -16.690 1.00 98.31 363 TYR A N 1
ATOM 2792 C CA . TYR A 1 363 ? 22.275 -1.022 -17.911 1.00 98.31 363 TYR A CA 1
ATOM 2793 C C . TYR A 1 363 ? 21.651 0.015 -18.847 1.00 98.31 363 TYR A C 1
ATOM 2795 O O . TYR A 1 363 ? 20.934 -0.358 -19.777 1.00 98.31 363 TYR A O 1
ATOM 2803 N N . GLY A 1 364 ? 21.920 1.307 -18.634 1.00 97.44 364 GLY A N 1
ATOM 2804 C CA . GLY A 1 364 ? 21.447 2.360 -19.526 1.00 97.44 364 GLY A CA 1
ATOM 2805 C C . GLY A 1 364 ? 21.845 2.089 -20.979 1.00 97.44 364 GLY A C 1
ATOM 2806 O O . GLY A 1 364 ? 21.003 2.131 -21.869 1.00 97.44 364 GLY A O 1
ATOM 2807 N N . ASP A 1 365 ? 23.087 1.705 -21.236 1.00 97.69 365 ASP A N 1
ATOM 2808 C CA . ASP A 1 365 ? 23.560 1.514 -22.613 1.00 97.69 365 ASP A CA 1
ATOM 2809 C C . ASP A 1 365 ? 23.013 0.245 -23.292 1.00 97.69 365 ASP A C 1
ATOM 2811 O O . ASP A 1 365 ? 23.219 0.048 -24.486 1.00 97.69 365 ASP A O 1
ATOM 2815 N N . SER A 1 366 ? 22.331 -0.633 -22.546 1.00 98.12 366 SER A N 1
ATOM 2816 C CA . SER A 1 366 ? 21.851 -1.933 -23.039 1.00 98.12 366 SER A CA 1
ATOM 2817 C C . SER A 1 366 ? 20.340 -2.017 -23.235 1.00 98.12 366 SER A C 1
ATOM 2819 O O . SER A 1 366 ? 19.897 -2.827 -24.043 1.00 98.12 366 SER A O 1
ATOM 2821 N N . TYR A 1 367 ? 19.557 -1.211 -22.517 1.00 98.31 367 TYR A N 1
ATOM 2822 C CA . TYR A 1 367 ? 18.092 -1.273 -22.550 1.00 98.31 367 TYR A CA 1
ATOM 2823 C C . TYR A 1 367 ? 17.479 0.105 -22.746 1.00 98.31 367 TYR A C 1
ATOM 2825 O O . TYR A 1 367 ? 18.094 1.109 -22.393 1.00 98.31 367 TYR A O 1
ATOM 2833 N N . SER A 1 368 ? 16.262 0.174 -23.282 1.00 98.31 368 SER A N 1
ATOM 2834 C CA . SER A 1 368 ? 15.539 1.432 -23.493 1.00 98.31 368 SER A CA 1
ATOM 2835 C C . SER A 1 368 ? 14.927 2.009 -22.205 1.00 98.31 368 SER A C 1
ATOM 2837 O O . SER A 1 368 ? 14.897 1.364 -21.153 1.00 98.31 368 SER A O 1
ATOM 2839 N N . ASP A 1 369 ? 14.433 3.253 -22.270 1.00 98.31 369 ASP A N 1
ATOM 2840 C CA . ASP A 1 369 ? 13.665 3.861 -21.169 1.00 98.31 369 ASP A CA 1
ATOM 2841 C C . ASP A 1 369 ? 12.398 3.036 -20.875 1.00 98.31 369 ASP A C 1
ATOM 2843 O O . ASP A 1 369 ? 12.068 2.814 -19.710 1.00 98.31 369 ASP A O 1
ATOM 2847 N N . GLU A 1 370 ? 11.731 2.523 -21.911 1.00 97.62 370 GLU A N 1
ATOM 2848 C CA . GLU A 1 370 ? 10.533 1.685 -21.812 1.00 97.62 370 GLU A CA 1
ATOM 2849 C C . GLU A 1 370 ? 10.814 0.318 -21.181 1.00 97.62 370 GLU A C 1
ATOM 2851 O O . GLU A 1 370 ? 10.025 -0.127 -20.349 1.00 97.62 370 GLU A O 1
ATOM 2856 N N . GLU A 1 371 ? 11.928 -0.335 -21.523 1.00 98.44 371 GLU A N 1
ATOM 2857 C CA . GLU A 1 371 ? 12.310 -1.627 -20.937 1.00 98.44 371 GLU A CA 1
ATOM 2858 C C . GLU A 1 371 ? 12.659 -1.497 -19.450 1.00 98.44 371 GLU A C 1
ATOM 2860 O O . GLU A 1 371 ? 12.224 -2.307 -18.624 1.00 98.44 371 GLU A O 1
ATOM 2865 N N . ILE A 1 372 ? 13.391 -0.438 -19.080 1.00 98.50 372 ILE A N 1
ATOM 2866 C CA . ILE A 1 372 ? 13.658 -0.112 -17.673 1.00 98.50 372 ILE A CA 1
ATOM 2867 C C . ILE A 1 372 ? 12.341 0.206 -16.956 1.00 98.50 372 ILE A C 1
ATOM 2869 O O . ILE A 1 372 ? 12.105 -0.285 -15.852 1.00 98.50 372 ILE A O 1
ATOM 2873 N N . TYR A 1 373 ? 11.455 0.986 -17.577 1.00 98.19 373 TYR A N 1
ATOM 2874 C CA . TYR A 1 373 ? 10.150 1.316 -17.011 1.00 98.19 373 TYR A CA 1
ATOM 2875 C C . TYR A 1 373 ? 9.297 0.063 -16.776 1.00 98.19 373 TYR A C 1
ATOM 2877 O O . TYR A 1 373 ? 8.680 -0.072 -15.715 1.00 98.19 373 TYR A O 1
ATOM 2885 N N . GLY A 1 374 ? 9.257 -0.868 -17.730 1.00 98.06 374 GLY A N 1
ATOM 2886 C CA . GLY A 1 374 ? 8.547 -2.132 -17.571 1.00 98.06 374 GLY A CA 1
ATOM 2887 C C . GLY A 1 374 ? 9.173 -3.018 -16.496 1.00 98.06 374 GLY A C 1
ATOM 2888 O O . GLY A 1 374 ? 8.453 -3.604 -15.688 1.00 98.06 374 GLY A O 1
ATOM 2889 N N . GLU A 1 375 ? 10.499 -3.053 -16.369 1.00 98.38 375 GLU A N 1
ATOM 2890 C CA . GLU A 1 375 ? 11.128 -3.768 -15.255 1.00 98.38 375 GLU A CA 1
ATOM 2891 C C . GLU A 1 375 ? 10.741 -3.158 -13.901 1.00 98.38 375 GLU A C 1
ATOM 2893 O O . GLU A 1 375 ? 10.349 -3.864 -12.969 1.00 98.38 375 GLU A O 1
ATOM 2898 N N . MET A 1 376 ? 10.755 -1.827 -13.796 1.00 98.25 376 MET A N 1
ATOM 2899 C CA . MET A 1 376 ? 10.273 -1.130 -12.603 1.00 98.25 376 MET A CA 1
ATOM 2900 C C . MET A 1 376 ? 8.794 -1.438 -12.322 1.00 98.25 376 MET A C 1
ATOM 2902 O O . MET A 1 376 ? 8.380 -1.517 -11.162 1.00 98.25 376 MET A O 1
ATOM 2906 N N . ALA A 1 377 ? 7.984 -1.630 -13.365 1.00 97.44 377 ALA A N 1
ATOM 2907 C CA . ALA A 1 377 ? 6.584 -1.998 -13.237 1.00 97.44 377 ALA A CA 1
ATOM 2908 C C . ALA A 1 377 ? 6.380 -3.395 -12.635 1.00 97.44 377 ALA A C 1
ATOM 2910 O O . ALA A 1 377 ? 5.442 -3.567 -11.857 1.00 97.44 377 ALA A O 1
ATOM 2911 N N . ARG A 1 378 ? 7.267 -4.362 -12.907 1.00 96.69 378 ARG A N 1
ATOM 2912 C CA . ARG A 1 378 ? 7.233 -5.689 -12.260 1.00 96.69 378 ARG A CA 1
ATOM 2913 C C . ARG A 1 378 ? 7.419 -5.595 -10.753 1.00 96.69 378 ARG A C 1
ATOM 2915 O O . ARG A 1 378 ? 6.608 -6.124 -9.994 1.00 96.69 378 ARG A O 1
ATOM 2922 N N . TRP A 1 379 ? 8.428 -4.849 -10.310 1.00 97.50 379 TRP A N 1
ATOM 2923 C CA . TRP A 1 379 ? 8.631 -4.577 -8.884 1.00 97.50 379 TRP A CA 1
ATOM 2924 C C . TRP A 1 379 ? 7.441 -3.847 -8.263 1.00 97.50 379 TRP A C 1
ATOM 2926 O O . TRP A 1 379 ? 7.028 -4.148 -7.145 1.00 97.50 379 TRP A O 1
ATOM 2936 N N . TYR A 1 380 ? 6.844 -2.913 -9.001 1.00 95.19 380 TYR A N 1
ATOM 2937 C CA . TYR A 1 380 ? 5.658 -2.203 -8.540 1.00 95.19 380 TYR A CA 1
ATOM 2938 C C . TYR A 1 380 ? 4.438 -3.125 -8.389 1.00 95.19 380 TYR A C 1
ATOM 2940 O O . TYR A 1 380 ? 3.717 -3.016 -7.396 1.00 95.19 380 TYR A O 1
ATOM 2948 N N . ALA A 1 381 ? 4.224 -4.054 -9.326 1.00 94.69 381 ALA A N 1
ATOM 2949 C CA . ALA A 1 381 ? 3.165 -5.057 -9.245 1.00 94.69 381 ALA A CA 1
ATOM 2950 C C . ALA A 1 381 ? 3.329 -5.943 -8.002 1.00 94.69 381 ALA A C 1
ATOM 2952 O O . ALA A 1 381 ? 2.352 -6.209 -7.306 1.00 94.69 381 ALA A O 1
ATOM 2953 N N . LEU A 1 382 ? 4.568 -6.306 -7.665 1.00 93.88 382 LEU A N 1
ATOM 2954 C CA . LEU A 1 382 ? 4.899 -7.075 -6.466 1.00 93.88 382 LEU A CA 1
ATOM 2955 C C . LEU A 1 382 ? 4.591 -6.322 -5.159 1.00 93.88 382 LEU A C 1
ATOM 2957 O O . LEU A 1 382 ? 4.153 -6.927 -4.182 1.00 93.88 382 LEU A O 1
ATOM 2961 N N . TRP A 1 383 ? 4.772 -5.000 -5.127 1.00 92.44 383 TRP A N 1
ATOM 2962 C CA . TRP A 1 383 ? 4.416 -4.181 -3.960 1.00 92.44 383 TRP A CA 1
ATOM 2963 C C . TRP A 1 383 ? 2.908 -3.939 -3.819 1.00 92.44 383 TRP A C 1
ATOM 2965 O O . TRP A 1 383 ? 2.421 -3.700 -2.713 1.00 92.44 383 TRP A O 1
ATOM 2975 N N . TYR A 1 384 ? 2.160 -4.007 -4.923 1.00 91.88 384 TYR A N 1
ATOM 2976 C CA . TYR A 1 384 ? 0.715 -3.769 -4.953 1.00 91.88 384 TYR A CA 1
ATOM 2977 C C . TYR A 1 384 ? -0.033 -4.856 -5.741 1.00 91.88 384 TYR A C 1
ATOM 2979 O O . TYR A 1 384 ? -0.734 -4.526 -6.704 1.00 91.88 384 TYR A O 1
ATOM 2987 N N . PRO A 1 385 ? 0.047 -6.140 -5.343 1.00 88.31 385 PRO A N 1
ATOM 2988 C CA . PRO A 1 385 ? -0.448 -7.237 -6.171 1.00 88.31 385 PRO A CA 1
ATOM 2989 C C . PRO A 1 385 ? -1.964 -7.158 -6.352 1.00 88.31 385 PRO A C 1
ATOM 2991 O O . PRO A 1 385 ? -2.452 -7.077 -7.473 1.00 88.31 385 PRO A O 1
ATOM 2994 N N . GLY A 1 386 ? -2.723 -7.052 -5.257 1.00 87.31 386 GLY A N 1
ATOM 2995 C CA . GLY A 1 386 ? -4.187 -6.961 -5.306 1.00 87.31 386 GLY A CA 1
ATOM 2996 C C . GLY A 1 386 ? -4.706 -5.798 -6.168 1.00 87.31 386 GLY A C 1
ATOM 2997 O O . GLY A 1 386 ? -5.468 -6.042 -7.105 1.00 87.31 386 GLY A O 1
ATOM 2998 N N . PRO A 1 387 ? -4.299 -4.539 -5.901 1.00 88.19 387 PRO A N 1
ATOM 2999 C CA . PRO A 1 387 ? -4.693 -3.398 -6.728 1.00 88.19 387 PRO A CA 1
ATOM 3000 C C . PRO A 1 387 ? -4.284 -3.532 -8.199 1.00 88.19 387 PRO A C 1
ATOM 3002 O O . PRO A 1 387 ? -5.076 -3.173 -9.066 1.00 88.19 387 PRO A O 1
ATOM 3005 N N . THR A 1 388 ? -3.099 -4.088 -8.479 1.00 90.88 388 THR A N 1
ATOM 3006 C CA . THR A 1 388 ? -2.604 -4.296 -9.848 1.00 90.88 388 THR A CA 1
ATOM 3007 C C . THR A 1 388 ? -3.453 -5.293 -10.616 1.00 90.88 388 THR A C 1
ATOM 3009 O O . THR A 1 388 ? -3.972 -4.948 -11.675 1.00 90.88 388 THR A O 1
ATOM 3012 N N . ILE A 1 389 ? -3.681 -6.483 -10.055 1.00 90.69 389 ILE A N 1
ATOM 3013 C CA . ILE A 1 389 ? -4.514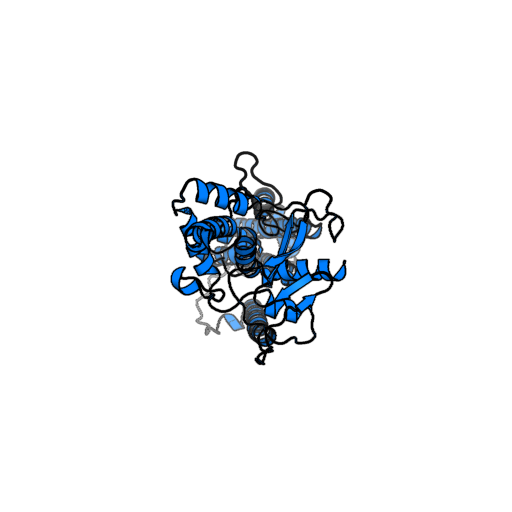 -7.511 -10.687 1.00 90.69 389 ILE A CA 1
ATOM 3014 C C . ILE A 1 389 ? -5.937 -6.997 -10.882 1.00 90.69 389 ILE A C 1
ATOM 3016 O O . ILE A 1 389 ? -6.470 -7.064 -11.986 1.00 90.69 389 ILE A O 1
ATOM 3020 N N . LYS A 1 390 ? -6.534 -6.399 -9.843 1.00 89.25 390 LYS A N 1
ATOM 3021 C CA . LYS A 1 390 ? -7.877 -5.818 -9.944 1.00 89.25 390 LYS A CA 1
ATOM 3022 C C . LYS A 1 390 ? -7.956 -4.811 -11.089 1.00 89.25 390 LYS A C 1
ATOM 3024 O O . LYS A 1 390 ? -8.905 -4.854 -11.865 1.00 89.25 390 LYS A O 1
ATOM 3029 N N . ARG A 1 391 ? -6.971 -3.917 -11.196 1.00 91.19 391 ARG A N 1
ATOM 3030 C CA . ARG A 1 391 ? -6.962 -2.875 -12.220 1.00 91.19 391 ARG A CA 1
ATOM 3031 C C . ARG A 1 391 ? -6.836 -3.451 -13.632 1.00 91.19 391 ARG A C 1
ATOM 3033 O O . ARG A 1 391 ? -7.583 -3.031 -14.510 1.00 91.19 391 ARG A O 1
ATOM 3040 N N . ILE A 1 392 ? -5.940 -4.415 -13.832 1.00 92.75 392 ILE A N 1
ATOM 3041 C CA . ILE A 1 392 ? -5.769 -5.117 -15.112 1.00 92.75 392 ILE A CA 1
ATOM 3042 C C . ILE A 1 392 ? -7.074 -5.802 -15.526 1.00 92.75 392 ILE A C 1
ATOM 3044 O O . ILE A 1 392 ? -7.550 -5.587 -16.636 1.00 92.75 392 ILE A O 1
ATOM 3048 N N . MET A 1 393 ? -7.698 -6.551 -14.614 1.00 91.88 393 MET A N 1
ATOM 3049 C CA . MET A 1 393 ? -8.937 -7.277 -14.906 1.00 91.88 393 MET A CA 1
ATOM 3050 C C . MET A 1 393 ? -10.108 -6.345 -15.224 1.00 91.88 393 MET A C 1
ATOM 3052 O O . MET A 1 393 ? -10.886 -6.631 -16.128 1.00 91.88 393 MET A O 1
ATOM 3056 N N . GLN A 1 394 ? -10.229 -5.220 -14.513 1.00 91.69 394 GLN A N 1
ATOM 3057 C CA . GLN A 1 394 ? -11.284 -4.241 -14.776 1.00 91.69 394 GLN A CA 1
ATOM 3058 C C . GLN A 1 394 ? -11.170 -3.631 -16.176 1.00 91.69 394 GLN A C 1
ATOM 3060 O O . GLN A 1 394 ? -12.185 -3.466 -16.844 1.00 91.69 394 GLN A O 1
ATOM 3065 N N . GLU A 1 395 ? -9.959 -3.299 -16.629 1.00 93.38 395 GLU A N 1
ATOM 3066 C CA . GLU A 1 395 ? -9.775 -2.769 -17.984 1.00 93.38 395 GLU A CA 1
ATOM 3067 C C . GLU A 1 395 ? -9.902 -3.843 -19.062 1.00 93.38 395 GLU A C 1
ATOM 3069 O O . GLU A 1 395 ? -10.445 -3.560 -20.126 1.00 93.38 395 GLU A O 1
ATOM 3074 N N . ALA A 1 396 ? -9.466 -5.075 -18.782 1.00 90.44 396 ALA A N 1
ATOM 3075 C CA . ALA A 1 396 ? -9.599 -6.193 -19.715 1.00 90.44 396 ALA A CA 1
ATOM 3076 C C . ALA A 1 396 ? -11.064 -6.564 -19.978 1.00 90.44 396 ALA A C 1
ATOM 3078 O O . ALA A 1 396 ? -11.376 -7.072 -21.043 1.00 90.44 396 ALA A O 1
ATOM 3079 N N . GLN A 1 397 ? -11.956 -6.304 -19.018 1.00 89.25 397 GLN A N 1
ATOM 3080 C CA . GLN A 1 397 ? -13.404 -6.492 -19.160 1.00 89.25 397 GLN A CA 1
ATOM 3081 C C . GLN A 1 397 ? -14.115 -5.295 -19.807 1.00 89.25 397 GLN A C 1
ATOM 3083 O O . GLN A 1 397 ? -15.255 -5.431 -20.244 1.00 89.25 397 GLN A O 1
ATOM 3088 N N . ALA A 1 398 ? -13.486 -4.118 -19.795 1.00 87.88 398 ALA A N 1
ATOM 3089 C CA . ALA A 1 398 ? -14.033 -2.890 -20.371 1.00 87.88 398 ALA A CA 1
ATOM 3090 C C . ALA A 1 398 ? -13.605 -2.666 -21.832 1.00 87.88 398 ALA A C 1
ATOM 3092 O O . ALA A 1 398 ? -14.163 -1.791 -22.494 1.00 87.88 398 ALA A O 1
ATOM 3093 N N . SER A 1 399 ? -12.607 -3.424 -22.293 1.00 77.75 399 SER A N 1
ATOM 3094 C CA . SER A 1 399 ? -12.104 -3.450 -23.672 1.00 77.75 399 SER A CA 1
ATOM 3095 C C . SER A 1 399 ? -12.776 -4.577 -24.439 1.00 77.75 399 SER A C 1
ATOM 3097 O O . SER A 1 399 ? -13.075 -4.363 -25.633 1.00 77.75 399 SER A O 1
#

Secondary structure (DSSP, 8-state):
--------HHHHHHHHHTSHHHHHHHHHHHHHHHHHHHHHTTS--BTTTTB-PPPSS---HHHHHHHHHHHHHHHHHHHHHHHHHHTT-----TTHHHHHHHHS-TTHHHHHHHHH-TTS--S-GGGGGGGHHHHHHHHHHHHHHHHHHHHHHHHHHS-S-SS------------HHHH-HHHHHHHHHHHHHHHHHHHHHHHHH---------S--EEETTEEEBTTEEEEEEEPPTTPPPSSTT-SEEEEEEE-SSPP-PPPP-S-HHHHHHHHHS--S--TTHHHHT--TT-HHHHHHHHHHGGG----HHHHHHHHHHHHH-EESSSS-BTTB-EEGGG--SHHHHHHHHHHHHHHHHHTTTS-HHHHHHHHHHHHHHHSHHHHHHHHHHHHHH-